Protein 7KC8 (pdb70)

Structure (mmCIF, N/CA/C/O backbone):
data_7KC8
#
_entry.id   7KC8
#
_cell.length_a   72.940
_cell.length_b   73.050
_cell.length_c   106.960
_cell.angle_alpha   90.000
_cell.angle_beta   90.000
_cell.angle_gamma   90.000
#
_symmetry.space_group_name_H-M   'P 21 21 21'
#
loop_
_entity.id
_entity.type
_entity.pdbx_description
1 polymer '16.4 kDa salivary peptide'
2 non-polymer 'ACETIC ACID'
3 water water
#
loop_
_atom_site.group_PDB
_atom_site.id
_atom_site.type_symbol
_atom_site.label_atom_id
_atom_site.label_alt_id
_atom_site.label_comp_id
_atom_site.label_asym_id
_atom_site.label_entity_id
_atom_site.label_seq_id
_atom_site.pdbx_PDB_ins_code
_atom_site.Cartn_x
_atom_site.Cartn_y
_atom_site.Cartn_z
_atom_site.occupancy
_atom_site.B_iso_or_equiv
_atom_site.auth_seq_id
_atom_site.auth_comp_id
_atom_site.auth_asym_id
_atom_site.auth_atom_id
_atom_site.pdbx_PDB_model_num
ATOM 1 N N . ASP A 1 2 ? -15.882 9.081 29.326 1.00 45.85 1 ASP A N 1
ATOM 2 C CA . ASP A 1 2 ? -15.791 7.631 29.170 1.00 46.05 1 ASP A CA 1
ATOM 3 C C . ASP A 1 2 ? -14.398 7.127 29.586 1.00 49.42 1 ASP A C 1
ATOM 4 O O . ASP A 1 2 ? -14.004 7.264 30.747 1.00 48.67 1 ASP A O 1
ATOM 7 N N . VAL A 1 3 ? -13.657 6.539 28.654 1.00 44.28 2 VAL A N 1
ATOM 8 C CA . VAL A 1 3 ? -12.293 6.117 28.988 1.00 41.28 2 VAL A CA 1
ATOM 9 C C . VAL A 1 3 ? -11.433 7.353 29.209 1.00 36.25 2 VAL A C 1
ATOM 10 O O . VAL A 1 3 ? -11.519 8.309 28.424 1.00 31.92 2 VAL A O 1
ATOM 12 N N . PRO A 1 4 ? -10.614 7.397 30.253 1.00 42.21 3 PRO A N 1
ATOM 13 C CA . PRO A 1 4 ? -9.710 8.540 30.420 1.00 44.51 3 PRO A CA 1
ATOM 14 C C . PRO A 1 4 ? -8.583 8.488 29.404 1.00 34.95 3 PRO A C 1
ATOM 15 O O . PRO A 1 4 ? -8.029 7.426 29.123 1.00 40.61 3 PRO A O 1
ATOM 19 N N . THR A 1 5 ? -8.258 9.636 28.833 1.00 31.02 4 THR A N 1
ATOM 20 C CA . THR A 1 5 ? -7.079 9.741 27.988 1.00 28.55 4 THR A CA 1
ATOM 21 C C . THR A 1 5 ? -5.979 10.446 28.761 1.00 33.42 4 THR A C 1
ATOM 22 O O . THR A 1 5 ? -6.226 11.081 29.786 1.00 35.95 4 THR A O 1
ATOM 26 N N . GLY A 1 6 ? -4.755 10.314 28.268 1.00 30.27 5 GLY A N 1
ATOM 27 C CA . GLY A 1 6 ? -3.632 10.856 29.005 1.00 33.16 5 GLY A CA 1
ATOM 28 C C . GLY A 1 6 ? -2.967 9.831 29.899 1.00 34.41 5 GLY A C 1
ATOM 29 O O . GLY A 1 6 ? -3.011 8.628 29.614 1.00 34.47 5 GLY A O 1
ATOM 30 N N . CYS A 1 7 ? -2.363 10.294 30.992 1.00 33.37 6 CYS A N 1
ATOM 31 C CA . CYS A 1 7 ? -1.567 9.428 31.852 1.00 36.71 6 CYS A CA 1
ATOM 32 C C . CYS A 1 7 ? -2.451 8.623 32.785 1.00 36.71 6 CYS A C 1
ATOM 33 O O . CYS A 1 7 ? -3.278 9.183 33.515 1.00 33.81 6 CYS A O 1
ATOM 36 N N . VAL A 1 8 ? -2.245 7.307 32.783 1.00 29.48 7 VAL A N 1
ATOM 37 C CA . VAL A 1 8 ? -3.023 6.388 33.596 1.00 33.20 7 VAL A CA 1
ATOM 38 C C . VAL A 1 8 ? -2.090 5.337 34.179 1.00 30.63 7 VAL A C 1
ATOM 39 O O . VAL A 1 8 ? -0.935 5.198 33.773 1.00 28.71 7 VAL A O 1
ATOM 43 N N . THR A 1 9 ? -2.641 4.582 35.111 1.00 28.40 8 THR A N 1
ATOM 44 C CA . THR A 1 9 ? -2.034 3.320 35.572 1.00 34.06 8 THR A CA 1
ATOM 45 C C . THR A 1 9 ? -2.952 2.214 35.043 1.00 31.83 8 THR A C 1
ATOM 46 O O . THR A 1 9 ? -4.129 2.429 34.941 1.00 31.28 8 THR A O 1
ATOM 50 N N . LEU A 1 10 ? -2.389 1.079 34.687 1.00 33.76 9 LEU A N 1
ATOM 51 C CA . LEU A 1 10 ? -3.150 -0.064 34.138 1.00 32.27 9 LEU A CA 1
ATOM 52 C C . LEU A 1 10 ? -3.061 -1.220 35.135 1.00 33.24 9 LEU A C 1
ATOM 53 O O . LEU A 1 10 ? -2.045 -1.893 35.155 1.00 26.39 9 LEU A O 1
ATOM 58 N N . LYS A 1 11 ? -4.135 -1.469 35.868 1.00 32.05 10 LYS A N 1
ATOM 59 C CA . LYS A 1 11 ? -4.150 -2.523 36.902 1.00 25.95 10 LYS A CA 1
ATOM 60 C C . LYS A 1 11 ? -5.232 -3.565 36.609 1.00 25.08 10 LYS A C 1
ATOM 61 O O . LYS A 1 11 ? -6.374 -3.217 36.491 1.00 24.69 10 LYS A O 1
ATOM 67 N N . PHE A 1 12 ? -4.816 -4.806 36.442 1.00 25.58 11 PHE A N 1
ATOM 68 C CA . PHE A 1 12 ? -5.752 -5.930 36.245 1.00 27.27 11 PHE A CA 1
ATOM 69 C C . PHE A 1 12 ? -6.380 -6.234 37.607 1.00 34.98 11 PHE A C 1
ATOM 70 O O . PHE A 1 12 ? -5.677 -6.547 38.555 1.00 36.09 11 PHE A O 1
ATOM 78 N N . VAL A 1 13 ? -7.693 -6.108 37.672 1.00 35.11 12 VAL A N 1
ATOM 79 C CA . VAL A 1 13 ? -8.493 -6.269 38.914 1.00 32.76 12 VAL A CA 1
ATOM 80 C C . VAL A 1 13 ? -8.296 -7.639 39.554 1.00 32.29 12 VAL A C 1
ATOM 81 O O . VAL A 1 13 ? -8.000 -7.686 40.731 1.00 35.58 12 VAL A O 1
ATOM 85 N N . ASN A 1 14 ? -8.435 -8.703 38.794 1.00 27.11 13 ASN A N 1
ATOM 86 C CA . ASN A 1 14 ? -8.451 -10.028 39.407 1.00 35.11 13 ASN A CA 1
ATOM 87 C C . ASN A 1 14 ? -7.113 -10.401 40.028 1.00 37.66 13 ASN A C 1
ATOM 88 O O . ASN A 1 14 ? -7.094 -11.223 40.949 1.00 42.73 13 ASN A O 1
ATOM 93 N N . ASN A 1 15 ? -6.010 -9.800 39.555 1.00 37.67 14 ASN A N 1
ATOM 94 C CA . ASN A 1 15 ? -4.641 -10.108 39.963 1.00 42.22 14 ASN A CA 1
ATOM 95 C C . ASN A 1 15 ? -3.981 -9.036 40.811 1.00 36.67 14 ASN A C 1
ATOM 96 O O . ASN A 1 15 ? -2.941 -9.314 41.408 1.00 32.20 14 ASN A O 1
ATOM 101 N N . ALA A 1 16 ? -4.500 -7.809 40.792 1.00 32.10 15 ALA A N 1
ATOM 102 C CA . ALA A 1 16 ? -3.840 -6.650 41.380 1.00 33.33 15 ALA A CA 1
ATOM 103 C C . ALA A 1 16 ? -2.481 -6.375 40.737 1.00 38.28 15 ALA A C 1
ATOM 104 O O . ALA A 1 16 ? -1.570 -5.845 41.384 1.00 43.98 15 ALA A O 1
ATOM 106 N N . LYS A 1 17 ? -2.331 -6.711 39.458 1.00 34.96 16 LYS A N 1
ATOM 107 C CA . LYS A 1 17 ? -1.070 -6.550 38.743 1.00 35.09 16 LYS A CA 1
ATOM 108 C C . LYS A 1 17 ? -1.157 -5.391 37.759 1.00 33.03 16 LYS A C 1
ATOM 109 O O . LYS A 1 17 ? -2.108 -5.310 36.971 1.00 37.80 16 LYS A O 1
ATOM 115 N N . HIS A 1 18 ? -0.136 -4.557 37.780 1.00 30.94 17 HIS A N 1
ATOM 116 C CA . HIS A 1 18 ? -0.014 -3.481 36.781 1.00 25.75 17 HIS A CA 1
ATOM 117 C C . HIS A 1 18 ? 0.825 -4.013 35.626 1.00 26.91 17 HIS A C 1
ATOM 118 O O . HIS A 1 18 ? 1.531 -4.957 35.800 1.00 29.38 17 HIS A O 1
ATOM 125 N N . ILE A 1 19 ? 0.659 -3.447 34.451 1.00 31.39 18 ILE A N 1
ATOM 126 C CA . ILE A 1 19 ? 1.517 -3.765 33.316 1.00 26.77 18 ILE A CA 1
ATOM 127 C C . ILE A 1 19 ? 2.870 -3.098 33.536 1.00 31.27 18 ILE A C 1
ATOM 128 O O . ILE A 1 19 ? 2.973 -1.869 33.489 1.00 33.21 18 ILE A O 1
ATOM 133 N N . ASN A 1 20 ? 3.908 -3.898 33.752 1.00 29.63 19 ASN A N 1
ATOM 134 C CA . ASN A 1 20 ? 5.272 -3.391 33.830 1.00 30.94 19 ASN A CA 1
ATOM 135 C C . ASN A 1 20 ? 6.033 -3.776 32.564 1.00 31.44 19 ASN A C 1
ATOM 136 O O . ASN A 1 20 ? 5.619 -4.651 31.799 1.00 27.70 19 ASN A O 1
ATOM 141 N N . MET A 1 21 ? 7.140 -3.090 32.333 1.00 28.58 20 MET A N 1
ATOM 142 C CA . MET A 1 21 ? 7.947 -3.328 31.123 1.00 28.52 20 MET A CA 1
ATOM 143 C C . MET A 1 21 ? 9.420 -3.527 31.498 1.00 34.95 20 MET A C 1
ATOM 144 O O . MET A 1 21 ? 9.823 -3.133 32.593 1.00 35.13 20 MET A O 1
ATOM 149 N N . TRP A 1 22 ? 10.174 -4.134 30.595 1.00 34.86 21 TRP A N 1
ATOM 150 C CA . TRP A 1 22 ? 11.604 -4.327 30.782 1.00 35.04 21 TRP A CA 1
ATOM 151 C C . TRP A 1 22 ? 12.342 -2.994 30.733 1.00 37.13 21 TRP A C 1
ATOM 152 O O . TRP A 1 22 ? 11.908 -2.036 30.083 1.00 35.20 21 TRP A O 1
ATOM 163 N N . ASP A 1 23 ? 13.492 -2.919 31.383 1.00 36.75 22 ASP A N 1
ATOM 164 C CA . ASP A 1 23 ? 14.291 -1.672 31.363 1.00 35.31 22 ASP A CA 1
ATOM 165 C C . ASP A 1 23 ? 15.029 -1.546 30.033 1.00 32.73 22 ASP A C 1
ATOM 166 O O . ASP A 1 23 ? 15.287 -0.423 29.627 1.00 36.29 22 ASP A O 1
ATOM 171 N N . LYS A 1 24 ? 15.269 -2.660 29.355 1.00 33.25 23 LYS A N 1
ATOM 172 C CA . LYS A 1 24 ? 16.092 -2.581 28.132 1.00 35.07 23 LYS A CA 1
ATOM 173 C C . LYS A 1 24 ? 15.428 -3.278 26.950 1.00 38.61 23 LYS A C 1
ATOM 174 O O . LYS A 1 24 ? 15.118 -4.451 27.055 1.00 52.02 23 LYS A O 1
ATOM 176 N N . THR A 1 25 ? 15.255 -2.551 25.854 1.00 44.97 24 THR A N 1
ATOM 177 C CA . THR A 1 25 ? 14.614 -3.117 24.644 1.00 49.22 24 THR A CA 1
ATOM 178 C C . THR A 1 25 ? 15.452 -4.279 24.139 1.00 60.41 24 THR A C 1
ATOM 179 O O . THR A 1 25 ? 16.696 -4.165 24.142 1.00 50.20 24 THR A O 1
ATOM 181 N N . VAL A 1 26 ? 14.776 -5.339 23.702 1.00 59.68 25 VAL A N 1
ATOM 182 C CA . VAL A 1 26 ? 15.491 -6.543 23.207 1.00 61.62 25 VAL A CA 1
ATOM 183 C C . VAL A 1 26 ? 15.847 -6.271 21.749 1.00 66.49 25 VAL A C 1
ATOM 184 O O . VAL A 1 26 ? 16.784 -5.490 21.498 1.00 70.39 25 VAL A O 1
ATOM 187 N N . LEU A 1 27 ? 15.118 -6.874 20.825 1.00 53.65 26 LEU A N 1
ATOM 188 C CA . LEU A 1 27 ? 15.343 -6.568 19.400 1.00 43.27 26 LEU A CA 1
ATOM 189 C C . LEU A 1 27 ? 14.521 -5.337 19.037 1.00 47.82 26 LEU A C 1
ATOM 190 O O . LEU A 1 27 ? 14.869 -4.237 19.466 1.00 49.45 26 LEU A O 1
ATOM 195 N N . HIS A 1 28 ? 13.421 -5.543 18.329 1.00 40.97 27 HIS A N 1
ATOM 196 C CA . HIS A 1 28 ? 12.568 -4.427 17.879 1.00 30.87 27 HIS A CA 1
ATOM 197 C C . HIS A 1 28 ? 11.419 -4.201 18.867 1.00 41.59 27 HIS A C 1
ATOM 198 O O . HIS A 1 28 ? 10.572 -3.367 18.567 1.00 38.01 27 HIS A O 1
ATOM 205 N N . TYR A 1 29 ? 11.413 -4.887 20.005 1.00 37.96 28 TYR A N 1
ATOM 206 C CA . TYR A 1 29 ? 10.256 -4.826 20.928 1.00 32.39 28 TYR A CA 1
ATOM 207 C C . TYR A 1 29 ? 10.687 -4.719 22.391 1.00 31.85 28 TYR A C 1
ATOM 208 O O . TYR A 1 29 ? 11.828 -5.018 22.697 1.00 39.05 28 TYR A O 1
ATOM 217 N N . ARG A 1 30 ? 9.779 -4.280 23.258 1.00 35.91 29 ARG A N 1
ATOM 218 C CA . ARG A 1 30 ? 10.038 -4.221 24.721 1.00 32.04 29 ARG A CA 1
ATOM 219 C C . ARG A 1 30 ? 9.112 -5.203 25.438 1.00 30.67 29 ARG A C 1
ATOM 220 O O . ARG A 1 30 ? 7.910 -5.069 25.284 1.00 30.52 29 ARG A O 1
ATOM 228 N N . LYS A 1 31 ? 9.672 -6.071 26.273 1.00 35.51 30 LYS A N 1
ATOM 229 C CA . LYS A 1 31 ? 8.909 -7.120 26.938 1.00 36.45 30 LYS A CA 1
ATOM 230 C C . LYS A 1 31 ? 8.166 -6.579 28.153 1.00 30.13 30 LYS A C 1
ATOM 231 O O . LYS A 1 31 ? 8.651 -5.693 28.867 1.00 31.36 30 LYS A O 1
ATOM 233 N N . LEU A 1 32 ? 6.978 -7.121 28.384 1.00 31.03 31 LEU A N 1
ATOM 234 C CA . LEU A 1 32 ? 6.127 -6.699 29.483 1.00 30.81 31 LEU A CA 1
ATOM 235 C C . LEU A 1 32 ? 5.896 -7.870 30.425 1.00 31.07 31 LEU A C 1
ATOM 236 O O . LEU A 1 32 ? 6.093 -9.036 30.063 1.00 31.73 31 LEU A O 1
ATOM 241 N N . TYR A 1 33 ? 5.464 -7.543 31.638 1.00 31.49 32 TYR A N 1
ATOM 242 C CA . TYR A 1 33 ? 5.070 -8.570 32.589 1.00 34.74 32 TYR A CA 1
ATOM 243 C C . TYR A 1 33 ? 4.162 -7.935 33.626 1.00 26.14 32 TYR A C 1
ATOM 244 O O . TYR A 1 33 ? 4.196 -6.723 33.850 1.00 29.45 32 TYR A O 1
ATOM 253 N N . GLY A 1 34 ? 3.356 -8.781 34.261 1.00 30.92 33 GLY A N 1
ATOM 254 C CA . GLY A 1 34 ? 2.597 -8.364 35.423 1.00 30.50 33 GLY A CA 1
ATOM 255 C C . GLY A 1 34 ? 3.521 -8.129 36.602 1.00 33.26 33 GLY A C 1
ATOM 256 O O . GLY A 1 34 ? 4.194 -9.064 37.070 1.00 34.69 33 GLY A O 1
ATOM 257 N N . GLY A 1 35 ? 3.575 -6.890 37.084 1.00 34.52 34 GLY A N 1
ATOM 258 C CA . GLY A 1 35 ? 4.358 -6.552 38.252 1.00 32.57 34 GLY A CA 1
ATOM 259 C C . GLY A 1 35 ? 3.541 -5.719 39.220 1.00 33.35 34 GLY A C 1
ATOM 260 O O . GLY A 1 35 ? 2.375 -5.404 38.969 1.00 35.96 34 GLY A O 1
ATOM 261 N N . ASP A 1 36 ? 4.190 -5.345 40.320 1.00 40.56 35 ASP A N 1
ATOM 262 C CA . ASP A 1 36 ? 3.516 -4.631 41.392 1.00 37.15 35 ASP A CA 1
ATOM 263 C C . ASP A 1 36 ? 3.825 -3.138 41.415 1.00 35.74 35 ASP A C 1
ATOM 264 O O . ASP A 1 36 ? 3.252 -2.421 42.241 1.00 37.54 35 ASP A O 1
ATOM 269 N N . GLU A 1 37 ? 4.680 -2.645 40.516 1.00 37.25 36 GLU A N 1
ATOM 270 C CA . GLU A 1 37 ? 4.980 -1.215 40.464 1.00 42.03 36 GLU A CA 1
ATOM 271 C C . GLU A 1 37 ? 3.950 -0.471 39.621 1.00 35.04 36 GLU A C 1
ATOM 272 O O . GLU A 1 37 ? 3.457 -0.984 38.615 1.00 32.76 36 GLU A O 1
ATOM 274 N N . LYS A 1 38 ? 3.634 0.755 40.038 1.00 42.53 37 LYS A N 1
ATOM 275 C CA . LYS A 1 38 ? 2.594 1.569 39.402 1.00 37.65 37 LYS A CA 1
ATOM 276 C C . LYS A 1 38 ? 3.110 2.229 38.121 1.00 36.34 37 LYS A C 1
ATOM 277 O O . LYS A 1 38 ? 3.185 3.451 37.993 1.00 44.09 37 LYS A O 1
ATOM 283 N N . GLU A 1 39 ? 3.423 1.419 37.126 1.00 36.41 38 GLU A N 1
ATOM 284 C CA . GLU A 1 39 ? 3.927 1.930 35.830 1.00 39.81 38 GLU A CA 1
ATOM 285 C C . GLU A 1 39 ? 2.944 2.943 35.217 1.00 43.38 38 GLU A C 1
ATOM 286 O O . GLU A 1 39 ? 1.746 2.738 35.273 1.00 36.86 38 GLU A O 1
ATOM 292 N N . GLU A 1 40 ? 3.465 4.018 34.643 1.00 42.20 39 GLU A N 1
ATOM 293 C CA . GLU A 1 40 ? 2.587 5.045 34.037 1.00 34.76 39 GLU A CA 1
ATOM 294 C C . GLU A 1 40 ? 2.482 4.818 32.525 1.00 33.22 39 GLU A C 1
ATOM 295 O O . GLU A 1 40 ? 3.498 4.604 31.896 1.00 31.15 39 GLU A O 1
ATOM 301 N N . TRP A 1 41 ? 1.258 4.814 32.004 1.00 33.23 40 TRP A N 1
ATOM 302 C CA . TRP A 1 41 ? 0.988 4.597 30.590 1.00 29.99 40 TRP A CA 1
ATOM 303 C C . TRP A 1 41 ? 0.148 5.742 30.054 1.00 25.84 40 TRP A C 1
ATOM 304 O O . TRP A 1 41 ? -0.481 6.480 30.810 1.00 32.38 40 TRP A O 1
ATOM 315 N N . VAL A 1 42 ? 0.106 5.872 28.734 1.00 27.59 41 VAL A N 1
ATOM 316 C CA . VAL A 1 42 ? -0.691 6.914 28.102 1.00 27.12 41 VAL A CA 1
ATOM 317 C C . VAL A 1 42 ? -1.719 6.284 27.174 1.00 27.72 41 VAL A C 1
ATOM 318 O O . VAL A 1 42 ? -1.378 5.466 26.315 1.00 27.98 41 VAL A O 1
ATOM 322 N N . ILE A 1 43 ? -2.971 6.672 27.349 1.00 27.26 42 ILE A N 1
ATOM 323 C CA . ILE A 1 43 ? -4.054 6.288 26.456 1.00 31.72 42 ILE A CA 1
ATOM 324 C C . ILE A 1 43 ? -4.298 7.445 25.494 1.00 28.25 42 ILE A C 1
ATOM 325 O O . ILE A 1 43 ? -4.594 8.566 25.924 1.00 30.37 42 ILE A O 1
ATOM 330 N N . GLU A 1 44 ? -4.177 7.183 24.196 1.00 31.37 43 GLU A N 1
ATOM 331 C CA . GLU A 1 44 ? -4.430 8.171 23.153 1.00 30.44 43 GLU A CA 1
ATOM 332 C C . GLU A 1 44 ? -5.617 7.720 22.314 1.00 35.31 43 GLU A C 1
ATOM 333 O O . GLU A 1 44 ? -5.727 6.539 21.981 1.00 35.21 43 GLU A O 1
ATOM 339 N N . LYS A 1 45 ? -6.516 8.652 21.994 1.00 35.47 44 LYS A N 1
ATOM 340 C CA . LYS A 1 45 ? -7.616 8.327 21.098 1.00 36.76 44 LYS A CA 1
ATOM 341 C C . LYS A 1 45 ? -7.061 8.035 19.717 1.00 32.34 44 LYS A C 1
ATOM 342 O O . LYS A 1 45 ? -6.091 8.655 19.281 1.00 34.03 44 LYS A O 1
ATOM 348 N N . SER A 1 46 ? -7.606 6.996 19.078 1.00 37.32 45 SER A N 1
ATOM 349 C CA . SER A 1 46 ? -7.244 6.619 17.686 1.00 35.73 45 SER A CA 1
ATOM 350 C C . SER A 1 46 ? -8.537 6.232 16.965 1.00 33.50 45 SER A C 1
ATOM 351 O O . SER A 1 46 ? -8.916 5.072 17.018 1.00 25.89 45 SER A O 1
ATOM 354 N N . GLY A 1 47 ? -9.188 7.200 16.332 1.00 35.00 46 GLY A N 1
ATOM 355 C CA . GLY A 1 47 ? -10.489 6.956 15.684 1.00 28.52 46 GLY A CA 1
ATOM 356 C C . GLY A 1 47 ? -11.585 6.678 16.685 1.00 31.92 46 GLY A C 1
ATOM 357 O O . GLY A 1 47 ? -11.754 7.477 17.594 1.00 35.08 46 GLY A O 1
ATOM 358 N N . ASN A 1 48 ? -12.296 5.568 16.526 1.00 25.50 47 ASN A N 1
ATOM 359 C CA . ASN A 1 48 ? -13.356 5.157 17.480 1.00 31.48 47 ASN A CA 1
ATOM 360 C C . ASN A 1 48 ? -12.691 4.365 18.602 1.00 33.12 47 ASN A C 1
ATOM 361 O O . ASN A 1 48 ? -13.371 4.010 19.569 1.00 33.03 47 ASN A O 1
ATOM 366 N N . ASP A 1 49 ? -11.412 4.011 18.419 1.00 29.23 48 ASP A N 1
ATOM 367 C CA . ASP A 1 49 ? -10.714 3.142 19.409 1.00 30.14 48 ASP A CA 1
ATOM 368 C C . ASP A 1 49 ? -9.534 3.886 20.036 1.00 29.86 48 ASP A C 1
ATOM 369 O O . ASP A 1 49 ? -9.612 5.128 20.116 1.00 26.57 48 ASP A O 1
ATOM 374 N N . TYR A 1 50 ? -8.488 3.164 20.463 1.00 33.22 49 TYR A N 1
ATOM 375 C CA . TYR A 1 50 ? -7.387 3.833 21.209 1.00 30.94 49 TYR A CA 1
ATOM 376 C C . TYR A 1 50 ? -6.021 3.169 21.028 1.00 30.77 49 TYR A C 1
ATOM 377 O O . TYR A 1 50 ? -5.982 1.988 20.707 1.00 29.51 49 TYR A O 1
ATOM 386 N N . LYS A 1 51 ? -4.932 3.919 21.202 1.00 28.81 50 LYS A N 1
ATOM 387 C CA . LYS A 1 51 ? -3.572 3.416 21.211 1.00 28.98 50 LYS A CA 1
ATOM 388 C C . LYS A 1 51 ? -3.001 3.666 22.594 1.00 26.96 50 LYS A C 1
ATOM 389 O O . LYS A 1 51 ? -3.500 4.503 23.349 1.00 22.85 50 LYS A O 1
ATOM 395 N N . ILE A 1 52 ? -1.993 2.881 22.954 1.00 26.43 51 ILE A N 1
ATOM 396 C CA . ILE A 1 52 ? -1.482 2.868 24.317 1.00 22.80 51 ILE A CA 1
ATOM 397 C C . ILE A 1 52 ? 0.035 2.852 24.244 1.00 23.19 51 ILE A C 1
ATOM 398 O O . ILE A 1 52 ? 0.614 2.121 23.435 1.00 23.86 51 ILE A O 1
ATOM 403 N N . ARG A 1 53 ? 0.675 3.685 25.056 1.00 24.10 52 ARG A N 1
ATOM 404 C CA . ARG A 1 53 ? 2.124 3.801 25.106 1.00 28.00 52 ARG A CA 1
ATOM 405 C C . ARG A 1 53 ? 2.542 4.093 26.535 1.00 26.16 52 ARG A C 1
ATOM 406 O O . ARG A 1 53 ? 1.775 4.690 27.301 1.00 26.90 52 ARG A O 1
ATOM 414 N N . PRO A 1 54 ? 3.736 3.674 26.931 1.00 26.45 53 PRO A N 1
ATOM 415 C CA . PRO A 1 54 ? 4.224 4.056 28.252 1.00 26.57 53 PRO A CA 1
ATOM 416 C C . PRO A 1 54 ? 4.569 5.535 28.258 1.00 29.70 53 PRO A C 1
ATOM 417 O O . PRO A 1 54 ? 4.902 6.118 27.224 1.00 27.65 53 PRO A O 1
ATOM 421 N N . ARG A 1 55 ? 4.482 6.135 29.448 1.00 27.56 54 ARG A N 1
ATOM 422 C CA . ARG A 1 55 ? 4.691 7.573 29.576 1.00 27.55 54 ARG A CA 1
ATOM 423 C C . ARG A 1 55 ? 6.064 7.994 29.062 1.00 32.21 54 ARG A C 1
ATOM 424 O O . ARG A 1 55 ? 6.203 9.079 28.484 1.00 34.16 54 ARG A O 1
ATOM 432 N N . ILE A 1 56 ? 7.086 7.152 29.239 1.00 26.45 55 ILE A N 1
ATOM 433 C CA . ILE A 1 56 ? 8.465 7.581 29.017 1.00 26.68 55 ILE A CA 1
ATOM 434 C C . ILE A 1 56 ? 9.075 7.050 27.729 1.00 25.47 55 ILE A C 1
ATOM 435 O O . ILE A 1 56 ? 10.193 7.465 27.385 1.00 33.96 55 ILE A O 1
ATOM 440 N N . TYR A 1 57 ? 8.395 6.175 26.995 1.00 28.57 56 TYR A N 1
ATOM 441 C CA . TYR A 1 57 ? 8.889 5.737 25.694 1.00 30.56 56 TYR A CA 1
ATOM 442 C C . TYR A 1 57 ? 7.803 5.902 24.650 1.00 32.16 56 TYR A C 1
ATOM 443 O O . TYR A 1 57 ? 6.634 5.606 24.907 1.00 30.86 56 TYR A O 1
ATOM 452 N N . THR A 1 58 ? 8.188 6.346 23.460 1.00 34.80 57 THR A N 1
ATOM 453 C CA . THR A 1 58 ? 7.227 6.411 22.366 1.00 30.97 57 THR A CA 1
ATOM 454 C C . THR A 1 58 ? 7.202 5.059 21.647 1.00 34.38 57 THR A C 1
ATOM 455 O O . THR A 1 58 ? 7.696 4.892 20.532 1.00 30.67 57 THR A O 1
ATOM 459 N N . GLU A 1 59 ? 6.619 4.070 22.336 1.00 32.03 58 GLU A N 1
ATOM 460 C CA . GLU A 1 59 ? 6.498 2.700 21.835 1.00 28.96 58 GLU A CA 1
ATOM 461 C C . GLU A 1 59 ? 5.080 2.208 22.077 1.00 30.35 58 GLU A C 1
ATOM 462 O O . GLU A 1 59 ? 4.598 2.223 23.215 1.00 24.67 58 GLU A O 1
ATOM 468 N N . TYR A 1 60 ? 4.420 1.737 21.035 1.00 27.37 59 TYR A N 1
ATOM 469 C CA . TYR A 1 60 ? 2.997 1.471 21.135 1.00 30.95 59 TYR A CA 1
ATOM 470 C C . TYR A 1 60 ? 2.725 0.020 21.488 1.00 28.98 59 TYR A C 1
ATOM 471 O O . TYR A 1 60 ? 3.248 -0.894 20.838 1.00 31.71 59 TYR A O 1
ATOM 480 N N . LEU A 1 61 ? 1.909 -0.173 22.523 1.00 25.09 60 LEU A N 1
ATOM 481 C CA . LEU A 1 61 ? 1.390 -1.489 22.891 1.00 21.25 60 LEU A CA 1
ATOM 482 C C . LEU A 1 61 ? 0.798 -2.192 21.682 1.00 20.70 60 LEU A C 1
ATOM 483 O O . LEU A 1 61 ? -0.008 -1.617 20.948 1.00 24.02 60 LEU A O 1
ATOM 488 N N . TYR A 1 62 ? 1.185 -3.446 21.482 1.00 26.68 61 TYR A N 1
ATOM 489 C CA . TYR A 1 62 ? 0.636 -4.222 20.376 1.00 22.75 61 TYR A CA 1
ATOM 490 C C . TYR A 1 62 ? 0.653 -5.691 20.740 1.00 24.90 61 TYR A C 1
ATOM 491 O O . TYR A 1 62 ? 1.244 -6.099 21.743 1.00 20.06 61 TYR A O 1
ATOM 500 N N . ALA A 1 63 ? -0.007 -6.483 19.896 1.00 22.85 62 ALA A N 1
ATOM 501 C CA . ALA A 1 63 ? -0.146 -7.916 20.095 1.00 27.90 62 ALA A CA 1
ATOM 502 C C . ALA A 1 63 ? 0.587 -8.658 18.989 1.00 23.98 62 ALA A C 1
ATOM 503 O O . ALA A 1 63 ? 0.505 -8.284 17.821 1.00 25.98 62 ALA A O 1
ATOM 505 N N . GLU A 1 64 ? 1.296 -9.709 19.364 1.00 29.01 63 GLU A N 1
ATOM 506 C CA . GLU A 1 64 ? 2.034 -10.501 18.394 1.00 32.29 63 GLU A CA 1
ATOM 507 C C . GLU A 1 64 ? 1.085 -11.237 17.450 1.00 29.41 63 GLU A C 1
ATOM 508 O O . GLU A 1 64 ? -0.116 -11.362 17.701 1.00 31.08 63 GLU A O 1
ATOM 514 N N . SER A 1 65 ? 1.657 -11.733 16.347 1.00 35.53 64 SER A N 1
ATOM 515 C CA . SER A 1 65 ? 0.902 -12.267 15.215 1.00 37.81 64 SER A CA 1
ATOM 516 C C . SER A 1 65 ? 0.489 -13.719 15.396 1.00 31.81 64 SER A C 1
ATOM 517 O O . SER A 1 65 ? -0.353 -14.205 14.632 1.00 33.96 64 SER A O 1
ATOM 519 N N . LYS A 1 66 ? 1.055 -14.426 16.368 1.00 35.67 65 LYS A N 1
ATOM 520 C CA . LYS A 1 66 ? 0.657 -15.799 16.636 1.00 46.02 65 LYS A CA 1
ATOM 521 C C . LYS A 1 66 ? 0.418 -15.969 18.131 1.00 35.96 65 LYS A C 1
ATOM 522 O O . LYS A 1 66 ? 0.907 -15.186 18.950 1.00 35.78 65 LYS A O 1
ATOM 525 N N . THR A 1 67 ? -0.354 -16.999 18.482 1.00 39.63 66 THR A N 1
ATOM 526 C CA . THR A 1 67 ? -0.631 -17.303 19.879 1.00 37.81 66 THR A CA 1
ATOM 527 C C . THR A 1 67 ? 0.376 -18.312 20.411 1.00 36.41 66 THR A C 1
ATOM 528 O O . THR A 1 67 ? 0.586 -19.367 19.805 1.00 38.71 66 THR A O 1
ATOM 532 N N . ASP A 1 68 ? 0.994 -17.974 21.540 1.00 38.09 67 ASP A N 1
ATOM 533 C CA . ASP A 1 68 ? 1.923 -18.831 22.257 1.00 39.98 67 ASP A CA 1
ATOM 534 C C . ASP A 1 68 ? 1.178 -19.649 23.305 1.00 40.81 67 ASP A C 1
ATOM 535 O O . ASP A 1 68 ? -0.013 -19.449 23.559 1.00 43.40 67 ASP A O 1
ATOM 540 N N . ASP A 1 69 ? 1.906 -20.584 23.919 1.00 41.83 68 ASP A N 1
ATOM 541 C CA . ASP A 1 69 ? 1.416 -21.402 25.023 1.00 41.70 68 ASP A CA 1
ATOM 542 C C . ASP A 1 69 ? 0.646 -20.566 26.042 1.00 34.11 68 ASP A C 1
ATOM 543 O O . ASP A 1 69 ? -0.536 -20.831 26.291 1.00 40.94 68 ASP A O 1
ATOM 544 N N . PRO A 1 70 ? 1.264 -19.550 26.648 1.00 33.91 69 PRO A N 1
ATOM 545 C CA . PRO A 1 70 ? 0.549 -18.735 27.638 1.00 35.64 69 PRO A CA 1
ATOM 546 C C . PRO A 1 70 ? -0.441 -17.733 27.050 1.00 36.12 69 PRO A C 1
ATOM 547 O O . PRO A 1 70 ? -1.122 -17.043 27.819 1.00 37.96 69 PRO A O 1
ATOM 551 N N . GLY A 1 71 ? -0.555 -17.620 25.731 1.00 33.14 70 GLY A N 1
ATOM 552 C CA . GLY A 1 71 ? -1.443 -16.661 25.107 1.00 31.13 70 GLY A CA 1
ATOM 553 C C . GLY A 1 71 ? -0.708 -15.792 24.109 1.00 33.69 70 GLY A C 1
ATOM 554 O O . GLY A 1 71 ? 0.508 -15.864 23.952 1.00 36.83 70 GLY A O 1
ATOM 555 N N . ARG A 1 72 ? -1.479 -14.951 23.422 1.00 32.22 71 ARG A N 1
ATOM 556 C CA . ARG A 1 72 ? -0.916 -14.052 22.418 1.00 29.86 71 ARG A CA 1
ATOM 557 C C . ARG A 1 72 ? -0.148 -12.936 23.117 1.00 27.34 71 ARG A C 1
ATOM 558 O O . ARG A 1 72 ? -0.748 -12.086 23.785 1.00 24.49 71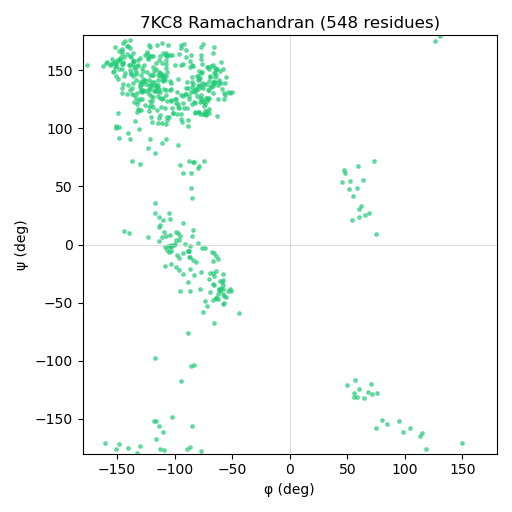 ARG A O 1
ATOM 566 N N . ALA A 1 73 ? 1.173 -12.927 22.948 1.00 26.55 72 ALA A N 1
ATOM 567 C CA . ALA A 1 73 ? 2.017 -12.008 23.701 1.00 28.34 72 ALA A CA 1
ATOM 568 C C . ALA A 1 73 ? 1.748 -10.568 23.292 1.00 23.52 72 ALA A C 1
ATOM 569 O O . ALA A 1 73 ? 1.544 -10.267 22.116 1.00 26.35 72 ALA A O 1
ATOM 571 N N . VAL A 1 74 ? 1.729 -9.689 24.287 1.00 26.13 73 VAL A N 1
ATOM 572 C CA . VAL A 1 74 ? 1.539 -8.251 24.132 1.00 24.08 73 VAL A CA 1
ATOM 573 C C . VAL A 1 74 ? 2.835 -7.569 24.572 1.00 25.74 73 VAL A C 1
ATOM 574 O O . VAL A 1 74 ? 3.386 -7.900 25.631 1.00 26.10 73 VAL A O 1
ATOM 578 N N . LYS A 1 75 ? 3.329 -6.636 23.758 1.00 28.69 74 LYS A N 1
ATOM 579 C CA . LYS A 1 75 ? 4.516 -5.864 24.105 1.00 26.95 74 LYS A CA 1
ATOM 580 C C . LYS A 1 75 ? 4.416 -4.494 23.435 1.00 27.31 74 LYS A C 1
ATOM 581 O O . LYS A 1 75 ? 3.393 -4.163 22.827 1.00 28.10 74 LYS A O 1
ATOM 584 N N . THR A 1 76 ? 5.469 -3.671 23.575 1.00 24.78 75 THR A N 1
ATOM 585 C CA . THR A 1 76 ? 5.522 -2.370 22.915 1.00 26.77 75 THR A CA 1
ATOM 586 C C . THR A 1 76 ? 6.552 -2.376 21.795 1.00 31.39 75 THR A C 1
ATOM 587 O O . THR A 1 76 ? 7.618 -2.990 21.911 1.00 29.99 75 THR A O 1
ATOM 591 N N . LEU A 1 77 ? 6.240 -1.644 20.728 1.00 34.92 76 LEU A N 1
ATOM 592 C CA . LEU A 1 77 ? 6.995 -1.699 19.481 1.00 35.67 76 LEU A CA 1
ATOM 593 C C . LEU A 1 77 ? 8.048 -0.597 19.472 1.00 35.63 76 LEU A C 1
ATOM 594 O O . LEU A 1 77 ? 7.723 0.585 19.333 1.00 33.46 76 LEU A O 1
ATOM 599 N N . LYS A 1 78 ? 9.312 -0.986 19.622 1.00 33.43 77 LYS A N 1
ATOM 600 C CA . LYS A 1 78 ? 10.400 -0.023 19.532 1.00 29.98 77 LYS A CA 1
ATOM 601 C C . LYS A 1 78 ? 10.642 0.361 18.076 1.00 36.21 77 LYS A C 1
ATOM 602 O O . LYS A 1 78 ? 10.515 1.533 17.700 1.00 40.17 77 LYS A O 1
ATOM 605 N N . GLU A 1 79 ? 10.934 -0.622 17.227 1.00 33.80 78 GLU A N 1
ATOM 606 C CA . GLU A 1 79 ? 11.272 -0.368 15.832 1.00 36.77 78 GLU A CA 1
ATOM 607 C C . GLU A 1 79 ? 10.330 -1.110 14.898 1.00 30.45 78 GLU A C 1
ATOM 608 O O . GLU A 1 79 ? 10.021 -2.282 15.108 1.00 32.21 78 GLU A O 1
ATOM 611 N N . GLY A 1 80 ? 9.902 -0.439 13.861 1.00 30.15 79 GLY A N 1
ATOM 612 C CA . GLY A 1 80 ? 9.112 -1.073 12.834 1.00 34.88 79 GLY A CA 1
ATOM 613 C C . GLY A 1 80 ? 7.700 -0.531 12.807 1.00 36.49 79 GLY A C 1
ATOM 614 O O . GLY A 1 80 ? 7.384 0.513 13.378 1.00 35.77 79 GLY A O 1
ATOM 615 N N . THR A 1 81 ? 6.849 -1.267 12.116 1.00 35.35 80 THR A N 1
ATOM 616 C CA . THR A 1 81 ? 5.443 -0.938 11.993 1.00 38.28 80 THR A CA 1
ATOM 617 C C . THR A 1 81 ? 4.627 -2.124 12.485 1.00 35.95 80 THR A C 1
ATOM 618 O O . THR A 1 81 ? 5.113 -3.253 12.554 1.00 32.21 80 THR A O 1
ATOM 622 N N . THR A 1 82 ? 3.373 -1.860 12.829 1.00 41.07 81 THR A N 1
ATOM 623 C CA . THR A 1 82 ? 2.479 -2.939 13.192 1.00 35.59 81 THR A CA 1
ATOM 624 C C . THR A 1 82 ? 1.051 -2.529 12.898 1.00 28.55 81 THR A C 1
ATOM 625 O O . THR A 1 82 ? 0.713 -1.343 12.849 1.00 33.09 81 THR A O 1
ATOM 629 N N . ASP A 1 83 ? 0.225 -3.549 12.722 1.00 31.44 82 ASP A N 1
ATOM 630 C CA . ASP A 1 83 ? -1.201 -3.438 12.483 1.00 36.12 82 ASP A CA 1
ATOM 631 C C . ASP A 1 83 ? -2.027 -3.752 13.728 1.00 31.89 82 ASP A C 1
ATOM 632 O O . ASP A 1 83 ? -3.256 -3.615 13.695 1.00 31.23 82 ASP A O 1
ATOM 637 N N . ALA A 1 84 ? -1.386 -4.191 14.813 1.00 27.58 83 ALA A N 1
ATOM 638 C CA . ALA A 1 84 ? -2.077 -4.767 15.965 1.00 31.55 83 ALA A CA 1
ATOM 639 C C . ALA A 1 84 ? -1.864 -3.920 17.212 1.00 22.31 83 ALA A C 1
ATOM 640 O O . ALA A 1 84 ? -1.737 -4.446 18.321 1.00 25.66 83 ALA A O 1
ATOM 642 N N . ASN A 1 85 ? -1.809 -2.602 17.030 1.00 24.04 84 ASN A N 1
ATOM 643 C CA . ASN A 1 85 ? -1.501 -1.660 18.093 1.00 24.37 84 ASN A CA 1
ATOM 644 C C . ASN A 1 85 ? -2.687 -0.768 18.436 1.00 27.13 84 ASN A C 1
ATOM 645 O O . ASN A 1 85 ? -2.508 0.266 19.093 1.00 23.71 84 ASN A O 1
ATOM 650 N N . VAL A 1 86 ? -3.884 -1.134 17.985 1.00 24.24 85 VAL A N 1
ATOM 651 C CA . VAL A 1 86 ? -5.107 -0.374 18.228 1.00 25.09 85 VAL A CA 1
ATOM 652 C C . VAL A 1 86 ? -5.955 -1.173 19.202 1.00 29.47 85 VAL A C 1
ATOM 653 O O . VAL A 1 86 ? -6.117 -2.384 19.029 1.00 25.93 85 VAL A O 1
ATOM 657 N N . TRP A 1 87 ? -6.491 -0.501 20.222 1.00 27.20 86 TRP A N 1
ATOM 658 C CA . TRP A 1 87 ? -7.137 -1.170 21.345 1.00 24.66 86 TRP A CA 1
ATOM 659 C C . TRP A 1 87 ? -8.517 -0.588 21.594 1.00 29.41 86 TRP A C 1
ATOM 660 O O . TRP A 1 87 ? -8.682 0.637 21.654 1.00 24.58 86 TRP A O 1
ATOM 671 N N . LYS A 1 88 ? -9.500 -1.474 21.730 1.00 24.83 87 LYS A N 1
ATOM 672 C CA . LYS A 1 88 ? -10.821 -1.081 22.191 1.00 27.11 87 LYS A CA 1
ATOM 673 C C . LYS A 1 88 ? -10.792 -1.014 23.709 1.00 23.60 87 LYS A C 1
ATOM 674 O O . LYS A 1 88 ? -10.271 -1.920 24.365 1.00 27.13 87 LYS A O 1
ATOM 678 N N . VAL A 1 89 ? -11.289 0.084 24.265 1.00 23.95 88 VAL A N 1
ATOM 679 C CA . VAL A 1 89 ? -11.280 0.310 25.707 1.00 26.16 88 VAL A CA 1
ATOM 680 C C . VAL A 1 89 ? -12.685 0.740 26.086 1.00 28.82 88 VAL A C 1
ATOM 681 O O . VAL A 1 89 ? -13.164 1.785 25.624 1.00 30.00 88 VAL A O 1
ATOM 685 N N . GLU A 1 90 ? -13.359 -0.069 26.892 1.00 29.10 89 GLU A N 1
ATOM 686 C CA . GLU A 1 90 ? -14.785 0.127 27.118 1.00 30.77 89 GLU A CA 1
ATOM 687 C C . GLU A 1 90 ? -15.110 0.123 28.604 1.00 31.01 89 GLU A C 1
ATOM 688 O O . GLU A 1 90 ? -14.620 -0.714 29.362 1.00 31.21 89 GLU A O 1
ATOM 694 N N . GLN A 1 91 ? -15.966 1.048 29.006 1.00 34.52 90 GLN A N 1
ATOM 695 C CA . GLN A 1 91 ? -16.264 1.258 30.412 1.00 29.84 90 GLN A CA 1
ATOM 696 C C . GLN A 1 91 ? -17.343 0.305 30.888 1.00 35.84 90 GLN A C 1
ATOM 697 O O . GLN A 1 91 ? -18.352 0.096 30.209 1.00 28.64 90 GLN A O 1
ATOM 703 N N . LYS A 1 92 ? -17.118 -0.273 32.066 1.00 30.75 91 LYS A N 1
ATOM 704 C CA . LYS A 1 92 ? -18.113 -1.071 32.770 1.00 28.37 91 LYS A CA 1
ATOM 705 C C . LYS A 1 92 ? -18.118 -0.520 34.188 1.00 30.59 91 LYS A C 1
ATOM 706 O O . LYS A 1 92 ? -17.238 -0.858 34.986 1.00 31.49 91 LYS A O 1
ATOM 712 N N . MET A 1 93 ? -19.099 0.340 34.482 1.00 36.10 92 MET A N 1
ATOM 713 C CA . MET A 1 93 ? -19.102 1.180 35.679 1.00 36.54 92 MET A CA 1
ATOM 714 C C . MET A 1 93 ? -17.765 1.895 35.801 1.00 35.20 92 MET A C 1
ATOM 715 O O . MET A 1 93 ? -17.378 2.641 34.897 1.00 36.25 92 MET A O 1
ATOM 718 N N . ALA A 1 94 ? -17.053 1.681 36.899 1.00 33.04 93 ALA A N 1
ATOM 719 C CA . ALA A 1 94 ? -15.784 2.361 37.109 1.00 36.12 93 ALA A CA 1
ATOM 720 C C . ALA A 1 94 ? -14.608 1.620 36.516 1.00 36.61 93 ALA A C 1
ATOM 721 O O . ALA A 1 94 ? -13.509 2.176 36.481 1.00 39.89 93 ALA A O 1
ATOM 723 N N . LEU A 1 95 ? -14.834 0.378 36.101 1.00 34.04 94 LEU A N 1
ATOM 724 C CA . LEU A 1 95 ? -13.777 -0.495 35.551 1.00 27.67 94 LEU A CA 1
ATOM 725 C C . LEU A 1 95 ? -13.862 -0.565 34.031 1.00 33.09 94 LEU A C 1
ATOM 726 O O . LEU A 1 95 ? -14.801 -0.066 33.459 1.00 33.89 94 LEU A O 1
ATOM 731 N N . TYR A 1 96 ? -12.787 -1.021 33.405 1.00 28.16 95 TYR A N 1
ATOM 732 C CA . TYR A 1 96 ? -12.725 -1.104 31.961 1.00 24.67 95 TYR A CA 1
ATOM 733 C C . TYR A 1 96 ? -12.304 -2.498 31.539 1.00 25.58 95 TYR A C 1
ATOM 734 O O . TYR A 1 96 ? -11.615 -3.209 32.274 1.00 22.26 95 TYR A O 1
ATOM 743 N N . TRP A 1 97 ? -12.738 -2.892 30.351 1.00 26.58 96 TRP A N 1
ATOM 744 C CA . TRP A 1 97 ? -12.101 -3.997 29.665 1.00 20.68 96 TRP A CA 1
ATOM 745 C C . TRP A 1 97 ? -11.472 -3.472 28.384 1.00 27.32 96 TRP A C 1
ATOM 746 O O . TRP A 1 97 ? -11.912 -2.470 27.818 1.00 23.30 96 TRP A O 1
ATOM 757 N N . ILE A 1 98 ? -10.402 -4.137 27.969 1.00 23.21 97 ILE A N 1
ATOM 758 C CA . ILE A 1 98 ? -9.583 -3.725 26.844 1.00 22.98 97 ILE A CA 1
ATOM 759 C C . ILE A 1 98 ? -9.510 -4.888 25.875 1.00 26.12 97 ILE A C 1
ATOM 760 O O . ILE A 1 98 ? -9.329 -6.037 26.291 1.00 24.69 97 ILE A O 1
ATOM 765 N N . SER A 1 99 ? -9.614 -4.591 24.586 1.00 20.88 98 SER A N 1
ATOM 766 C CA . SER A 1 99 ? -9.580 -5.637 23.587 1.00 20.64 98 SER A CA 1
ATOM 767 C C . SER A 1 99 ? -8.778 -5.183 22.382 1.00 24.91 98 SER A C 1
ATOM 768 O O . SER A 1 99 ? -8.937 -4.055 21.909 1.00 21.60 98 SER A O 1
ATOM 771 N N . ASN A 1 100 ? -7.936 -6.077 21.867 1.00 23.09 99 ASN A N 1
ATOM 772 C CA . ASN A 1 100 ? -7.208 -5.777 20.644 1.00 27.03 99 ASN A CA 1
ATOM 773 C C . ASN A 1 100 ? -8.152 -5.823 19.449 1.00 24.49 99 ASN A C 1
ATOM 774 O O . ASN A 1 100 ? -8.833 -6.822 19.223 1.00 25.72 99 ASN A O 1
ATOM 779 N N . VAL A 1 101 ? -8.186 -4.748 18.671 1.00 20.37 100 VAL A N 1
ATOM 780 C CA . VAL A 1 101 ? -9.138 -4.663 17.561 1.00 23.09 100 VAL A CA 1
ATOM 781 C C . VAL A 1 101 ? -8.814 -5.695 16.474 1.00 22.44 100 VAL A C 1
ATOM 782 O O . VAL A 1 101 ? -9.699 -6.417 16.012 1.00 29.22 100 VAL A O 1
ATOM 786 N N . LYS A 1 102 ? -7.545 -5.797 16.064 1.00 26.62 101 LYS A N 1
ATOM 787 C CA . LYS A 1 102 ? -7.193 -6.662 14.933 1.00 26.51 101 LYS A CA 1
ATOM 788 C C . LYS A 1 102 ? -7.612 -8.112 15.160 1.00 28.56 101 LYS A C 1
ATOM 789 O O . LYS A 1 102 ? -8.117 -8.769 14.241 1.00 26.35 101 LYS A O 1
ATOM 795 N N . TYR A 1 103 ? -7.388 -8.632 16.364 1.00 23.28 102 TYR A N 1
ATOM 796 C CA . TYR A 1 103 ? -7.646 -10.027 16.671 1.00 27.14 102 TYR A CA 1
ATOM 797 C C . TYR A 1 103 ? -8.873 -10.261 17.545 1.00 27.01 102 TYR A C 1
ATOM 798 O O . TYR A 1 103 ? -9.210 -11.420 17.799 1.00 25.44 102 TYR A O 1
ATOM 807 N N . GLN A 1 104 ? -9.531 -9.207 18.031 1.00 27.71 103 GLN A N 1
ATOM 808 C CA . GLN A 1 104 ? -10.725 -9.343 18.864 1.00 22.11 103 GLN A CA 1
ATOM 809 C C . GLN A 1 104 ? -10.479 -10.288 20.042 1.00 24.37 103 GLN A C 1
ATOM 810 O O . GLN A 1 104 ? -11.205 -11.260 20.259 1.00 26.50 103 GLN A O 1
ATOM 813 N N . GLU A 1 105 ? -9.448 -9.985 20.807 1.00 29.62 104 GLU A N 1
ATOM 814 C CA . GLU A 1 105 ? -9.057 -10.781 21.993 1.00 26.25 104 GLU A CA 1
ATOM 815 C C . GLU A 1 105 ? -8.896 -9.817 23.156 1.00 21.74 104 GLU A C 1
ATOM 816 O O . GLU A 1 105 ? -8.429 -8.742 22.941 1.00 21.43 104 GLU A O 1
ATOM 822 N N . CYS A 1 106 ? -9.236 -10.265 24.348 1.00 26.47 105 CYS A N 1
ATOM 823 C CA . CYS A 1 106 ? -9.195 -9.401 25.545 1.00 24.58 105 CYS A CA 1
ATOM 824 C C . CYS A 1 106 ? -7.780 -9.248 26.082 1.00 26.69 105 CYS A C 1
ATOM 825 O O . CYS A 1 106 ? -7.058 -10.214 26.119 1.00 23.53 105 CYS A O 1
ATOM 828 N N . LEU A 1 107 ? -7.426 -8.035 26.459 1.00 21.02 106 LEU A N 1
ATOM 829 C CA . LEU A 1 107 ? -6.146 -7.874 27.148 1.00 22.53 106 LEU A CA 1
ATOM 830 C C . LEU A 1 107 ? -6.347 -8.361 28.584 1.00 26.12 106 LEU A C 1
ATOM 831 O O . LEU A 1 107 ? -7.359 -8.054 29.204 1.00 28.29 106 LEU A O 1
ATOM 836 N N . VAL A 1 108 ? -5.353 -9.062 29.081 1.00 23.10 107 VAL A N 1
ATOM 837 C CA . VAL A 1 108 ? -5.441 -9.719 30.395 1.00 26.96 107 VAL A CA 1
ATOM 838 C C . VAL A 1 108 ? -4.029 -9.922 30.946 1.00 30.10 107 VAL A C 1
ATOM 839 O O . VAL A 1 108 ? -3.092 -9.910 30.185 1.00 25.40 107 VAL A O 1
ATOM 843 N N . ILE A 1 109 ? -3.913 -9.999 32.263 1.00 30.51 108 ILE A N 1
ATOM 844 C CA . ILE A 1 109 ? -2.646 -10.432 32.905 1.00 25.98 108 ILE A CA 1
ATOM 845 C C . ILE A 1 109 ? -2.927 -11.841 33.424 1.00 27.64 108 ILE A C 1
ATOM 846 O O . ILE A 1 109 ? -3.850 -12.006 34.166 1.00 29.49 108 ILE A O 1
ATOM 851 N N . SER A 1 110 ? -2.134 -12.815 33.017 1.00 26.88 109 SER A N 1
ATOM 852 C CA . SER A 1 110 ? -2.385 -14.211 33.347 1.00 26.32 109 SER A CA 1
ATOM 853 C C . SER A 1 110 ? -1.985 -14.527 34.785 1.00 29.46 109 SER A C 1
ATOM 854 O O . SER A 1 110 ? -1.351 -13.727 35.482 1.00 35.73 109 SER A O 1
ATOM 857 N N . GLY A 1 111 ? -2.369 -15.728 35.223 1.00 28.65 110 GLY A N 1
ATOM 858 C CA . GLY A 1 111 ? -2.001 -16.190 36.552 1.00 33.74 110 GLY A CA 1
ATOM 859 C C . GLY A 1 111 ? -0.502 -16.249 36.773 1.00 37.65 110 GLY A C 1
ATOM 860 O O . GLY A 1 111 ? -0.029 -16.018 37.889 1.00 37.20 110 GLY A O 1
ATOM 861 N N . SER A 1 112 ? 0.265 -16.531 35.718 1.00 34.69 111 SER A N 1
ATOM 862 C CA . SER A 1 112 ? 1.722 -16.535 35.775 1.00 35.93 111 SER A CA 1
ATOM 863 C C . SER A 1 112 ? 2.351 -15.182 35.388 1.00 40.38 111 SER A C 1
ATOM 864 O O . SER A 1 112 ? 3.541 -15.143 35.041 1.00 35.59 111 SER A O 1
ATOM 867 N N . ASP A 1 113 ? 1.577 -14.091 35.414 1.00 31.63 112 ASP A N 1
ATOM 868 C CA . ASP A 1 113 ? 2.019 -12.715 35.179 1.00 33.95 112 ASP A CA 1
ATOM 869 C C . ASP A 1 113 ? 2.298 -12.381 33.711 1.00 31.84 112 ASP A C 1
ATOM 870 O O . ASP A 1 113 ? 2.843 -11.312 33.431 1.00 26.55 112 ASP A O 1
ATOM 875 N N . HIS A 1 114 ? 1.960 -13.261 32.771 1.00 30.03 113 HIS A N 1
ATOM 876 C CA . HIS A 1 114 ? 2.075 -12.935 31.356 1.00 27.37 113 HIS A CA 1
ATOM 877 C C . HIS A 1 114 ? 1.042 -11.886 30.955 1.00 30.91 113 HIS A C 1
ATOM 878 O O . HIS A 1 114 ? -0.094 -11.894 31.444 1.00 33.58 113 HIS A O 1
ATOM 885 N N . VAL A 1 115 ? 1.435 -10.990 30.049 1.00 28.04 114 VAL A N 1
ATOM 886 C CA . VAL A 1 115 ? 0.544 -9.973 29.494 1.00 24.16 114 VAL A CA 1
ATOM 887 C C . VAL A 1 115 ? 0.202 -10.419 28.083 1.00 26.83 114 VAL A C 1
ATOM 888 O O . VAL A 1 115 ? 1.054 -10.411 27.194 1.00 25.65 114 VAL A O 1
ATOM 892 N N . VAL A 1 116 ? -1.047 -10.824 27.882 1.00 24.51 115 VAL A N 1
ATOM 893 C CA . VAL A 1 116 ? -1.473 -11.525 26.686 1.00 23.88 115 VAL A CA 1
ATOM 894 C C . VAL A 1 116 ? -2.895 -11.099 26.355 1.00 24.29 115 VAL A C 1
ATOM 895 O O . VAL A 1 116 ? -3.623 -10.562 27.192 1.00 20.39 115 VAL A O 1
ATOM 899 N N . THR A 1 117 ? -3.294 -11.440 25.148 1.00 23.39 116 THR A N 1
ATOM 900 C CA . THR A 1 117 ? -4.697 -11.318 24.742 1.00 19.24 116 THR A CA 1
ATOM 901 C C . THR A 1 117 ? -5.246 -12.745 24.668 1.00 28.53 116 THR A C 1
ATOM 902 O O . THR A 1 117 ? -4.483 -13.667 24.436 1.00 25.30 116 THR A O 1
ATOM 906 N N . LYS A 1 118 ? -6.536 -12.902 24.879 1.00 26.45 117 LYS A N 1
ATOM 907 C CA . LYS A 1 118 ? -7.171 -14.232 24.843 1.00 26.47 117 LYS A CA 1
ATOM 908 C C . LYS A 1 118 ? -8.580 -14.089 24.287 1.00 29.69 117 LYS A C 1
ATOM 909 O O . LYS A 1 118 ? -9.292 -13.206 24.731 1.00 25.90 117 LYS A O 1
ATOM 912 N N . LYS A 1 119 ? -8.952 -14.968 23.368 1.00 31.34 118 LYS A N 1
ATOM 913 C CA . LYS A 1 119 ? -10.335 -14.939 22.836 1.00 35.78 118 LYS A CA 1
ATOM 914 C C . LYS A 1 119 ? -11.283 -15.446 23.919 1.00 30.85 118 LYS A C 1
ATOM 915 O O . LYS A 1 119 ? -11.014 -16.494 24.468 1.00 24.97 118 LYS A O 1
ATOM 918 N N . MET A 1 120 ? -12.296 -14.644 24.232 1.00 25.46 119 MET A N 1
ATOM 919 C CA . MET A 1 120 ? -13.316 -14.961 25.212 1.00 24.61 119 MET A CA 1
ATOM 920 C C . MET A 1 120 ? -14.673 -14.605 24.618 1.00 26.97 119 MET A C 1
ATOM 921 O O . MET A 1 120 ? -14.784 -13.714 23.773 1.00 25.15 119 MET A O 1
ATOM 926 N N . ASP A 1 121 ? -15.710 -15.318 25.050 1.00 21.99 120 ASP A N 1
ATOM 927 C CA . ASP A 1 121 ? -17.055 -14.901 24.682 1.00 29.47 120 ASP A CA 1
ATOM 928 C C . ASP A 1 121 ? -17.271 -13.436 25.029 1.00 30.97 120 ASP A C 1
ATOM 929 O O . ASP A 1 121 ? -17.891 -12.687 24.267 1.00 32.77 120 ASP A O 1
ATOM 934 N N . SER A 1 122 ? -16.724 -13.006 26.167 1.00 35.07 121 SER A N 1
ATOM 935 C CA . SER A 1 122 ? -16.876 -11.660 26.698 1.00 31.18 121 SER A CA 1
ATOM 936 C C . SER A 1 122 ? -15.611 -11.312 27.473 1.00 32.09 121 SER A C 1
ATOM 937 O O . SER A 1 122 ? -15.031 -12.180 28.130 1.00 28.20 121 SER A O 1
ATOM 940 N N . CYS A 1 123 ? -15.172 -10.057 27.372 1.00 25.75 122 CYS A N 1
ATOM 941 C CA . CYS A 1 123 ? -14.107 -9.547 28.226 1.00 26.45 122 CYS A CA 1
ATOM 942 C C . CYS A 1 123 ? -14.630 -9.006 29.549 1.00 29.20 122 CYS A C 1
ATOM 943 O O . CYS A 1 123 ? -13.830 -8.570 30.382 1.00 28.58 122 CYS A O 1
ATOM 946 N N . GLY A 1 124 ? -15.945 -9.026 29.761 1.00 29.91 123 GLY A N 1
ATOM 947 C CA . GLY A 1 124 ? -16.582 -8.345 30.879 1.00 22.99 123 GLY A CA 1
ATOM 948 C C . GLY A 1 124 ? -16.266 -8.901 32.249 1.00 26.26 123 GLY A C 1
ATOM 949 O O . GLY A 1 124 ? -16.681 -8.297 33.242 1.00 26.18 123 GLY A O 1
ATOM 950 N N . ASP A 1 125 ? -15.558 -10.021 32.341 1.00 28.30 124 ASP A N 1
ATOM 951 C CA . ASP A 1 125 ? -15.131 -10.549 33.635 1.00 31.87 124 ASP A CA 1
ATOM 952 C C . ASP A 1 125 ? -13.633 -10.402 33.834 1.00 30.52 124 ASP A C 1
ATOM 953 O O . ASP A 1 125 ? -13.077 -10.971 34.778 1.00 25.92 124 ASP A O 1
ATOM 958 N N . ASP A 1 126 ? -12.966 -9.653 32.958 1.00 25.64 125 ASP A N 1
ATOM 959 C CA . ASP A 1 126 ? -11.520 -9.479 33.003 1.00 24.91 125 ASP A CA 1
ATOM 960 C C . ASP A 1 126 ? -11.216 -7.984 32.931 1.00 24.93 125 ASP A C 1
ATOM 961 O O . ASP A 1 126 ? -10.675 -7.480 31.944 1.00 18.70 125 ASP A O 1
ATO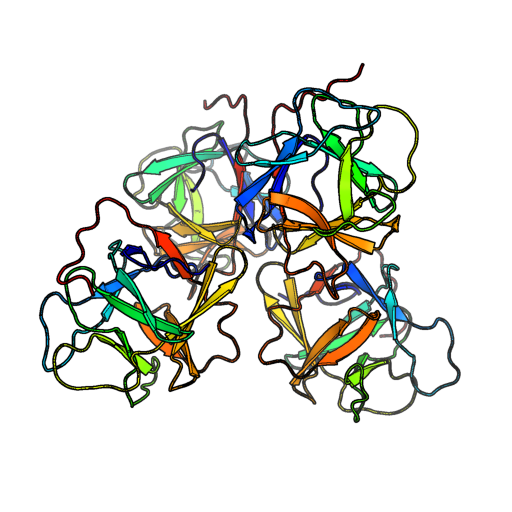M 966 N N . LEU A 1 127 ? -11.567 -7.289 34.002 1.00 24.54 126 LEU A N 1
ATOM 967 C CA . LEU A 1 127 ? -11.621 -5.843 34.019 1.00 25.41 126 LEU A CA 1
ATOM 968 C C . LEU A 1 127 ? -10.325 -5.239 34.533 1.00 25.45 126 LEU A C 1
ATOM 969 O O . LEU A 1 127 ? -9.579 -5.844 35.307 1.00 24.64 126 LEU A O 1
ATOM 974 N N . TRP A 1 128 ? -10.083 -4.017 34.100 1.00 25.39 127 TRP A N 1
ATOM 975 C CA . TRP A 1 128 ? -8.904 -3.248 34.441 1.00 29.98 127 TRP A CA 1
ATOM 976 C C . TRP A 1 128 ? -9.302 -2.051 35.286 1.00 28.12 127 TRP A C 1
ATOM 977 O O . TRP A 1 128 ? -10.383 -1.486 35.110 1.00 31.03 127 TRP A O 1
ATOM 988 N N . GLU A 1 129 ? -8.414 -1.642 36.179 1.00 25.58 128 GLU A N 1
ATOM 989 C CA . GLU A 1 129 ? -8.554 -0.359 36.859 1.00 32.40 128 GLU A CA 1
ATOM 990 C C . GLU A 1 129 ? -7.688 0.653 36.120 1.00 30.76 128 GLU A C 1
ATOM 991 O O . GLU A 1 129 ? -6.467 0.474 36.020 1.00 31.57 128 GLU A O 1
ATOM 993 N N . ILE A 1 130 ? -8.320 1.684 35.571 1.00 28.01 129 ILE A N 1
ATOM 994 C CA . ILE A 1 130 ? -7.594 2.746 34.823 1.00 30.86 129 ILE A CA 1
ATOM 995 C C . ILE A 1 130 ? -7.660 4.035 35.644 1.00 37.54 129 ILE A C 1
ATOM 996 O O . ILE A 1 130 ? -8.569 4.809 35.477 1.00 35.08 129 ILE A O 1
ATOM 1001 N N . GLN A 1 131 ? -6.698 4.192 36.537 1.00 39.75 130 GLN A N 1
ATOM 1002 C CA . GLN A 1 131 ? -6.624 5.330 37.475 1.00 36.36 130 GLN A CA 1
ATOM 1003 C C . GLN A 1 131 ? -5.778 6.426 36.837 1.00 35.66 130 GLN A C 1
ATOM 1004 O O . GLN A 1 131 ? -4.635 6.188 36.547 1.00 39.18 130 GLN A O 1
ATOM 1010 N N . PRO A 1 132 ? -6.324 7.619 36.566 1.00 35.93 131 PRO A N 1
ATOM 1011 C CA . PRO A 1 132 ? -5.547 8.685 35.983 1.00 33.30 131 PRO A CA 1
ATOM 1012 C C . PRO A 1 132 ? -4.432 9.174 36.909 1.00 37.89 131 PRO A C 1
ATOM 1013 O O . PRO A 1 132 ? -4.531 9.096 38.094 1.00 33.54 131 PRO A O 1
ATOM 1017 N N . VAL A 1 133 ? -3.377 9.676 36.295 1.00 39.96 132 VAL A N 1
ATOM 1018 C CA . VAL A 1 133 ? -2.203 10.155 37.083 1.00 45.68 132 VAL A CA 1
ATOM 1019 C C . VAL A 1 133 ? -2.010 11.638 36.757 1.00 48.48 132 VAL A C 1
ATOM 1020 O O . VAL A 1 133 ? -1.995 11.976 35.556 1.00 43.44 132 VAL A O 1
ATOM 1024 N N . SER A 1 134 ? -2.315 12.475 37.750 1.00 56.34 133 SER A N 1
ATOM 1025 C CA . SER A 1 134 ? -2.186 13.940 37.566 1.00 49.12 133 SER A CA 1
ATOM 1026 C C . SER A 1 134 ? -0.697 14.225 37.542 1.00 50.68 133 SER A C 1
ATOM 1027 O O . SER A 1 134 ? 0.039 13.441 38.175 1.00 61.96 133 SER A O 1
ATOM 1030 N N . ASN A 1 135 ? -0.283 15.290 36.866 1.00 47.36 134 ASN A N 1
ATOM 1031 C CA . ASN A 1 135 ? 1.166 15.560 36.675 1.00 50.52 134 ASN A CA 1
ATOM 1032 C C . ASN A 1 135 ? 1.599 14.521 35.652 1.00 51.30 134 ASN A C 1
ATOM 1033 O O . ASN A 1 135 ? 2.267 13.547 36.033 1.00 51.85 134 ASN A O 1
ATOM 1036 N N . CYS A 1 136 ? 1.159 14.724 34.416 1.00 42.33 135 CYS A N 1
ATOM 1037 C CA . CYS A 1 136 ? 1.401 13.769 33.318 1.00 41.79 135 CYS A CA 1
ATOM 1038 C C . CYS A 1 136 ? 2.434 14.361 32.368 1.00 41.43 135 CYS A C 1
ATOM 1039 O O . CYS A 1 136 ? 2.075 15.252 31.594 1.00 42.20 135 CYS A O 1
ATOM 1042 N N . LEU A 1 137 ? 3.664 13.878 32.440 1.00 40.65 136 LEU A N 1
ATOM 1043 C CA . LEU A 1 137 ? 4.743 14.377 31.551 1.00 43.19 136 LEU A CA 1
ATOM 1044 C C . LEU A 1 137 ? 5.084 13.328 30.488 1.00 40.26 136 LEU A C 1
ATOM 1045 O O . LEU A 1 137 ? 5.975 12.526 30.735 1.00 43.93 136 LEU A O 1
ATOM 1047 N N . ILE A 1 138 ? 4.430 13.385 29.334 1.00 35.67 137 ILE A N 1
ATOM 1048 C CA . ILE A 1 138 ? 4.674 12.414 28.239 1.00 32.98 137 ILE A CA 1
ATOM 1049 C C . ILE A 1 138 ? 5.966 12.792 27.520 1.00 44.19 137 ILE A C 1
ATOM 1050 O O . ILE A 1 138 ? 6.071 13.922 27.036 1.00 42.30 137 ILE A O 1
ATOM 1054 N N . VAL A 1 139 ? 6.906 11.859 27.468 1.00 39.07 138 VAL A N 1
ATOM 1055 C CA . VAL A 1 139 ? 8.216 12.113 26.824 1.00 36.10 138 VAL A CA 1
ATOM 1056 C C . VAL A 1 139 ? 8.036 11.987 25.318 1.00 46.19 138 VAL A C 1
ATOM 1057 O O . VAL A 1 139 ? 7.236 11.155 24.899 1.00 44.11 138 VAL A O 1
ATOM 1061 N N . GLY A 1 140 ? 8.700 12.850 24.550 1.00 50.29 139 GLY A N 1
ATOM 1062 C CA . GLY A 1 140 ? 8.686 12.738 23.082 1.00 51.64 139 GLY A CA 1
ATOM 1063 C C . GLY A 1 140 ? 9.893 11.950 22.615 1.00 63.01 139 GLY A C 1
ATOM 1064 O O . GLY A 1 140 ? 10.005 10.778 22.994 1.00 72.27 139 GLY A O 1
ATOM 1065 N N . LYS A 1 141 ? 10.779 12.561 21.829 1.00 67.46 140 LYS A N 1
ATOM 1066 C CA . LYS A 1 141 ? 12.018 11.879 21.424 1.00 56.58 140 LYS A CA 1
ATOM 1067 C C . LYS A 1 141 ? 12.854 12.740 20.502 1.00 59.68 140 LYS A C 1
ATOM 1068 O O . LYS A 1 141 ? 13.668 12.154 19.764 1.00 69.00 140 LYS A O 1
ATOM 1069 N N . ASP B 1 2 ? -36.381 6.652 38.042 1.00 52.99 1 ASP B N 1
ATOM 1070 C CA . ASP B 1 2 ? -34.965 6.642 37.680 1.00 56.46 1 ASP B CA 1
ATOM 1071 C C . ASP B 1 2 ? -34.676 6.305 36.205 1.00 48.02 1 ASP B C 1
ATOM 1072 O O . ASP B 1 2 ? -33.971 7.056 35.532 1.00 45.47 1 ASP B O 1
ATOM 1077 N N . VAL B 1 3 ? -35.209 5.194 35.700 1.00 47.41 2 VAL B N 1
ATOM 1078 C CA . VAL B 1 3 ? -34.831 4.782 34.339 1.00 46.01 2 VAL B CA 1
ATOM 1079 C C . VAL B 1 3 ? -35.266 5.850 33.336 1.00 36.33 2 VAL B C 1
ATOM 1080 O O . VAL B 1 3 ? -36.441 6.262 33.329 1.00 33.32 2 VAL B O 1
ATOM 1084 N N . PRO B 1 4 ? -34.358 6.364 32.504 1.00 37.28 3 PRO B N 1
ATOM 1085 C CA . PRO B 1 4 ? -34.742 7.406 31.542 1.00 27.81 3 PRO B CA 1
ATOM 1086 C C . PRO B 1 4 ? -35.810 6.905 30.585 1.00 32.16 3 PRO B C 1
ATOM 1087 O O . PRO B 1 4 ? -35.889 5.714 30.274 1.00 29.12 3 PRO B O 1
ATOM 1091 N N . THR B 1 5 ? -36.647 7.830 30.133 1.00 29.71 4 THR B N 1
ATOM 1092 C CA . THR B 1 5 ? -37.682 7.540 29.153 1.00 34.76 4 THR B CA 1
ATOM 1093 C C . THR B 1 5 ? -37.480 8.426 27.935 1.00 30.30 4 THR B C 1
ATOM 1094 O O . THR B 1 5 ? -36.669 9.354 27.933 1.00 32.86 4 THR B O 1
ATOM 1098 N N . GLY B 1 6 ? -38.227 8.127 26.889 1.00 28.15 5 GLY B N 1
ATOM 1099 C CA . GLY B 1 6 ? -37.996 8.810 25.637 1.00 26.87 5 GLY B CA 1
ATOM 1100 C C . GLY B 1 6 ? -36.820 8.218 24.871 1.00 33.33 5 GLY B C 1
ATOM 1101 O O . GLY B 1 6 ? -36.497 7.031 24.973 1.00 33.03 5 GLY B O 1
ATOM 1102 N N . CYS B 1 7 ? -36.174 9.079 24.097 1.00 26.19 6 CYS B N 1
ATOM 1103 C CA . CYS B 1 7 ? -35.157 8.671 23.141 1.00 30.05 6 CYS B CA 1
ATOM 1104 C C . CYS B 1 7 ? -33.844 8.345 23.858 1.00 29.58 6 CYS B C 1
ATOM 1105 O O . CYS B 1 7 ? -33.296 9.191 24.562 1.00 33.84 6 CYS B O 1
ATOM 1108 N N . VAL B 1 8 ? -33.326 7.129 23.678 1.00 25.83 7 VAL B N 1
ATOM 1109 C CA . VAL B 1 8 ? -32.109 6.690 24.353 1.00 27.02 7 VAL B CA 1
ATOM 1110 C C . VAL B 1 8 ? -31.270 5.852 23.400 1.00 25.61 7 VAL B C 1
ATOM 1111 O O . VAL B 1 8 ? -31.697 5.502 22.303 1.00 26.82 7 VAL B O 1
ATOM 1115 N N . THR B 1 9 ? -30.051 5.549 23.840 1.00 22.43 8 THR B N 1
ATOM 1116 C CA . THR B 1 9 ? -29.240 4.476 23.296 1.00 24.93 8 THR B CA 1
ATOM 1117 C C . THR B 1 9 ? -29.136 3.405 24.372 1.00 24.89 8 THR B C 1
ATOM 1118 O O . THR B 1 9 ? -29.164 3.719 25.562 1.00 22.20 8 THR B O 1
ATOM 1122 N N . LEU B 1 10 ? -29.078 2.133 23.946 1.00 25.10 9 LEU B N 1
ATOM 1123 C CA . LEU B 1 10 ? -28.932 0.987 24.850 1.00 22.73 9 LEU B CA 1
ATOM 1124 C C . LEU B 1 10 ? -27.639 0.274 24.482 1.00 24.96 9 LEU B C 1
ATOM 1125 O O . LEU B 1 10 ? -27.586 -0.437 23.474 1.00 22.96 9 LEU B O 1
ATOM 1130 N N . LYS B 1 11 ? -26.605 0.437 25.296 1.00 23.93 10 LYS B N 1
ATOM 1131 C CA . LYS B 1 11 ? -25.343 -0.246 25.073 1.00 22.39 10 LYS B CA 1
ATOM 1132 C C . LYS B 1 11 ? -25.170 -1.331 26.125 1.00 26.91 10 LYS B C 1
ATOM 1133 O O . LYS B 1 11 ? -25.108 -1.033 27.322 1.00 22.76 10 LYS B O 1
ATOM 1139 N N . PHE B 1 12 ? -25.102 -2.583 25.668 1.00 20.69 11 PHE B N 1
ATOM 1140 C CA . PHE B 1 12 ? -24.820 -3.730 26.522 1.00 22.58 11 PHE B CA 1
ATOM 1141 C C . PHE B 1 12 ? -23.351 -3.690 26.917 1.00 28.58 11 PHE B C 1
ATOM 1142 O O . PHE B 1 12 ? -22.457 -3.904 26.090 1.00 21.10 11 PHE B O 1
ATOM 1150 N N . VAL B 1 13 ? -23.102 -3.432 28.197 1.00 23.49 12 VAL B N 1
ATOM 1151 C CA . VAL B 1 13 ? -21.780 -2.981 28.611 1.00 26.01 12 VAL B CA 1
ATOM 1152 C C . VAL B 1 13 ? -20.732 -4.102 28.507 1.00 23.63 12 VAL B C 1
ATOM 1153 O O . VAL B 1 13 ? -19.553 -3.834 28.243 1.00 23.19 12 VAL B O 1
ATOM 1157 N N . ASN B 1 14 ? -21.133 -5.366 28.668 1.00 22.87 13 ASN B N 1
ATOM 1158 C CA . ASN B 1 14 ? -20.170 -6.463 28.588 1.00 21.64 13 ASN B CA 1
ATOM 1159 C C . ASN B 1 14 ? -19.418 -6.519 27.257 1.00 30.38 13 ASN B C 1
ATOM 1160 O O . ASN B 1 14 ? -18.312 -7.075 27.207 1.00 29.78 13 ASN B O 1
ATOM 1165 N N . ASN B 1 15 ? -19.986 -5.986 26.172 1.00 24.30 14 ASN B N 1
ATOM 1166 C CA . ASN B 1 15 ? -19.277 -6.040 24.899 1.00 24.79 14 ASN B CA 1
ATOM 1167 C C . ASN B 1 15 ? -19.491 -4.798 24.047 1.00 25.16 14 ASN B C 1
ATOM 1168 O O . ASN B 1 15 ? -19.140 -4.832 22.862 1.00 21.71 14 ASN B O 1
ATOM 1173 N N . ALA B 1 16 ? -20.059 -3.719 24.588 1.00 20.49 15 ALA B N 1
ATOM 1174 C CA . ALA B 1 16 ? -20.207 -2.457 23.864 1.00 24.48 15 ALA B CA 1
ATOM 1175 C C . ALA B 1 16 ? -21.043 -2.602 22.588 1.00 20.06 15 ALA B C 1
ATOM 1176 O O . ALA B 1 16 ? -20.889 -1.824 21.654 1.00 23.22 15 ALA B O 1
ATOM 1178 N N . LYS B 1 17 ? -21.911 -3.599 22.494 1.00 22.20 16 LYS B N 1
ATOM 1179 C CA . LYS B 1 17 ? -22.797 -3.663 21.345 1.00 23.66 16 LYS B CA 1
ATOM 1180 C C . LYS B 1 17 ? -24.045 -2.831 21.607 1.00 22.98 16 LYS B C 1
ATOM 1181 O O . LYS B 1 17 ? -24.455 -2.627 22.752 1.00 25.86 16 LYS B O 1
ATOM 1187 N N . HIS B 1 18 ? -24.637 -2.339 20.531 1.00 22.32 17 HIS B N 1
ATOM 1188 C CA . HIS B 1 18 ? -25.963 -1.752 20.558 1.00 23.43 17 HIS B CA 1
ATOM 1189 C C . HIS B 1 18 ? -26.936 -2.710 19.889 1.00 21.57 17 HIS B C 1
ATOM 1190 O O . HIS B 1 18 ? -26.536 -3.631 19.184 1.00 22.24 17 HIS B O 1
ATOM 1197 N N . ILE B 1 19 ? -28.216 -2.471 20.114 1.00 19.24 18 ILE B N 1
ATOM 1198 C CA . ILE B 1 19 ? -29.245 -3.266 19.406 1.00 20.34 18 ILE B CA 1
ATOM 1199 C C . ILE B 1 19 ? -29.402 -2.625 18.034 1.00 22.63 18 ILE B C 1
ATOM 1200 O O . ILE B 1 19 ? -29.838 -1.506 17.972 1.00 25.50 18 ILE B O 1
ATOM 1205 N N . ASN B 1 20 ? -29.026 -3.342 16.988 1.00 24.85 19 ASN B N 1
ATOM 1206 C CA . ASN B 1 20 ? -29.116 -2.833 15.599 1.00 22.68 19 ASN B CA 1
ATOM 1207 C C . ASN B 1 20 ? -30.206 -3.611 14.863 1.00 20.49 19 ASN B C 1
ATOM 1208 O O . ASN B 1 20 ? -30.536 -4.701 15.264 1.00 21.17 19 ASN B O 1
ATOM 1213 N N . MET B 1 21 ? -30.756 -3.020 13.822 1.00 23.23 20 MET B N 1
ATOM 1214 C CA . MET B 1 21 ? -31.842 -3.701 13.097 1.00 25.25 20 MET B CA 1
ATOM 1215 C C . MET B 1 21 ? -31.597 -3.691 11.588 1.00 29.25 20 MET B C 1
ATOM 1216 O O . MET B 1 21 ? -30.838 -2.888 11.118 1.00 22.52 20 MET B O 1
ATOM 1221 N N . TRP B 1 22 ? -32.172 -4.669 10.908 1.00 29.75 21 TRP B N 1
ATOM 1222 C CA . TRP B 1 22 ? -32.246 -4.698 9.450 1.00 33.15 21 TRP B CA 1
ATOM 1223 C C . TRP B 1 22 ? -32.927 -3.444 8.933 1.00 27.36 21 TRP B C 1
ATOM 1224 O O . TRP B 1 22 ? -34.012 -3.074 9.402 1.00 28.35 21 TRP B O 1
ATOM 1235 N N . ASP B 1 23 ? -32.274 -2.784 7.974 1.00 26.55 22 ASP B N 1
ATOM 1236 C CA . ASP B 1 23 ? -32.857 -1.594 7.366 1.00 30.17 22 ASP B CA 1
ATOM 1237 C C . ASP B 1 23 ? -34.173 -1.921 6.671 1.00 28.77 22 ASP B C 1
ATOM 1238 O O . ASP B 1 23 ? -35.127 -1.139 6.741 1.00 30.99 22 ASP B O 1
ATOM 1240 N N . LYS B 1 24 ? -34.261 -3.086 6.024 1.00 32.43 23 LYS B N 1
ATOM 1241 C CA . LYS B 1 24 ? -35.472 -3.468 5.306 1.00 26.75 23 LYS B CA 1
ATOM 1242 C C . LYS B 1 24 ? -35.865 -4.903 5.627 1.00 33.12 23 LYS B C 1
ATOM 1243 O O . LYS B 1 24 ? -35.019 -5.761 5.886 1.00 39.41 23 LYS B O 1
ATOM 1245 N N . THR B 1 25 ? -37.169 -5.150 5.613 1.00 29.63 24 THR B N 1
ATOM 1246 C CA . THR B 1 25 ? -37.698 -6.488 5.779 1.00 31.92 24 THR B CA 1
ATOM 1247 C C . THR B 1 25 ? -39.052 -6.548 5.097 1.00 30.31 24 THR B C 1
ATOM 1248 O O . THR B 1 25 ? -39.776 -5.551 5.035 1.00 35.66 24 THR B O 1
ATOM 1252 N N . VAL B 1 26 ? -39.380 -7.730 4.571 1.00 30.23 25 VAL B N 1
ATOM 1253 C CA . VAL B 1 26 ? -40.713 -8.012 4.056 1.00 34.44 25 VAL B CA 1
ATOM 1254 C C . VAL B 1 26 ? -41.553 -8.814 5.043 1.00 30.33 25 VAL B C 1
ATOM 1255 O O . VAL B 1 26 ? -42.726 -9.088 4.768 1.00 37.69 25 VAL B O 1
ATOM 1257 N N . LEU B 1 27 ? -41.004 -9.151 6.208 1.00 30.24 26 LEU B N 1
ATOM 1258 C CA . LEU B 1 27 ? -41.653 -10.024 7.174 1.00 22.38 26 LEU B CA 1
ATOM 1259 C C . LEU B 1 27 ? -42.508 -9.224 8.162 1.00 27.29 26 LEU B C 1
ATOM 1260 O O . LEU B 1 27 ? -42.441 -7.995 8.244 1.00 24.38 26 LEU B O 1
ATOM 1265 N N . HIS B 1 28 ? -43.341 -9.945 8.915 1.00 27.27 27 HIS B N 1
ATOM 1266 C CA . HIS B 1 28 ? -44.132 -9.310 9.967 1.00 30.29 27 HIS B CA 1
ATOM 1267 C C . HIS B 1 28 ? -43.299 -8.932 11.183 1.00 28.39 27 HIS B C 1
ATOM 1268 O O . HIS B 1 28 ? -43.848 -8.344 12.118 1.00 29.03 27 HIS B O 1
ATOM 1275 N N . TYR B 1 29 ? -42.010 -9.257 11.208 1.00 23.90 28 TYR B N 1
ATOM 1276 C CA . TYR B 1 29 ? -41.131 -8.830 12.285 1.00 28.35 28 TYR B CA 1
ATOM 1277 C C . TYR B 1 29 ? -39.823 -8.342 11.694 1.00 30.27 28 TYR B C 1
ATOM 1278 O O . TYR B 1 29 ? -39.434 -8.731 10.593 1.00 28.74 28 TYR B O 1
ATOM 1287 N N . ARG B 1 30 ? -39.121 -7.520 12.461 1.00 23.89 29 ARG B N 1
ATOM 1288 C CA . ARG B 1 30 ? -37.853 -6.958 12.037 1.00 21.92 29 ARG B CA 1
ATOM 1289 C C . ARG B 1 30 ? -36.747 -7.595 12.866 1.00 24.12 29 ARG B C 1
ATOM 1290 O O . ARG B 1 30 ? -36.803 -7.585 14.101 1.00 24.89 29 ARG B O 1
ATOM 1298 N N . LYS B 1 31 ? -35.753 -8.164 12.193 1.00 24.54 30 LYS B N 1
ATOM 1299 C CA . LYS B 1 31 ? -34.701 -8.854 12.915 1.00 27.98 30 LYS B CA 1
ATOM 1300 C C . LYS B 1 31 ? -33.707 -7.858 13.484 1.00 23.93 30 LYS B C 1
ATOM 1301 O O . LYS B 1 31 ? -33.487 -6.772 12.936 1.00 21.49 30 LYS B O 1
ATOM 1307 N N . LEU B 1 32 ? -33.127 -8.234 14.615 1.00 22.82 31 LEU B N 1
ATOM 1308 C CA . LEU B 1 32 ? -32.165 -7.403 15.310 1.00 24.61 31 LEU B CA 1
ATOM 1309 C C . LEU B 1 32 ? -30.861 -8.164 15.486 1.00 21.31 31 LEU B C 1
ATOM 1310 O O . LEU B 1 32 ? -30.824 -9.391 15.416 1.00 21.99 31 LEU B O 1
ATOM 1315 N N . TYR B 1 33 ? -29.792 -7.417 15.734 1.00 21.32 32 TYR B N 1
ATOM 1316 C CA . TYR B 1 33 ? -28.473 -7.993 15.945 1.00 23.58 32 TYR B CA 1
ATOM 1317 C C . TYR B 1 33 ? -27.634 -6.973 16.690 1.00 24.55 32 TYR B C 1
ATOM 1318 O O . TYR B 1 33 ? -27.889 -5.769 16.622 1.00 21.14 32 TYR B O 1
ATOM 1327 N N . GLY B 1 34 ? -26.616 -7.467 17.387 1.00 22.84 33 GLY B N 1
ATOM 1328 C CA . GLY B 1 34 ? -25.717 -6.583 18.103 1.00 23.13 33 GLY B CA 1
ATOM 1329 C C . GLY B 1 34 ? -24.736 -5.943 17.137 1.00 21.90 33 GLY B C 1
ATOM 1330 O O . GLY B 1 34 ? -24.032 -6.636 16.397 1.00 27.93 33 GLY B O 1
ATOM 1331 N N . GLY B 1 35 ? -24.672 -4.619 17.155 1.00 26.39 34 GLY B N 1
ATOM 1332 C CA . GLY B 1 35 ? -23.771 -3.906 16.266 1.00 23.12 34 GLY B CA 1
ATOM 1333 C C . GLY B 1 35 ? -23.110 -2.713 16.925 1.00 26.09 34 GLY B C 1
ATOM 1334 O O . GLY B 1 35 ? -23.271 -2.478 18.127 1.00 22.12 34 GLY B O 1
ATOM 1335 N N . ASP B 1 36 ? -22.353 -1.951 16.145 1.00 23.54 35 ASP B N 1
ATOM 1336 C CA . ASP B 1 36 ? -21.612 -0.816 16.667 1.00 27.18 35 ASP B CA 1
ATOM 1337 C C . ASP B 1 36 ? -22.262 0.506 16.316 1.00 24.53 35 ASP B C 1
ATOM 1338 O O . ASP B 1 36 ? -21.771 1.551 16.737 1.00 23.92 35 ASP B O 1
ATOM 1343 N N . GLU B 1 37 ? -23.367 0.460 15.592 1.00 21.13 36 GLU B N 1
ATOM 1344 C CA . GLU B 1 37 ? -24.109 1.700 15.283 1.00 25.68 36 GLU B CA 1
ATOM 1345 C C . GLU B 1 37 ? -24.909 2.126 16.514 1.00 23.35 36 GLU B C 1
ATOM 1346 O O . GLU B 1 37 ? -25.491 1.274 17.158 1.00 25.01 36 GLU B O 1
ATOM 1352 N N . LYS B 1 38 ? -24.876 3.409 16.836 1.00 28.78 37 LYS B N 1
ATOM 1353 C CA . LYS B 1 38 ? -25.557 3.892 18.044 1.00 32.11 37 LYS B CA 1
ATOM 1354 C C . LYS B 1 38 ? -27.034 4.133 17.716 1.00 27.52 37 LYS B C 1
ATOM 1355 O O . LYS B 1 38 ? -27.518 5.257 17.593 1.00 24.17 37 LYS B O 1
A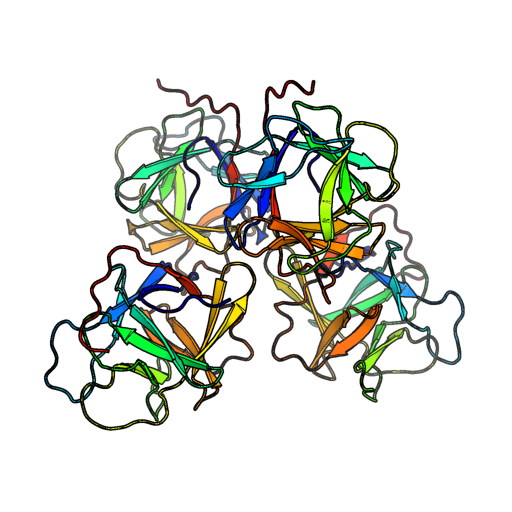TOM 1359 N N . GLU B 1 39 ? -27.732 3.017 17.531 1.00 23.44 38 GLU B N 1
ATOM 1360 C CA . GLU B 1 39 ? -29.142 3.033 17.175 1.00 30.35 38 GLU B CA 1
ATOM 1361 C C . GLU B 1 39 ? -29.970 3.746 18.243 1.00 26.48 38 GLU B C 1
ATOM 1362 O O . GLU B 1 39 ? -29.748 3.581 19.443 1.00 26.34 38 GLU B O 1
ATOM 1368 N N . GLU B 1 40 ? -30.925 4.549 17.805 1.00 28.26 39 GLU B N 1
ATOM 1369 C CA . GLU B 1 40 ? -31.728 5.363 18.709 1.00 29.55 39 GLU B CA 1
ATOM 1370 C C . GLU B 1 40 ? -33.044 4.666 19.019 1.00 22.62 39 GLU B C 1
ATOM 1371 O O . GLU B 1 40 ? -33.841 4.414 18.118 1.00 29.28 39 GLU B O 1
ATOM 1377 N N . TRP B 1 41 ? -33.291 4.395 20.285 1.00 21.65 40 TRP B N 1
ATOM 1378 C CA . TRP B 1 41 ? -34.511 3.720 20.695 1.00 24.75 40 TRP B CA 1
ATOM 1379 C C . TRP B 1 41 ? -35.360 4.650 21.549 1.00 28.05 40 TRP B C 1
ATOM 1380 O O . TRP B 1 41 ? -34.948 5.748 21.915 1.00 24.08 40 TRP B O 1
ATOM 1391 N N . VAL B 1 42 ? -36.579 4.218 21.842 1.00 21.19 41 VAL B N 1
ATOM 1392 C CA . VAL B 1 42 ? -37.503 5.016 22.627 1.00 17.83 41 VAL B CA 1
ATOM 1393 C C . VAL B 1 42 ? -38.023 4.153 23.762 1.00 23.93 41 VAL B C 1
ATOM 1394 O O . VAL B 1 42 ? -38.523 3.046 23.526 1.00 30.36 41 VAL B O 1
ATOM 1398 N N . ILE B 1 43 ? -37.874 4.633 24.992 1.00 24.12 42 ILE B N 1
ATOM 1399 C CA . ILE B 1 43 ? -38.402 3.935 26.159 1.00 28.99 42 ILE B CA 1
ATOM 1400 C C . ILE B 1 43 ? -39.722 4.579 26.572 1.00 28.94 42 ILE B C 1
ATOM 1401 O O . ILE B 1 43 ? -39.791 5.794 26.791 1.00 34.37 42 ILE B O 1
ATOM 1406 N N . GLU B 1 44 ? -40.771 3.760 26.671 1.00 30.07 43 GLU B N 1
ATOM 1407 C CA . GLU B 1 44 ? -42.116 4.203 27.010 1.00 25.26 43 GLU B CA 1
ATOM 1408 C C . GLU B 1 44 ? -42.573 3.488 28.269 1.00 28.30 43 GLU B C 1
ATOM 1409 O O . GLU B 1 44 ? -42.425 2.261 28.383 1.00 29.17 43 GLU B O 1
ATOM 1415 N N . LYS B 1 45 ? -43.144 4.251 29.201 1.00 32.16 44 LYS B N 1
ATOM 1416 C CA . LYS B 1 45 ? -43.703 3.660 30.410 1.00 30.82 44 LYS B CA 1
ATOM 1417 C C . LYS B 1 45 ? -44.896 2.789 30.050 1.00 29.18 44 LYS B C 1
ATOM 1418 O O . LYS B 1 45 ? -45.705 3.146 29.198 1.00 30.90 44 LYS B O 1
ATOM 1424 N N . SER B 1 46 ? -45.002 1.639 30.709 1.00 27.62 45 SER B N 1
ATOM 1425 C CA . SER B 1 46 ? -46.102 0.721 30.441 1.00 31.24 45 SER B CA 1
ATOM 1426 C C . SER B 1 46 ? -46.397 0.014 31.757 1.00 39.73 45 SER B C 1
ATOM 1427 O O . SER B 1 46 ? -45.667 -0.909 32.138 1.00 45.71 45 SER B O 1
ATOM 1430 N N . GLY B 1 47 ? -47.453 0.452 32.443 1.00 35.52 46 GLY B N 1
ATOM 1431 C CA . GLY B 1 47 ? -47.632 -0.014 33.812 1.00 38.24 46 GLY B CA 1
ATOM 1432 C C . GLY B 1 47 ? -46.492 0.492 34.678 1.00 32.30 46 GLY B C 1
ATOM 1433 O O . GLY B 1 47 ? -46.099 1.657 34.600 1.00 36.46 46 GLY B O 1
ATOM 1434 N N . ASN B 1 48 ? -45.922 -0.424 35.450 1.00 32.53 47 ASN B N 1
ATOM 1435 C CA . ASN B 1 48 ? -44.715 -0.129 36.255 1.00 38.70 47 ASN B CA 1
ATOM 1436 C C . ASN B 1 48 ? -43.500 -0.666 35.491 1.00 41.42 47 ASN B C 1
ATOM 1437 O O . ASN B 1 48 ? -42.399 -0.581 35.999 1.00 36.71 47 ASN B O 1
ATOM 1442 N N . ASP B 1 49 ? -43.741 -1.256 34.325 1.00 38.52 48 ASP B N 1
ATOM 1443 C CA . ASP B 1 49 ? -42.662 -1.767 33.452 1.00 29.33 48 ASP B CA 1
ATOM 1444 C C . ASP B 1 49 ? -42.599 -0.864 32.223 1.00 32.70 48 ASP B C 1
ATOM 1445 O O . ASP B 1 49 ? -42.996 0.280 32.330 1.00 29.61 48 ASP B O 1
ATOM 1450 N N . TYR B 1 50 ? -41.990 -1.314 31.129 1.00 27.09 49 TYR B N 1
ATOM 1451 C CA . TYR B 1 50 ? -41.799 -0.415 29.965 1.00 26.82 49 TYR B CA 1
ATOM 1452 C C . TYR B 1 50 ? -41.941 -1.140 28.633 1.00 28.40 49 TYR B C 1
ATOM 1453 O O . TYR B 1 50 ? -41.888 -2.345 28.599 1.00 26.06 49 TYR B O 1
ATOM 1462 N N . LYS B 1 51 ? -42.162 -0.351 27.584 1.00 27.17 50 LYS B N 1
ATOM 1463 C CA . LYS B 1 51 ? -42.080 -0.809 26.207 1.00 24.78 50 LYS B CA 1
ATOM 1464 C C . LYS B 1 51 ? -40.992 -0.016 25.495 1.00 23.49 50 LYS B C 1
ATOM 1465 O O . LYS B 1 51 ? -40.678 1.120 25.873 1.00 26.20 50 LYS B O 1
ATOM 1471 N N . ILE B 1 52 ? -40.398 -0.633 24.479 1.00 24.33 51 ILE B N 1
ATOM 1472 C CA . ILE B 1 52 ? -39.181 -0.131 23.845 1.00 22.53 51 ILE B CA 1
ATOM 1473 C C . ILE B 1 52 ? -39.340 -0.265 22.340 1.00 23.20 51 ILE B C 1
ATOM 1474 O O . ILE B 1 52 ? -39.671 -1.348 21.855 1.00 21.48 51 ILE B O 1
ATOM 1479 N N . ARG B 1 53 ? -39.082 0.815 21.602 1.00 25.49 52 ARG B N 1
ATOM 1480 C CA . ARG B 1 53 ? -39.263 0.856 20.158 1.00 23.58 52 ARG B CA 1
ATOM 1481 C C . ARG B 1 53 ? -38.193 1.726 19.507 1.00 22.82 52 ARG B C 1
ATOM 1482 O O . ARG B 1 53 ? -37.613 2.600 20.155 1.00 28.47 52 ARG B O 1
ATOM 1490 N N . PRO B 1 54 ? -37.895 1.495 18.233 1.00 20.76 53 PRO B N 1
ATOM 1491 C CA . PRO B 1 54 ? -36.933 2.356 17.542 1.00 26.43 53 PRO B CA 1
ATOM 1492 C C . PRO B 1 54 ? -37.517 3.732 17.305 1.00 28.04 53 PRO B C 1
ATOM 1493 O O . PRO B 1 54 ? -38.729 3.902 17.156 1.00 26.65 53 PRO B O 1
ATOM 1497 N N . ARG B 1 55 ? -36.630 4.724 17.264 1.00 25.76 54 ARG B N 1
ATOM 1498 C CA . ARG B 1 55 ? -37.070 6.090 17.023 1.00 24.00 54 ARG B CA 1
ATOM 1499 C C . ARG B 1 55 ? -37.904 6.192 15.748 1.00 29.71 54 ARG B C 1
ATOM 1500 O O . ARG B 1 55 ? -38.925 6.885 15.715 1.00 33.68 54 ARG B O 1
ATOM 1508 N N . ILE B 1 56 ? -37.503 5.472 14.698 1.00 24.48 55 ILE B N 1
ATOM 1509 C CA . ILE B 1 56 ? -38.066 5.652 13.366 1.00 27.01 55 ILE B CA 1
ATOM 1510 C C . ILE B 1 56 ? -39.154 4.630 13.017 1.00 29.31 55 ILE B C 1
ATOM 1511 O O . ILE B 1 56 ? -39.833 4.794 11.992 1.00 31.03 55 ILE B O 1
ATOM 1515 N N . TYR B 1 57 ? -39.356 3.594 13.829 1.00 23.95 56 TYR B N 1
ATOM 1516 C CA . TYR B 1 57 ? -40.351 2.571 13.525 1.00 26.79 56 TYR B CA 1
ATOM 1517 C C . TYR B 1 57 ? -41.275 2.388 14.706 1.00 24.57 56 TYR B C 1
ATOM 1518 O O . TYR B 1 57 ? -40.806 2.246 15.837 1.00 25.24 56 TYR B O 1
ATOM 1527 N N . THR B 1 58 ? -42.579 2.362 14.450 1.00 25.09 57 THR B N 1
ATOM 1528 C CA . THR B 1 58 ? -43.539 2.127 15.530 1.00 25.49 57 THR B CA 1
ATOM 1529 C C . THR B 1 58 ? -43.734 0.626 15.756 1.00 25.99 57 THR B C 1
ATOM 1530 O O . THR B 1 58 ? -44.824 0.082 15.636 1.00 28.46 57 THR B O 1
ATOM 1534 N N . GLU B 1 59 ? -42.636 -0.033 16.118 1.00 23.68 58 GLU B N 1
ATOM 1535 C CA . GLU B 1 59 ? -42.574 -1.484 16.250 1.00 25.39 58 GLU B CA 1
ATOM 1536 C C . GLU B 1 59 ? -41.900 -1.811 17.571 1.00 25.18 58 GLU B C 1
ATOM 1537 O O . GLU B 1 59 ? -40.749 -1.426 17.780 1.00 22.18 58 GLU B O 1
ATOM 1543 N N . TYR B 1 60 ? -42.596 -2.542 18.446 1.00 21.75 59 TYR B N 1
ATOM 1544 C CA . TYR B 1 60 ? -42.139 -2.726 19.820 1.00 26.35 59 TYR B CA 1
ATOM 1545 C C . TYR B 1 60 ? -41.235 -3.936 19.971 1.00 24.94 59 TYR B C 1
ATOM 1546 O O . TYR B 1 60 ? -41.466 -4.991 19.376 1.00 28.60 59 TYR B O 1
ATOM 1555 N N . LEU B 1 61 ? -40.200 -3.765 20.770 1.00 21.15 60 LEU B N 1
ATOM 1556 C CA . LEU B 1 61 ? -39.346 -4.875 21.154 1.00 26.33 60 LEU B CA 1
ATOM 1557 C C . LEU B 1 61 ? -40.169 -5.968 21.822 1.00 25.51 60 LEU B C 1
ATOM 1558 O O . LEU B 1 61 ? -40.919 -5.691 22.760 1.00 24.77 60 LEU B O 1
ATOM 1563 N N . TYR B 1 62 ? -40.001 -7.212 21.367 1.00 21.81 61 TYR B N 1
ATOM 1564 C CA . TYR B 1 62 ? -40.710 -8.335 21.958 1.00 21.66 61 TYR B CA 1
ATOM 1565 C C . TYR B 1 62 ? -39.838 -9.570 21.888 1.00 23.34 61 TYR B C 1
ATOM 1566 O O . TYR B 1 62 ? -38.917 -9.655 21.076 1.00 25.14 61 TYR B O 1
ATOM 1575 N N . ALA B 1 63 ? -40.151 -10.538 22.745 1.00 24.07 62 ALA B N 1
ATOM 1576 C CA . ALA B 1 63 ? -39.414 -11.786 22.812 1.00 23.31 62 ALA B CA 1
ATOM 1577 C C . ALA B 1 63 ? -40.208 -12.888 22.132 1.00 26.46 62 ALA B C 1
ATOM 1578 O O . ALA B 1 63 ? -41.431 -12.952 22.260 1.00 24.25 62 ALA B O 1
ATOM 1580 N N . GLU B 1 64 ? -39.509 -13.719 21.379 1.00 25.12 63 GLU B N 1
ATOM 1581 C CA . GLU B 1 64 ? -40.137 -14.847 20.654 1.00 30.68 63 GLU B CA 1
ATOM 1582 C C . GLU B 1 64 ? -40.684 -15.901 21.625 1.00 36.18 63 GLU B C 1
ATOM 1583 O O . GLU B 1 64 ? -40.174 -16.045 22.718 1.00 30.33 63 GLU B O 1
ATOM 1589 N N . SER B 1 65 ? -41.680 -16.647 21.175 1.00 35.97 64 SER B N 1
ATOM 1590 C CA . SER B 1 65 ? -42.352 -17.653 21.994 1.00 38.74 64 SER B CA 1
ATOM 1591 C C . SER B 1 65 ? -41.604 -18.982 22.080 1.00 36.57 64 SER B C 1
ATOM 1592 O O . SER B 1 65 ? -41.931 -19.794 22.949 1.00 40.97 64 SER B O 1
ATOM 1595 N N . LYS B 1 66 ? -40.620 -19.228 21.216 1.00 35.10 65 LYS B N 1
ATOM 1596 C CA . LYS B 1 66 ? -39.765 -20.405 21.299 1.00 39.31 65 LYS B CA 1
ATOM 1597 C C . LYS B 1 66 ? -38.311 -19.974 21.439 1.00 43.17 65 LYS B C 1
ATOM 1598 O O . LYS B 1 66 ? -37.950 -18.833 21.131 1.00 42.85 65 LYS B O 1
ATOM 1600 N N . THR B 1 67 ? -37.468 -20.906 21.889 1.00 41.72 66 THR B N 1
ATOM 1601 C CA . THR B 1 67 ? -36.055 -20.628 22.145 1.00 38.56 66 THR B CA 1
ATOM 1602 C C . THR B 1 67 ? -35.194 -21.563 21.305 1.00 43.24 66 THR B C 1
ATOM 1603 O O . THR B 1 67 ? -35.203 -22.780 21.518 1.00 54.04 66 THR B O 1
ATOM 1607 N N . ASP B 1 68 ? -34.447 -20.993 20.358 1.00 51.84 67 ASP B N 1
ATOM 1608 C CA . ASP B 1 68 ? -33.479 -21.733 19.560 1.00 49.81 67 ASP B CA 1
ATOM 1609 C C . ASP B 1 68 ? -32.143 -21.783 20.305 1.00 48.62 67 ASP B C 1
ATOM 1610 O O . ASP B 1 68 ? -32.032 -21.349 21.455 1.00 46.20 67 ASP B O 1
ATOM 1612 N N . ASP B 1 69 ? -31.109 -22.319 19.656 1.00 57.07 68 ASP B N 1
ATOM 1613 C CA . ASP B 1 69 ? -29.850 -22.552 20.363 1.00 55.54 68 ASP B CA 1
ATOM 1614 C C . ASP B 1 69 ? -29.270 -21.284 20.978 1.00 52.79 68 ASP B C 1
ATOM 1615 O O . ASP B 1 69 ? -28.964 -21.297 22.183 1.00 53.04 68 ASP B O 1
ATOM 1620 N N . PRO B 1 70 ? -29.121 -20.167 20.257 1.00 46.31 69 PRO B N 1
ATOM 1621 C CA . PRO B 1 70 ? -28.481 -18.990 20.869 1.00 36.46 69 PRO B CA 1
ATOM 1622 C C . PRO B 1 70 ? -29.286 -18.359 21.987 1.00 35.54 69 PRO B C 1
ATOM 1623 O O . PRO B 1 70 ? -28.738 -17.535 22.725 1.00 43.90 69 PRO B O 1
ATOM 1627 N N . GLY B 1 71 ? -30.548 -18.711 22.117 1.00 40.07 70 GLY B N 1
ATOM 1628 C CA . GLY B 1 71 ? -31.383 -18.096 23.160 1.00 39.86 70 GLY B CA 1
ATOM 1629 C C . GLY B 1 71 ? -32.694 -17.600 22.594 1.00 34.34 70 GLY B C 1
ATOM 1630 O O . GLY B 1 71 ? -32.883 -17.712 21.418 1.00 41.42 70 GLY B O 1
ATOM 1631 N N . ARG B 1 72 ? -33.552 -17.031 23.415 1.00 27.96 71 ARG B N 1
ATOM 1632 C CA . ARG B 1 72 ? -34.866 -16.586 22.903 1.00 30.68 71 ARG B CA 1
ATOM 1633 C C . ARG B 1 72 ? -34.699 -15.344 22.023 1.00 30.00 71 ARG B C 1
ATOM 1634 O O . ARG B 1 72 ? -34.352 -14.320 22.536 1.00 27.77 71 ARG B O 1
ATOM 1642 N N . ALA B 1 73 ? -35.007 -15.464 20.742 1.00 26.74 72 ALA B N 1
ATOM 1643 C CA . ALA B 1 73 ? -34.843 -14.354 19.774 1.00 30.01 72 ALA B CA 1
ATOM 1644 C C . ALA B 1 73 ? -35.704 -13.140 20.125 1.00 27.11 72 ALA B C 1
ATOM 1645 O O . ALA B 1 73 ? -36.826 -13.311 20.511 1.00 26.25 72 ALA B O 1
ATOM 1647 N N . VAL B 1 74 ? -35.146 -11.959 19.910 1.00 24.60 73 VAL B N 1
ATOM 1648 C CA . VAL B 1 74 ? -35.783 -10.686 20.213 1.00 18.79 73 VAL B CA 1
ATOM 1649 C C . VAL B 1 74 ? -35.856 -9.879 18.922 1.00 25.42 73 VAL B C 1
ATOM 1650 O O . VAL B 1 74 ? -34.873 -9.790 18.176 1.00 21.17 73 VAL B O 1
ATOM 1654 N N . LYS B 1 75 ? -37.017 -9.294 18.659 1.00 18.85 74 LYS B N 1
ATOM 1655 C CA . LYS B 1 75 ? -37.290 -8.628 17.401 1.00 20.22 74 LYS B CA 1
ATOM 1656 C C . LYS B 1 75 ? -38.136 -7.406 17.714 1.00 19.68 74 LYS B C 1
ATOM 1657 O O . LYS B 1 75 ? -38.530 -7.193 18.858 1.00 22.98 74 LYS B O 1
ATOM 1663 N N . THR B 1 76 ? -38.423 -6.591 16.708 1.00 20.95 75 THR B N 1
ATOM 1664 C CA . THR B 1 76 ? -39.485 -5.603 16.825 1.00 17.71 75 THR B CA 1
ATOM 1665 C C . THR B 1 76 ? -40.635 -6.067 15.952 1.00 21.18 75 THR B C 1
ATOM 1666 O O . THR B 1 76 ? -40.415 -6.627 14.878 1.00 23.13 75 THR B O 1
ATOM 1670 N N . LEU B 1 77 ? -41.860 -5.877 16.432 1.00 26.68 76 LEU B N 1
ATOM 1671 C CA . LEU B 1 77 ? -43.035 -6.465 15.794 1.00 27.17 76 LEU B CA 1
ATOM 1672 C C . LEU B 1 77 ? -43.643 -5.458 14.825 1.00 25.68 76 LEU B C 1
ATOM 1673 O O . LEU B 1 77 ? -44.155 -4.412 15.233 1.00 27.03 76 LEU B O 1
ATOM 1678 N N . LYS B 1 78 ? -43.577 -5.721 13.531 1.00 26.62 77 LYS B N 1
ATOM 1679 C CA . LYS B 1 78 ? -44.034 -4.746 12.503 1.00 29.34 77 LYS B CA 1
ATOM 1680 C C . LYS B 1 78 ? -45.527 -4.925 12.200 1.00 25.55 77 LYS B C 1
ATOM 1681 O O . LYS B 1 78 ? -46.197 -3.933 11.923 1.00 29.11 77 LYS B O 1
ATOM 1687 N N . GLU B 1 79 ? -46.027 -6.142 12.294 1.00 23.39 78 GLU B N 1
ATOM 1688 C CA . GLU B 1 79 ? -47.431 -6.437 11.950 1.00 23.83 78 GLU B CA 1
ATOM 1689 C C . GLU B 1 79 ? -47.909 -7.526 12.889 1.00 29.28 78 GLU B C 1
ATOM 1690 O O . GLU B 1 79 ? -47.222 -8.528 13.038 1.00 29.23 78 GLU B O 1
ATOM 1696 N N . GLY B 1 80 ? -49.059 -7.313 13.500 1.00 35.62 79 GLY B N 1
ATOM 1697 C CA . GLY B 1 80 ? -49.611 -8.359 14.367 1.00 31.42 79 GLY B CA 1
ATOM 1698 C C . GLY B 1 80 ? -49.677 -7.955 15.817 1.00 27.44 79 GLY B C 1
ATOM 1699 O O . GLY B 1 80 ? -49.591 -6.763 16.091 1.00 33.54 79 GLY B O 1
ATOM 1700 N N . THR B 1 81 ? -49.808 -8.938 16.701 1.00 34.44 80 THR B N 1
ATOM 1701 C CA . THR B 1 81 ? -49.962 -8.653 18.140 1.00 31.36 80 THR B CA 1
ATOM 1702 C C . THR B 1 81 ? -49.073 -9.578 18.954 1.00 36.41 80 THR B C 1
ATOM 1703 O O . THR B 1 81 ? -48.727 -10.663 18.469 1.00 34.82 80 THR B O 1
ATOM 1707 N N . THR B 1 82 ? -48.684 -9.110 20.121 1.00 27.04 81 THR B N 1
ATOM 1708 C CA . THR B 1 82 ? -47.894 -9.902 21.045 1.00 31.15 81 THR B CA 1
ATOM 1709 C C . THR B 1 82 ? -48.138 -9.446 22.473 1.00 32.48 81 THR B C 1
ATOM 1710 O O . THR B 1 82 ? -48.401 -8.266 22.729 1.00 32.07 81 THR B O 1
ATOM 1714 N N . ASP B 1 83 ? -48.025 -10.394 23.403 1.00 34.53 82 ASP B N 1
ATOM 1715 C CA . ASP B 1 83 ? -48.016 -10.072 24.823 1.00 35.09 82 ASP B CA 1
ATOM 1716 C C . ASP B 1 83 ? -46.625 -10.189 25.440 1.00 33.72 82 ASP B C 1
ATOM 1717 O O . ASP B 1 83 ? -46.471 -9.927 26.642 1.00 35.25 82 ASP B O 1
ATOM 1722 N N . ALA B 1 84 ? -45.610 -10.578 24.652 1.00 30.40 83 ALA B N 1
ATOM 1723 C CA . ALA B 1 84 ? -44.201 -10.591 25.062 1.00 22.04 83 ALA B CA 1
ATOM 1724 C C . ALA B 1 84 ? -43.534 -9.227 24.880 1.00 24.79 83 ALA B C 1
ATOM 1725 O O . ALA B 1 84 ? -42.364 -9.108 24.507 1.00 22.55 83 ALA B O 1
ATOM 1727 N N . ASN B 1 85 ? -44.281 -8.192 25.215 1.00 27.37 84 ASN B N 1
ATOM 1728 C CA . ASN B 1 85 ? -44.095 -6.831 24.765 1.00 29.03 84 ASN B CA 1
ATOM 1729 C C . ASN B 1 85 ? -43.451 -5.926 25.799 1.00 27.58 84 ASN B C 1
ATOM 1730 O O . ASN B 1 85 ? -43.021 -4.823 25.454 1.00 24.49 84 ASN B O 1
ATOM 1735 N N . VAL B 1 86 ? -43.450 -6.343 27.059 1.00 28.50 85 VAL B N 1
ATOM 1736 C CA . VAL B 1 86 ? -43.288 -5.462 28.205 1.00 30.38 85 VAL B CA 1
ATOM 1737 C C . VAL B 1 86 ? -42.001 -5.852 28.908 1.00 26.18 85 VAL B C 1
ATOM 1738 O O . VAL B 1 86 ? -41.742 -7.040 29.136 1.00 22.44 85 VAL B O 1
ATOM 1742 N N . TRP B 1 87 ? -41.185 -4.862 29.220 1.00 24.54 86 TRP B N 1
ATOM 1743 C CA . TRP B 1 87 ? -39.852 -5.108 29.745 1.00 30.58 86 TRP B CA 1
ATOM 1744 C C . TRP B 1 87 ? -39.704 -4.467 31.116 1.00 24.25 86 TRP B C 1
ATOM 1745 O O . TRP B 1 87 ? -40.176 -3.351 31.347 1.00 22.63 86 TRP B O 1
ATOM 1756 N N . LYS B 1 88 ? -39.083 -5.200 32.027 1.00 23.41 87 LYS B N 1
ATOM 1757 C CA . LYS B 1 88 ? -38.659 -4.654 33.301 1.00 28.61 87 LYS B CA 1
ATOM 1758 C C . LYS B 1 88 ? -37.268 -4.055 33.120 1.00 29.80 87 LYS B C 1
ATOM 1759 O O . LYS B 1 88 ? -36.361 -4.727 32.621 1.00 31.21 87 LYS B O 1
ATOM 1765 N N . VAL B 1 89 ? -37.119 -2.782 33.478 1.00 23.51 88 VAL B N 1
ATOM 1766 C CA . VAL B 1 89 ? -35.833 -2.098 33.480 1.00 32.21 88 VAL B CA 1
ATOM 1767 C C . VAL B 1 89 ? -35.562 -1.656 34.916 1.00 38.77 88 VAL B C 1
ATOM 1768 O O . VAL B 1 89 ? -36.409 -0.996 35.523 1.00 35.07 88 VAL B O 1
ATOM 1772 N N . GLU B 1 90 ? -34.392 -2.020 35.455 1.00 34.86 89 GLU B N 1
ATOM 1773 C CA . GLU B 1 90 ? -34.102 -1.886 36.885 1.00 45.78 89 GLU B CA 1
ATOM 1774 C C . GLU B 1 90 ? -32.711 -1.305 37.107 1.00 49.01 89 GLU B C 1
ATOM 1775 O O . GLU B 1 90 ? -31.713 -1.905 36.690 1.00 42.82 89 GLU B O 1
ATOM 1781 N N . GLN B 1 91 ? -32.645 -0.184 37.827 1.00 48.09 90 GLN B N 1
ATOM 1782 C CA . GLN B 1 91 ? -31.367 0.451 38.135 1.00 41.78 90 GLN B CA 1
ATOM 1783 C C . GLN B 1 91 ? -30.403 -0.507 38.820 1.00 35.71 90 GLN B C 1
ATOM 1784 O O . GLN B 1 91 ? -30.799 -1.338 39.638 1.00 37.66 90 GLN B O 1
ATOM 1787 N N . LYS B 1 92 ? -29.113 -0.392 38.527 1.00 30.59 91 LYS B N 1
ATOM 1788 C CA . LYS B 1 92 ? -28.044 -1.117 39.268 1.00 36.29 91 LYS B CA 1
ATOM 1789 C C . LYS B 1 92 ? -26.839 -0.178 39.213 1.00 42.27 91 LYS B C 1
ATOM 1790 O O . LYS B 1 92 ? -26.088 -0.266 38.230 1.00 34.78 91 LYS B O 1
ATOM 1793 N N . MET B 1 93 ? -26.702 0.689 40.216 1.00 39.84 92 MET B N 1
ATOM 1794 C CA . MET B 1 93 ? -25.650 1.731 40.238 1.00 30.12 92 MET B CA 1
ATOM 1795 C C . MET B 1 93 ? -25.877 2.622 39.021 1.00 38.63 92 MET B C 1
ATOM 1796 O O . MET B 1 93 ? -26.995 3.139 38.897 1.00 46.10 92 MET B O 1
ATOM 1801 N N . ALA B 1 94 ? -24.895 2.804 38.150 1.00 25.22 93 ALA B N 1
ATOM 1802 C CA . ALA B 1 94 ? -25.117 3.744 37.035 1.00 28.06 93 ALA B CA 1
ATOM 1803 C C . ALA B 1 94 ? -25.761 3.025 35.855 1.00 27.61 93 ALA B C 1
ATOM 1804 O O . ALA B 1 94 ? -26.150 3.699 34.913 1.00 28.56 93 ALA B O 1
ATOM 1805 N N . LEU B 1 95 ? -25.917 1.714 35.954 1.00 26.53 94 LEU B N 1
ATOM 1806 C CA . LEU B 1 95 ? -26.400 0.922 34.808 1.00 30.10 94 LEU B CA 1
ATOM 1807 C C . LEU B 1 95 ? -27.787 0.335 35.086 1.00 35.25 94 LEU B C 1
ATOM 1808 O O . LEU B 1 95 ? -28.358 0.667 36.119 1.00 37.83 94 LEU B O 1
ATOM 1813 N N . TYR B 1 96 ? -28.316 -0.471 34.170 1.00 31.76 95 TYR B N 1
ATOM 1814 C CA . TYR B 1 96 ? -29.634 -1.074 34.303 1.00 28.25 95 TYR B CA 1
ATOM 1815 C C . TYR B 1 96 ? -29.601 -2.477 33.730 1.00 30.72 95 TYR B C 1
ATOM 1816 O O . TYR B 1 96 ? -28.857 -2.753 32.783 1.00 26.24 95 TYR B O 1
ATOM 1825 N N . TRP B 1 97 ? -30.403 -3.366 34.309 1.00 26.58 96 TRP B N 1
ATOM 1826 C CA . TRP B 1 97 ? -30.683 -4.628 33.652 1.00 30.04 96 TRP B CA 1
ATOM 1827 C C . TRP B 1 97 ? -32.120 -4.629 33.146 1.00 30.62 96 TRP B C 1
ATOM 1828 O O . TRP B 1 97 ? -32.946 -3.786 33.511 1.00 22.88 96 TRP B O 1
ATOM 1839 N N . ILE B 1 98 ? -32.377 -5.561 32.237 1.00 23.82 97 ILE B N 1
ATOM 1840 C CA . ILE B 1 98 ? -33.597 -5.593 31.447 1.00 23.89 97 ILE B CA 1
ATOM 1841 C C . ILE B 1 98 ? -33.988 -7.051 31.324 1.00 29.09 97 ILE B C 1
ATOM 1842 O O . ILE B 1 98 ? -33.154 -7.887 30.961 1.00 26.49 97 ILE B O 1
ATOM 1847 N N . SER B 1 99 ? -35.239 -7.369 31.633 1.00 27.01 98 SER B N 1
ATOM 1848 C CA . SER B 1 99 ? -35.719 -8.716 31.376 1.00 26.53 98 SER B CA 1
ATOM 1849 C C . SER B 1 99 ? -37.130 -8.658 30.821 1.00 28.70 98 SER B C 1
ATOM 1850 O O . SER B 1 99 ? -37.892 -7.722 31.088 1.00 24.32 98 SER B O 1
ATOM 1853 N N . ASN B 1 100 ? -37.447 -9.659 30.007 1.00 27.96 99 ASN B N 1
ATOM 1854 C CA . ASN B 1 100 ? -38.782 -9.791 29.452 1.00 27.77 99 ASN B CA 1
ATOM 1855 C C . ASN B 1 100 ? -39.740 -10.222 30.561 1.00 21.01 99 ASN B C 1
ATOM 1856 O O . ASN B 1 100 ? -39.522 -11.246 31.214 1.00 24.90 99 ASN B O 1
ATOM 1861 N N . VAL B 1 101 ? -40.801 -9.440 30.774 1.00 30.37 100 VAL B N 1
ATOM 1862 C CA . VAL B 1 101 ? -41.771 -9.754 31.826 1.00 27.23 100 VAL B CA 1
ATOM 1863 C C . VAL B 1 101 ? -42.475 -11.072 31.526 1.00 29.58 100 VAL B C 1
ATOM 1864 O O . VAL B 1 101 ? -42.627 -11.927 32.405 1.00 32.37 100 VAL B O 1
ATOM 1868 N N . LYS B 1 102 ? -42.920 -11.260 30.280 1.00 31.54 101 LYS B N 1
ATOM 1869 C CA . LYS B 1 102 ? -43.652 -12.484 29.965 1.00 30.23 101 LYS B CA 1
ATOM 1870 C C . LYS B 1 102 ? -42.837 -13.723 30.296 1.00 28.40 101 LYS B C 1
ATOM 1871 O O . LYS B 1 102 ? -43.357 -14.675 30.887 1.00 35.09 101 LYS B O 1
ATOM 1877 N N . TYR B 1 103 ? -41.555 -13.732 29.946 1.00 32.24 102 TYR B N 1
ATOM 1878 C CA . TYR B 1 103 ? -40.759 -14.938 30.108 1.00 29.05 102 TYR B CA 1
ATOM 1879 C C . TYR B 1 103 ? -39.744 -14.863 31.235 1.00 27.73 102 TYR B C 1
ATOM 1880 O O . TYR B 1 103 ? -39.076 -15.865 31.490 1.00 33.79 102 TYR B O 1
ATOM 1889 N N . GLN B 1 104 ? -39.645 -13.731 31.922 1.00 27.17 103 GLN B N 1
ATOM 1890 C CA . GLN B 1 104 ? -38.681 -13.516 33.042 1.00 32.35 103 GLN B CA 1
ATOM 1891 C C . GLN B 1 104 ? -37.288 -14.034 32.678 1.00 27.46 103 GLN B C 1
ATOM 1892 O O . GLN B 1 104 ? -36.788 -14.866 33.374 1.00 26.65 103 GLN B O 1
ATOM 1898 N N . GLU B 1 105 ? -36.765 -13.579 31.552 1.00 32.08 104 GLU B N 1
ATOM 1899 C CA . GLU B 1 105 ? -35.417 -13.894 31.029 1.00 22.56 104 GLU B CA 1
ATOM 1900 C C . GLU B 1 105 ? -34.735 -12.560 30.743 1.00 28.62 104 GLU B C 1
ATOM 1901 O O . GLU B 1 105 ? -35.421 -11.614 30.404 1.00 25.01 104 GLU B O 1
ATOM 1907 N N . CYS B 1 106 ? -33.420 -12.525 30.883 1.00 24.06 105 CYS B N 1
ATOM 1908 C CA . CYS B 1 106 ? -32.642 -11.273 30.783 1.00 28.71 105 CYS B CA 1
ATOM 1909 C C . CYS B 1 106 ? -32.357 -10.869 29.346 1.00 25.43 105 CYS B C 1
ATOM 1910 O O . CYS B 1 106 ? -31.947 -11.711 28.597 1.00 25.51 105 CYS B O 1
ATOM 1913 N N . LEU B 1 107 ? -32.592 -9.600 29.028 1.00 22.57 106 LEU B N 1
ATOM 1914 C CA . LEU B 1 107 ? -32.221 -9.070 27.702 1.00 22.55 106 LEU B CA 1
ATOM 1915 C C . LEU B 1 107 ? -30.705 -9.013 27.680 1.00 23.56 106 LEU B C 1
ATOM 1916 O O . LEU B 1 107 ? -30.148 -8.497 28.596 1.00 26.33 106 LEU B O 1
ATOM 1921 N N . VAL B 1 108 ? -30.118 -9.499 26.604 1.00 23.46 107 VAL B N 1
ATOM 1922 C CA . VAL B 1 108 ? -28.678 -9.698 26.498 1.00 22.54 107 VAL B CA 1
ATOM 1923 C C . VAL B 1 108 ? -28.273 -9.578 25.031 1.00 28.21 107 VAL B C 1
ATOM 1924 O O . VAL B 1 108 ? -29.096 -9.729 24.126 1.00 25.95 107 VAL B O 1
ATOM 1928 N N . ILE B 1 109 ? -27.001 -9.268 24.789 1.00 23.85 108 ILE B N 1
ATOM 1929 C CA . ILE B 1 109 ? -26.411 -9.419 23.462 1.00 22.60 108 ILE B CA 1
ATOM 1930 C C . ILE B 1 109 ? -25.277 -10.426 23.572 1.00 30.62 108 ILE B C 1
ATOM 1931 O O . ILE B 1 109 ? -24.282 -10.168 24.263 1.00 24.59 108 ILE B O 1
ATOM 1936 N N . SER B 1 110 ? -25.398 -11.549 22.857 1.00 24.85 109 SER B N 1
ATOM 1937 C CA . SER B 1 110 ? -24.485 -12.667 23.087 1.00 23.86 109 SER B CA 1
ATOM 1938 C C . SER B 1 110 ? -23.108 -12.391 22.481 1.00 26.58 109 SER B C 1
ATOM 1939 O O . SER B 1 110 ? -22.884 -11.394 21.782 1.00 28.59 109 SER B O 1
ATOM 1942 N N . GLY B 1 111 ? -22.164 -13.288 22.786 1.00 25.80 110 GLY B N 1
ATOM 1943 C CA . GLY B 1 111 ? -20.851 -13.194 22.182 1.00 25.93 110 GLY B CA 1
ATOM 1944 C C . GLY B 1 111 ? -20.897 -13.313 20.673 1.00 32.94 110 GLY B C 1
ATOM 1945 O O . GLY B 1 111 ? -20.086 -12.707 19.971 1.00 32.97 110 GLY B O 1
ATOM 1946 N N . SER B 1 112 ? -21.850 -14.078 20.152 1.00 32.37 111 SER B N 1
ATOM 1947 C CA . SER B 1 112 ? -22.062 -14.180 18.716 1.00 28.06 111 SER B CA 1
ATOM 1948 C C . SER B 1 112 ? -22.934 -13.053 18.172 1.00 37.48 111 SER B C 1
ATOM 1949 O O . SER B 1 112 ? -23.403 -13.156 17.033 1.00 34.70 111 SER B O 1
ATOM 1951 N N . ASP B 1 113 ? -23.171 -11.998 18.967 1.00 29.91 112 ASP B N 1
ATOM 1952 C CA . ASP B 1 113 ? -23.915 -10.812 18.538 1.00 30.53 112 ASP B CA 1
ATOM 1953 C C . ASP B 1 113 ? -25.395 -11.089 18.310 1.00 27.48 112 ASP B C 1
ATOM 1954 O O . ASP B 1 113 ? -26.036 -10.416 17.501 1.00 28.96 112 ASP B O 1
ATOM 1959 N N . HIS B 1 114 ? -25.955 -12.070 18.997 1.00 22.75 113 HIS B N 1
ATOM 1960 C CA . HIS B 1 114 ? -27.390 -12.289 18.946 1.00 25.62 113 HIS B CA 1
ATOM 1961 C C . HIS B 1 114 ? -28.089 -11.462 20.015 1.00 27.02 113 HIS B C 1
ATOM 1962 O O . HIS B 1 114 ? -27.657 -11.436 21.171 1.00 21.05 113 HIS B O 1
ATOM 1969 N N . VAL B 1 115 ? -29.181 -10.807 19.625 1.00 21.64 114 VAL B N 1
ATOM 1970 C CA . VAL B 1 115 ? -30.043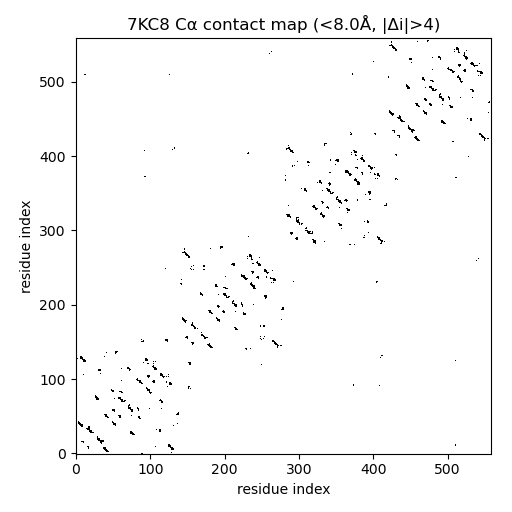 -10.097 20.562 1.00 21.39 114 VAL B CA 1
ATOM 1971 C C . VAL B 1 115 ? -31.091 -11.085 21.073 1.00 25.77 114 VAL B C 1
ATOM 1972 O O . VAL B 1 115 ? -32.083 -11.372 20.398 1.00 28.47 114 VAL B O 1
ATOM 1976 N N . VAL B 1 116 ? -30.893 -11.587 22.288 1.00 21.53 115 VAL B N 1
ATOM 1977 C CA . VAL B 1 116 ? -31.724 -12.644 22.849 1.00 26.47 115 VAL B CA 1
ATOM 1978 C C . VAL B 1 116 ? -31.974 -12.379 24.332 1.00 25.60 115 VAL B C 1
ATOM 1979 O O . VAL B 1 116 ? -31.344 -11.519 24.954 1.00 21.17 115 VAL B O 1
ATOM 1983 N N . THR B 1 117 ? -32.868 -13.173 24.888 1.00 27.56 116 THR B N 1
ATOM 1984 C CA . THR B 1 117 ? -33.130 -13.252 26.342 1.00 26.93 116 THR B CA 1
ATOM 1985 C C . THR B 1 117 ? -32.635 -14.627 26.779 1.00 32.80 116 THR B C 1
ATOM 1986 O O . THR B 1 117 ? -32.780 -15.549 26.017 1.00 29.27 116 THR B O 1
ATOM 1990 N N . LYS B 1 118 ? -32.025 -14.720 27.947 1.00 33.43 117 LYS B N 1
ATOM 1991 C CA . LYS B 1 118 ? -31.496 -16.000 28.444 1.00 32.45 117 LYS B CA 1
ATOM 1992 C C . LYS B 1 118 ? -32.046 -16.248 29.848 1.00 35.60 117 LYS B C 1
ATOM 1993 O O . LYS B 1 118 ? -32.189 -15.287 30.603 1.00 35.52 117 LYS B O 1
ATOM 1999 N N . LYS B 1 119 ? -32.361 -17.503 30.153 1.00 38.26 118 LYS B N 1
ATOM 2000 C CA . LYS B 1 119 ? -32.841 -17.866 31.505 1.00 39.63 118 LYS B CA 1
ATOM 2001 C C . LYS B 1 119 ? -31.654 -17.727 32.434 1.00 40.78 118 LYS B C 1
ATOM 2002 O O . LYS B 1 119 ? -30.678 -18.460 32.274 1.00 46.74 118 LYS B O 1
ATOM 2004 N N . MET B 1 120 ? -31.721 -16.771 33.331 1.00 35.84 119 MET B N 1
ATOM 2005 C CA . MET B 1 120 ? -30.517 -16.538 34.145 1.00 44.52 119 MET B CA 1
ATOM 2006 C C . MET B 1 120 ? -30.916 -16.406 35.611 1.00 42.41 119 MET B C 1
ATOM 2007 O O . MET B 1 120 ? -31.962 -15.818 35.880 1.00 42.39 119 MET B O 1
ATOM 2012 N N . ASP B 1 121 ? -30.103 -16.954 36.504 1.00 42.52 120 ASP B N 1
ATOM 2013 C CA . ASP B 1 121 ? -30.355 -16.767 37.953 1.00 46.15 120 ASP B CA 1
ATOM 2014 C C . ASP B 1 121 ? -30.526 -15.265 38.182 1.00 41.33 120 ASP B C 1
ATOM 2015 O O . ASP B 1 121 ? -31.437 -14.887 38.903 1.00 40.14 120 ASP B O 1
ATOM 2017 N N . SER B 1 122 ? -29.716 -14.459 37.499 1.00 37.99 121 SER B N 1
ATOM 2018 C CA . SER B 1 122 ? -29.839 -13.027 37.703 1.00 34.29 121 SER B CA 1
ATOM 2019 C C . SER B 1 122 ? -29.323 -12.305 36.465 1.00 33.90 121 SER B C 1
ATOM 2020 O O . SER B 1 122 ? -28.499 -12.833 35.715 1.00 31.90 121 SER B O 1
ATOM 2023 N N . CYS B 1 123 ? -29.806 -11.082 36.272 1.00 34.87 122 CYS B N 1
ATOM 2024 C CA . CYS B 1 123 ? -29.337 -10.244 35.183 1.00 37.67 122 CYS B CA 1
ATOM 2025 C C . CYS B 1 123 ? -28.242 -9.277 35.618 1.00 32.40 122 CYS B C 1
ATOM 2026 O O . CYS B 1 123 ? -27.802 -8.458 34.804 1.00 27.71 122 CYS B O 1
ATOM 2029 N N . GLY B 1 124 ? -27.796 -9.352 36.875 1.00 32.69 123 GLY B N 1
ATOM 2030 C CA . GLY B 1 124 ? -26.868 -8.353 37.394 1.00 31.45 123 GLY B CA 1
ATOM 2031 C C . GLY B 1 124 ? -25.509 -8.365 36.726 1.00 32.34 123 GLY B C 1
ATOM 2032 O O . GLY B 1 124 ? -24.830 -7.336 36.677 1.00 40.99 123 GLY B O 1
ATOM 2033 N N . ASP B 1 125 ? -25.092 -9.511 36.208 1.00 25.96 124 ASP B N 1
ATOM 2034 C CA . ASP B 1 125 ? -23.854 -9.621 35.452 1.00 36.23 124 ASP B CA 1
ATOM 2035 C C . ASP B 1 125 ? -24.002 -9.259 33.972 1.00 36.33 124 ASP B C 1
ATOM 2036 O O . ASP B 1 125 ? -23.047 -9.450 33.209 1.00 33.09 124 ASP B O 1
ATOM 2041 N N . ASP B 1 126 ? -25.166 -8.740 33.544 1.00 24.22 125 ASP B N 1
ATOM 2042 C CA . ASP B 1 126 ? -25.416 -8.432 32.142 1.00 27.11 125 ASP B CA 1
ATOM 2043 C C . ASP B 1 126 ? -26.119 -7.090 32.015 1.00 25.25 125 ASP B C 1
ATOM 2044 O O . ASP B 1 126 ? -27.286 -7.028 31.654 1.00 29.40 125 ASP B O 1
ATOM 2049 N N . LEU B 1 127 ? -25.398 -6.007 32.273 1.00 22.72 126 LEU B N 1
ATOM 2050 C CA . LEU B 1 127 ? -26.057 -4.721 32.409 1.00 19.75 126 LEU B CA 1
ATOM 2051 C C . LEU B 1 127 ? -26.033 -3.913 31.113 1.00 24.79 126 LEU B C 1
ATOM 2052 O O . LEU B 1 127 ? -25.261 -4.174 30.183 1.00 27.73 126 LEU B O 1
ATOM 2057 N N . TRP B 1 128 ? -26.891 -2.898 31.085 1.00 25.78 127 TRP B N 1
ATOM 2058 C CA . TRP B 1 128 ? -27.014 -1.960 29.987 1.00 21.94 127 TRP B CA 1
ATOM 2059 C C . TRP B 1 128 ? -26.724 -0.556 30.478 1.00 24.83 127 TRP B C 1
ATOM 2060 O O . TRP B 1 128 ? -27.136 -0.172 31.575 1.00 18.47 127 TRP B O 1
ATOM 2071 N N . GLU B 1 129 ? -26.014 0.202 29.661 1.00 24.09 128 GLU B N 1
ATOM 2072 C CA . GLU B 1 129 ? -25.956 1.634 29.831 1.00 23.44 128 GLU B CA 1
ATOM 2073 C C . GLU B 1 129 ? -27.042 2.240 28.964 1.00 25.93 128 GLU B C 1
ATOM 2074 O O . GLU B 1 129 ? -27.120 1.958 27.766 1.00 22.48 128 GLU B O 1
ATOM 2080 N N . ILE B 1 130 ? -27.927 2.971 29.610 1.00 25.57 129 ILE B N 1
ATOM 2081 C CA . ILE B 1 130 ? -29.029 3.663 28.914 1.00 27.84 129 ILE B CA 1
ATOM 2082 C C . ILE B 1 130 ? -28.732 5.145 29.035 1.00 30.51 129 ILE B C 1
ATOM 2083 O O . ILE B 1 130 ? -28.669 5.648 30.121 1.00 33.45 129 ILE B O 1
ATOM 2088 N N . GLN B 1 131 ? -28.552 5.792 27.911 1.00 29.17 130 GLN B N 1
ATOM 2089 C CA . GLN B 1 131 ? -28.169 7.203 27.971 1.00 29.73 130 GLN B CA 1
ATOM 2090 C C . GLN B 1 131 ? -29.136 7.996 27.127 1.00 32.64 130 GLN B C 1
ATOM 2091 O O . GLN B 1 131 ? -29.358 7.615 26.018 1.00 37.06 130 GLN B O 1
ATOM 2097 N N . PRO B 1 132 ? -29.690 9.111 27.622 1.00 33.56 131 PRO B N 1
ATOM 2098 C CA . PRO B 1 132 ? -30.551 9.956 26.834 1.00 32.59 131 PRO B CA 1
ATOM 2099 C C . PRO B 1 132 ? -29.893 10.492 25.563 1.00 34.67 131 PRO B C 1
ATOM 2100 O O . PRO B 1 132 ? -28.738 10.709 25.501 1.00 44.28 131 PRO B O 1
ATOM 2104 N N . VAL B 1 133 ? -30.718 10.730 24.569 1.00 40.89 132 VAL B N 1
ATOM 2105 C CA . VAL B 1 133 ? -30.219 11.229 23.262 1.00 37.41 132 VAL B CA 1
ATOM 2106 C C . VAL B 1 133 ? -30.878 12.573 23.004 1.00 41.41 132 VAL B C 1
ATOM 2107 O O . VAL B 1 133 ? -32.104 12.656 23.038 1.00 43.07 132 VAL B O 1
ATOM 2111 N N . SER B 1 134 ? -30.060 13.589 22.787 1.00 50.04 133 SER B N 1
ATOM 2112 C CA . SER B 1 134 ? -30.593 14.940 22.526 1.00 53.74 133 SER B CA 1
ATOM 2113 C C . SER B 1 134 ? -30.908 15.079 21.040 1.00 47.63 133 SER B C 1
ATOM 2114 O O . SER B 1 134 ? -30.307 14.340 20.257 1.00 52.85 133 SER B O 1
ATOM 2116 N N . ASN B 1 135 ? -31.835 15.964 20.693 1.00 43.84 134 ASN B N 1
ATOM 2117 C CA . ASN B 1 135 ? -32.163 16.238 19.274 1.00 42.08 134 ASN B CA 1
ATOM 2118 C C . ASN B 1 135 ? -32.637 14.960 18.605 1.00 45.70 134 ASN B C 1
ATOM 2119 O O . ASN B 1 135 ? -31.956 14.476 17.703 1.00 58.65 134 ASN B O 1
ATOM 2121 N N . CYS B 1 136 ? -33.791 14.473 19.022 1.00 43.71 135 CYS B N 1
ATOM 2122 C CA . CYS B 1 136 ? -34.296 13.207 18.458 1.00 46.02 135 CYS B CA 1
ATOM 2123 C C . CYS B 1 136 ? -35.707 13.414 17.923 1.00 39.04 135 CYS B C 1
ATOM 2124 O O . CYS B 1 136 ? -36.571 13.848 18.683 1.00 44.06 135 CYS B O 1
ATOM 2127 N N . LEU B 1 137 ? -35.893 13.175 16.634 1.00 34.87 136 LEU B N 1
ATOM 2128 C CA . LEU B 1 137 ? -37.254 13.260 16.078 1.00 32.38 136 LEU B CA 1
ATOM 2129 C C . LEU B 1 137 ? -37.873 11.872 16.110 1.00 34.28 136 LEU B C 1
ATOM 2130 O O . LEU B 1 137 ? -37.524 11.056 15.266 1.00 35.86 136 LEU B O 1
ATOM 2135 N N . ILE B 1 138 ? -38.796 11.657 17.035 1.00 30.08 137 ILE B N 1
ATOM 2136 C CA . ILE B 1 138 ? -39.511 10.386 17.072 1.00 32.67 137 ILE B CA 1
ATOM 2137 C C . ILE B 1 138 ? -40.555 10.338 15.959 1.00 34.32 137 ILE B C 1
ATOM 2138 O O . ILE B 1 138 ? -41.295 11.301 15.740 1.00 37.36 137 ILE B O 1
ATOM 2143 N N . VAL B 1 139 ? -40.614 9.219 15.243 1.00 31.66 138 VAL B N 1
ATOM 2144 C CA . VAL B 1 139 ? -41.652 8.993 14.243 1.00 30.03 138 VAL B CA 1
ATOM 2145 C C . VAL B 1 139 ? -42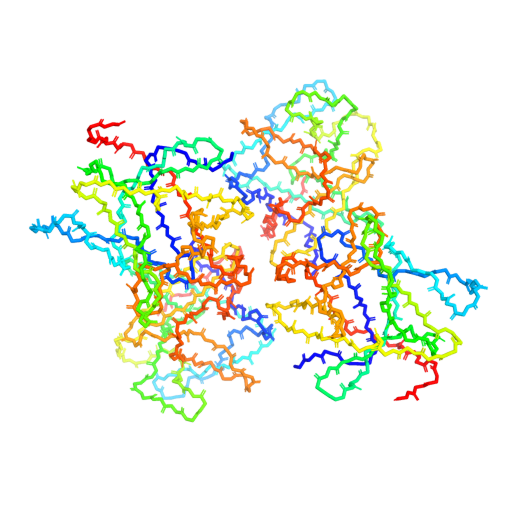.876 8.418 14.930 1.00 35.79 138 VAL B C 1
ATOM 2146 O O . VAL B 1 139 ? -42.771 7.447 15.686 1.00 37.36 138 VAL B O 1
ATOM 2150 N N . GLY B 1 140 ? -44.040 8.995 14.647 1.00 41.22 139 GLY B N 1
ATOM 2151 C CA . GLY B 1 140 ? -45.269 8.455 15.204 1.00 40.19 139 GLY B CA 1
ATOM 2152 C C . GLY B 1 140 ? -45.354 8.735 16.694 1.00 49.32 139 GLY B C 1
ATOM 2153 O O . GLY B 1 140 ? -45.177 9.874 17.136 1.00 57.68 139 GLY B O 1
ATOM 2154 N N . LYS B 1 141 ? -45.606 7.687 17.482 1.00 53.36 140 LYS B N 1
ATOM 2155 C CA . LYS B 1 141 ? -45.895 7.816 18.909 1.00 52.85 140 LYS B CA 1
ATOM 2156 C C . LYS B 1 141 ? -44.832 8.593 19.685 1.00 57.03 140 LYS B C 1
ATOM 2157 O O . LYS B 1 141 ? -45.032 8.934 20.851 1.00 51.00 140 LYS B O 1
ATOM 2158 N N . ASP C 1 2 ? -7.130 1.135 49.965 1.00 45.69 1 ASP C N 1
ATOM 2159 C CA . ASP C 1 2 ? -7.557 1.948 51.106 1.00 49.19 1 ASP C CA 1
ATOM 2160 C C . ASP C 1 2 ? -8.020 3.343 50.678 1.00 45.59 1 ASP C C 1
ATOM 2161 O O . ASP C 1 2 ? -7.499 3.919 49.718 1.00 45.41 1 ASP C O 1
ATOM 2162 N N . VAL C 1 3 ? -8.991 3.884 51.406 1.00 41.01 2 VAL C N 1
ATOM 2163 C CA . VAL C 1 3 ? -9.568 5.196 51.117 1.00 35.01 2 VAL C CA 1
ATOM 2164 C C . VAL C 1 3 ? -8.457 6.234 50.988 1.00 39.98 2 VAL C C 1
ATOM 2165 O O . VAL C 1 3 ? -7.570 6.309 51.852 1.00 45.73 2 VAL C O 1
ATOM 2169 N N . PRO C 1 4 ? -8.447 7.038 49.929 1.00 37.37 3 PRO C N 1
ATOM 2170 C CA . PRO C 1 4 ? -7.359 8.007 49.746 1.00 30.48 3 PRO C CA 1
ATOM 2171 C C . PRO C 1 4 ? -7.538 9.224 50.631 1.00 32.75 3 PRO C C 1
ATOM 2172 O O . PRO C 1 4 ? -8.654 9.704 50.846 1.00 37.99 3 PRO C O 1
ATOM 2176 N N . THR C 1 5 ? -6.422 9.742 51.127 1.00 33.44 4 THR C N 1
ATOM 2177 C CA . THR C 1 5 ? -6.422 10.947 51.944 1.00 31.42 4 THR C CA 1
ATOM 2178 C C . THR C 1 5 ? -5.772 12.094 51.177 1.00 32.54 4 THR C C 1
ATOM 2179 O O . THR C 1 5 ? -5.240 11.918 50.081 1.00 35.03 4 THR C O 1
ATOM 2183 N N . GLY C 1 6 ? -5.828 13.288 51.759 1.00 25.54 5 GLY C N 1
ATOM 2184 C CA . GLY C 1 6 ? -5.342 14.447 51.045 1.00 30.20 5 GLY C CA 1
ATOM 2185 C C . GLY C 1 6 ? -6.309 14.891 49.956 1.00 33.00 5 GLY C C 1
ATOM 2186 O O . GLY C 1 6 ? -7.524 14.713 50.056 1.00 33.90 5 GLY C O 1
ATOM 2187 N N . CYS C 1 7 ? -5.775 15.621 48.969 1.00 35.96 6 CYS C N 1
ATOM 2188 C CA . CYS C 1 7 ? -6.514 16.324 47.872 1.00 32.46 6 CYS C CA 1
ATOM 2189 C C . CYS C 1 7 ? -7.111 15.363 46.840 1.00 35.93 6 CYS C C 1
ATOM 2190 O O . CYS C 1 7 ? -6.397 14.512 46.378 1.00 33.88 6 CYS C O 1
ATOM 2193 N N . VAL C 1 8 ? -8.426 15.457 46.587 1.00 33.89 7 VAL C N 1
ATOM 2194 C CA . VAL C 1 8 ? -9.202 14.531 45.766 1.00 33.37 7 VAL C CA 1
ATOM 2195 C C . VAL C 1 8 ? -10.330 15.293 45.083 1.00 34.35 7 VAL C C 1
ATOM 2196 O O . VAL C 1 8 ? -10.676 16.410 45.473 1.00 35.08 7 VAL C O 1
ATOM 2200 N N . THR C 1 9 ? -10.949 14.658 44.092 1.00 31.93 8 THR C N 1
ATOM 2201 C CA . THR C 1 9 ? -12.250 15.082 43.606 1.00 33.29 8 THR C CA 1
ATOM 2202 C C . THR C 1 9 ? -13.282 14.075 44.088 1.00 28.82 8 THR C C 1
ATOM 2203 O O . THR C 1 9 ? -12.973 12.899 44.277 1.00 25.10 8 THR C O 1
ATOM 2207 N N . LEU C 1 10 ? -14.494 14.552 44.333 1.00 28.62 9 LEU C N 1
ATOM 2208 C CA . LEU C 1 10 ? -15.647 13.738 44.785 1.00 28.70 9 LEU C CA 1
ATOM 2209 C C . LEU C 1 10 ? -16.700 13.739 43.670 1.00 29.48 9 LEU C C 1
ATOM 2210 O O . LEU C 1 10 ? -17.385 14.736 43.483 1.00 28.08 9 LEU C O 1
ATOM 2215 N N . LYS C 1 11 ? -16.872 12.619 42.997 1.00 22.44 10 LYS C N 1
ATOM 2216 C CA . LYS C 1 11 ? -17.801 12.580 41.853 1.00 27.88 10 LYS C CA 1
ATOM 2217 C C . LYS C 1 11 ? -18.868 11.519 42.076 1.00 25.46 10 LYS C C 1
ATOM 2218 O O . LYS C 1 11 ? -18.508 10.376 42.193 1.00 31.55 10 LYS C O 1
ATOM 2224 N N . PHE C 1 12 ? -20.127 11.920 42.136 1.00 22.02 11 PHE C N 1
ATOM 2225 C CA . PHE C 1 12 ? -21.243 10.961 42.301 1.00 21.03 11 PHE C CA 1
ATOM 2226 C C . PHE C 1 12 ? -21.412 10.267 40.949 1.00 28.28 11 PHE C C 1
ATOM 2227 O O . PHE C 1 12 ? -21.715 10.916 39.990 1.00 26.18 11 PHE C O 1
ATOM 2235 N N . VAL C 1 13 ? -21.304 8.950 40.943 1.00 29.45 12 VAL C N 1
ATOM 2236 C CA . VAL C 1 13 ? -21.143 8.228 39.689 1.00 29.13 12 VAL C CA 1
ATOM 2237 C C . VAL C 1 13 ? -22.469 8.105 38.946 1.00 27.29 12 VAL C C 1
ATOM 2238 O O . VAL C 1 13 ? -22.515 8.258 37.728 1.00 27.31 12 VAL C O 1
ATOM 2242 N N . ASN C 1 14 ? -23.569 7.884 39.665 1.00 28.16 13 ASN C N 1
ATOM 2243 C CA . ASN C 1 14 ? -24.860 7.662 39.016 1.00 28.21 13 ASN C CA 1
ATOM 2244 C C . ASN C 1 14 ? -25.285 8.821 38.120 1.00 35.31 13 ASN C C 1
ATOM 2245 O O . ASN C 1 14 ? -25.958 8.599 37.105 1.00 29.99 13 ASN C O 1
ATOM 2250 N N . ASN C 1 15 ? -24.891 10.056 38.448 1.00 34.79 14 ASN C N 1
ATOM 2251 C CA . ASN C 1 15 ? -25.214 11.185 37.584 1.00 27.67 14 ASN C CA 1
ATOM 2252 C C . ASN C 1 15 ? -23.982 11.960 37.132 1.00 30.40 14 ASN C C 1
ATOM 2253 O O . ASN C 1 15 ? -24.132 13.007 36.492 1.00 33.62 14 ASN C O 1
ATOM 2258 N N . ALA C 1 16 ? -22.776 11.476 37.444 1.00 36.37 15 ALA C N 1
ATOM 2259 C CA . ALA C 1 16 ? -21.515 12.117 37.041 1.00 34.29 15 ALA C CA 1
ATOM 2260 C C . ALA C 1 16 ? -21.462 13.603 37.415 1.00 34.75 15 ALA C C 1
ATOM 2261 O O . ALA C 1 16 ? -21.099 14.464 36.606 1.00 41.74 15 ALA C O 1
ATOM 2263 N N . LYS C 1 17 ? -21.820 13.911 38.655 1.00 29.28 16 LYS C N 1
ATOM 2264 C CA . LYS C 1 17 ? -21.708 15.269 39.173 1.00 30.62 16 LYS C CA 1
ATOM 2265 C C . LYS C 1 17 ? -20.704 15.302 40.318 1.00 32.19 16 LYS C C 1
ATOM 2266 O O . LYS C 1 17 ? -20.690 14.401 41.168 1.00 31.93 16 LYS C O 1
ATOM 2272 N N . HIS C 1 18 ? -19.854 16.328 40.316 1.00 30.30 17 HIS C N 1
ATOM 2273 C CA . HIS C 1 18 ? -18.962 16.626 41.425 1.00 28.17 17 HIS C CA 1
ATOM 2274 C C . HIS C 1 18 ? -19.683 17.477 42.454 1.00 24.47 17 HIS C C 1
ATOM 2275 O O . HIS C 1 18 ? -20.681 18.133 42.151 1.00 25.86 17 HIS C O 1
ATOM 2282 N N . ILE C 1 19 ? -19.121 17.521 43.653 1.00 26.26 18 ILE C N 1
ATOM 2283 C CA . ILE C 1 19 ? -19.634 18.411 44.729 1.00 20.99 18 ILE C CA 1
ATOM 2284 C C . ILE C 1 19 ? -19.044 19.792 44.466 1.00 24.37 18 ILE C C 1
ATOM 2285 O O . ILE C 1 19 ? -17.862 19.929 44.522 1.00 23.55 18 ILE C O 1
ATOM 2290 N N . ASN C 1 20 ? -19.885 20.747 44.125 1.00 23.60 19 ASN C N 1
ATOM 2291 C CA . ASN C 1 20 ? -19.442 22.124 43.812 1.00 33.84 19 ASN C CA 1
ATOM 2292 C C . ASN C 1 20 ? -19.922 23.074 44.915 1.00 30.85 19 ASN C C 1
ATOM 2293 O O . ASN C 1 20 ? -20.985 22.881 45.418 1.00 29.44 19 ASN C O 1
ATOM 2298 N N . MET C 1 21 ? -19.144 24.086 45.253 1.00 29.02 20 MET C N 1
ATOM 2299 C CA . MET C 1 21 ? -19.614 24.969 46.340 1.00 37.95 20 MET C CA 1
ATOM 2300 C C . MET C 1 21 ? -19.920 26.381 45.840 1.00 36.36 20 MET C C 1
ATOM 2301 O O . MET C 1 21 ? -19.435 26.767 44.805 1.00 39.04 20 MET C O 1
ATOM 2306 N N . TRP C 1 22 ? -20.734 27.102 46.594 1.00 33.99 21 TRP C N 1
ATOM 2307 C CA . TRP C 1 22 ? -21.022 28.499 46.318 1.00 35.08 21 TRP C CA 1
ATOM 2308 C C . TRP C 1 22 ? -19.762 29.342 46.468 1.00 42.42 21 TRP C C 1
ATOM 2309 O O . TRP C 1 22 ? -18.880 29.042 47.281 1.00 40.92 21 TRP C O 1
ATOM 2320 N N . ASP C 1 23 ? -19.684 30.416 45.670 1.00 45.55 22 ASP C N 1
ATOM 2321 C CA . ASP C 1 23 ? -18.529 31.310 45.752 1.00 45.98 22 ASP C CA 1
ATOM 2322 C C . ASP C 1 23 ? -18.481 32.047 47.085 1.00 40.23 22 ASP C C 1
ATOM 2323 O O . ASP C 1 23 ? -17.389 32.314 47.602 1.00 43.40 22 ASP C O 1
ATOM 2328 N N . LYS C 1 24 ? -19.642 32.371 47.653 1.00 36.64 23 LYS C N 1
ATOM 2329 C CA . LYS C 1 24 ? -19.746 33.117 48.894 1.00 40.21 23 LYS C CA 1
ATOM 2330 C C . LYS C 1 24 ? -20.493 32.298 49.934 1.00 42.79 23 LYS C C 1
ATOM 2331 O O . LYS C 1 24 ? -21.192 31.336 49.610 1.00 43.95 23 LYS C O 1
ATOM 2337 N N . THR C 1 25 ? -20.339 32.696 51.194 1.00 42.47 24 THR C N 1
ATOM 2338 C CA . THR C 1 25 ? -21.060 32.062 52.286 1.00 33.33 24 THR C CA 1
ATOM 2339 C C . THR C 1 25 ? -22.387 32.763 52.530 1.00 41.40 24 THR C C 1
ATOM 2340 O O . THR C 1 25 ? -22.609 33.899 52.113 1.00 49.60 24 THR C O 1
ATOM 2344 N N . VAL C 1 26 ? -23.273 32.057 53.222 1.00 41.81 25 VAL C N 1
ATOM 2345 C CA . VAL C 1 26 ? -24.555 32.578 53.672 1.00 44.32 25 VAL C CA 1
ATOM 2346 C C . VAL C 1 26 ? -24.678 32.191 55.141 1.00 46.12 25 VAL C C 1
ATOM 2347 O O . VAL C 1 26 ? -24.748 30.997 55.467 1.00 45.19 25 VAL C O 1
ATOM 2351 N N . LEU C 1 27 ? -24.681 33.188 56.024 1.00 38.98 26 LEU C N 1
ATOM 2352 C CA . LEU C 1 27 ? -24.681 32.983 57.485 1.00 45.72 26 LEU C CA 1
ATOM 2353 C C . LEU C 1 27 ? -23.435 32.166 57.827 1.00 37.46 26 LEU C C 1
ATOM 2354 O O . LEU C 1 27 ? -22.343 32.489 57.330 1.00 38.45 26 LEU C O 1
ATOM 2359 N N . HIS C 1 28 ? -23.544 31.099 58.615 1.00 36.96 27 HIS C N 1
ATOM 2360 C CA . HIS C 1 28 ? -22.384 30.370 59.116 1.00 45.81 27 HIS C CA 1
ATOM 2361 C C . HIS C 1 28 ? -21.894 29.253 58.194 1.00 43.41 27 HIS C C 1
ATOM 2362 O O . HIS C 1 28 ? -20.842 28.661 58.471 1.00 44.56 27 HIS C O 1
ATOM 2369 N N . TYR C 1 29 ? -22.642 29.007 57.125 1.00 38.41 28 TYR C N 1
ATOM 2370 C CA . TYR C 1 29 ? -22.333 27.863 56.242 1.00 40.12 28 TYR C CA 1
ATOM 2371 C C . TYR C 1 29 ? -22.079 28.267 54.799 1.00 38.72 28 TYR C C 1
ATOM 2372 O O . TYR C 1 29 ? -22.285 29.422 54.450 1.00 41.55 28 TYR C O 1
ATOM 2381 N N . ARG C 1 30 ? -21.634 27.309 54.000 1.00 39.62 29 ARG C N 1
ATOM 2382 C CA . ARG C 1 30 ? -21.483 27.527 52.546 1.00 36.76 29 ARG C CA 1
ATOM 2383 C C . ARG C 1 30 ? -22.345 26.454 51.898 1.00 35.20 29 ARG C C 1
ATOM 2384 O O . ARG C 1 30 ? -22.227 25.293 52.273 1.00 35.00 29 ARG C O 1
ATOM 2392 N N . LYS C 1 31 ? -23.209 26.852 50.976 1.00 35.20 30 LYS C N 1
ATOM 2393 C CA . LYS C 1 31 ? -24.113 25.897 50.305 1.00 28.35 30 LYS C CA 1
ATOM 2394 C C . LYS C 1 31 ? -23.342 25.110 49.244 1.00 29.94 30 LYS C C 1
ATOM 2395 O O . LYS C 1 31 ? -22.281 25.516 48.846 1.00 30.44 30 LYS C O 1
ATOM 2401 N N . LEU C 1 32 ? -23.885 23.971 48.863 1.00 32.06 31 LEU C N 1
ATOM 2402 C CA . LEU C 1 32 ? -23.248 23.109 47.851 1.00 22.38 31 LEU C CA 1
ATOM 2403 C C . LEU C 1 32 ? -24.274 22.660 46.812 1.00 26.38 31 LEU C C 1
ATOM 2404 O O . LEU C 1 32 ? -25.458 22.601 47.139 1.00 20.51 31 LEU C O 1
ATOM 2409 N N . TYR C 1 33 ? -23.819 22.367 45.599 1.00 23.69 32 TYR C N 1
ATOM 2410 C CA . TYR C 1 33 ? -24.675 21.797 44.567 1.00 25.06 32 TYR C CA 1
ATOM 2411 C C . TYR C 1 33 ? -23.822 20.847 43.753 1.00 23.67 32 TYR C C 1
ATOM 2412 O O . TYR C 1 33 ? -22.591 20.888 43.824 1.00 27.66 32 TYR C O 1
ATOM 2421 N N . GLY C 1 34 ? -24.488 19.985 42.987 1.00 24.52 33 GLY C N 1
ATOM 2422 C CA . GLY C 1 34 ? -23.783 19.105 42.067 1.00 23.02 33 GLY C CA 1
ATOM 2423 C C . GLY C 1 34 ? -23.508 19.818 40.757 1.00 25.10 33 GLY C C 1
ATOM 2424 O O . GLY C 1 34 ? -24.350 20.538 40.228 1.00 26.61 33 GLY C O 1
ATOM 2425 N N . GLY C 1 35 ? -22.304 19.624 40.237 1.00 27.41 34 GLY C N 1
ATOM 2426 C CA . GLY C 1 35 ? -21.952 20.274 38.998 1.00 30.26 34 GLY C CA 1
ATOM 2427 C C . GLY C 1 35 ? -20.785 19.607 38.313 1.00 32.83 34 GLY C C 1
ATOM 2428 O O . GLY C 1 35 ? -20.332 18.530 38.711 1.00 33.03 34 GLY C O 1
ATOM 2429 N N . ASP C 1 36 ? -20.289 20.277 37.274 1.00 30.53 35 ASP C N 1
ATOM 2430 C CA . ASP C 1 36 ? -19.313 19.677 36.378 1.00 26.70 35 ASP C CA 1
ATOM 2431 C C . ASP C 1 36 ? -17.872 20.065 36.670 1.00 28.92 35 ASP C C 1
ATOM 2432 O O . ASP C 1 36 ? -16.968 19.367 36.208 1.00 33.19 35 ASP C O 1
ATOM 2437 N N . GLU C 1 37 ? -17.621 21.153 37.395 1.00 30.61 36 GLU C N 1
ATOM 2438 C CA . GLU C 1 37 ? -16.239 21.524 37.682 1.00 36.12 36 GLU C CA 1
ATOM 2439 C C . GLU C 1 37 ? -15.595 20.527 38.646 1.00 35.62 36 GLU C C 1
ATOM 2440 O O . GLU C 1 37 ? -16.199 20.100 39.636 1.00 35.15 36 GLU C O 1
ATOM 2443 N N . LYS C 1 38 ? -14.355 20.146 38.346 1.00 35.49 37 LYS C N 1
ATOM 2444 C CA . LYS C 1 38 ? -13.648 19.142 39.143 1.00 40.26 37 LYS C CA 1
ATOM 2445 C C . LYS C 1 38 ? -13.104 19.798 40.415 1.00 35.10 37 LYS C C 1
ATOM 2446 O O . LYS C 1 38 ? -11.899 19.949 40.620 1.00 35.21 37 LYS C O 1
ATOM 2449 N N . GLU C 1 39 ? -14.030 20.188 41.285 1.00 34.40 38 GLU C N 1
ATOM 2450 C CA . GLU C 1 39 ? -13.664 20.926 42.484 1.00 33.92 38 GLU C CA 1
ATOM 2451 C C . GLU C 1 39 ? -12.843 20.058 43.430 1.00 41.69 38 GLU C C 1
ATOM 2452 O O . GLU C 1 39 ? -13.161 18.887 43.668 1.00 40.04 38 GLU C O 1
ATOM 2458 N N . GLU C 1 40 ? -11.779 20.641 43.977 1.00 37.04 39 GLU C N 1
ATOM 2459 C CA . GLU C 1 40 ? -10.815 19.887 44.763 1.00 36.17 39 GLU C CA 1
ATOM 2460 C C . GLU C 1 40 ? -11.199 19.908 46.241 1.00 35.29 39 GLU C C 1
ATOM 2461 O O . GLU C 1 40 ? -11.493 20.969 46.806 1.00 33.23 39 GLU C O 1
ATOM 2467 N N . TRP C 1 41 ? -11.232 18.721 46.848 1.00 30.42 40 TRP C N 1
ATOM 2468 C CA . TRP C 1 41 ? -11.543 18.531 48.254 1.00 30.00 40 TRP C CA 1
ATOM 2469 C C . TRP C 1 41 ? -10.402 17.781 48.912 1.00 28.80 40 TRP C C 1
ATOM 2470 O O . TRP C 1 41 ? -9.553 17.196 48.239 1.00 30.49 40 TRP C O 1
ATOM 2481 N N . VAL C 1 42 ? -10.403 17.786 50.247 1.00 29.82 41 VAL C N 1
ATOM 2482 C CA . VAL C 1 42 ? -9.398 17.093 51.051 1.00 32.24 41 VAL C CA 1
ATOM 2483 C C . VAL C 1 42 ? -10.096 16.122 51.997 1.00 27.28 41 VAL C C 1
ATOM 2484 O O . VAL C 1 42 ? -11.068 16.482 52.673 1.00 26.20 41 VAL C O 1
ATOM 2488 N N . ILE C 1 43 ? -9.599 14.900 52.043 1.00 25.05 42 ILE C N 1
ATOM 2489 C CA . ILE C 1 43 ? -10.066 13.900 52.983 1.00 27.81 42 ILE C CA 1
ATOM 2490 C C . ILE C 1 43 ? -9.033 13.781 54.098 1.00 32.26 42 ILE C C 1
ATOM 2491 O O . ILE C 1 43 ? -7.844 13.549 53.838 1.00 28.42 42 ILE C O 1
ATOM 2496 N N . GLU C 1 44 ? -9.489 13.962 55.335 1.00 32.77 43 GLU C N 1
ATOM 2497 C CA . GLU C 1 44 ? -8.671 13.817 56.528 1.00 30.25 43 GLU C CA 1
ATOM 2498 C C . GLU C 1 44 ? -9.204 12.657 57.350 1.00 25.94 43 GLU C C 1
ATOM 2499 O O . GLU C 1 44 ? -10.422 12.505 57.499 1.00 27.61 43 GLU C O 1
ATOM 2505 N N . LYS C 1 45 ? -8.288 11.823 57.840 1.00 29.45 44 LYS C N 1
ATOM 2506 C CA . LYS C 1 45 ? -8.634 10.762 58.777 1.00 25.90 44 LYS C CA 1
ATOM 2507 C C . LYS C 1 45 ? -9.110 11.357 60.097 1.00 26.82 44 LYS C C 1
ATOM 2508 O O . LYS C 1 45 ? -8.538 12.320 60.610 1.00 29.47 44 LYS C O 1
ATOM 2512 N N . SER C 1 46 ? -10.146 10.765 60.663 1.00 28.18 45 SER C N 1
ATOM 2513 C CA . SER C 1 46 ? -10.719 11.249 61.916 1.00 29.65 45 SER C CA 1
ATOM 2514 C C . SER C 1 46 ? -11.064 9.998 62.706 1.00 27.37 45 SER C C 1
ATOM 2515 O O . SER C 1 46 ? -12.115 9.391 62.473 1.00 24.30 45 SER C O 1
ATOM 2518 N N . GLY C 1 47 ? -10.165 9.595 63.587 1.00 30.92 46 GLY C N 1
ATOM 2519 C CA . GLY C 1 47 ? -10.368 8.351 64.338 1.00 23.28 46 GLY C CA 1
ATOM 2520 C C . GLY C 1 47 ? -10.556 7.182 63.394 1.00 30.47 46 GLY C C 1
ATOM 2521 O O . GLY C 1 47 ? -9.657 6.882 62.630 1.00 35.66 46 GLY C O 1
ATOM 2522 N N . ASN C 1 48 ? -11.720 6.563 63.416 1.00 28.18 47 ASN C N 1
ATOM 2523 C CA . ASN C 1 48 ? -11.959 5.390 62.548 1.00 32.40 47 ASN C CA 1
ATOM 2524 C C . ASN C 1 48 ? -12.660 5.828 61.263 1.00 35.24 47 ASN C C 1
ATOM 2525 O O . ASN C 1 48 ? -12.734 5.045 60.332 1.00 27.31 47 ASN C O 1
ATOM 2530 N N . ASP C 1 49 ? -13.139 7.060 61.247 1.00 28.13 48 ASP C N 1
ATOM 2531 C CA . ASP C 1 49 ? -13.876 7.552 60.070 1.00 26.15 48 ASP C CA 1
ATOM 2532 C C . ASP C 1 49 ? -13.112 8.693 59.431 1.00 27.34 48 ASP C C 1
ATOM 2533 O O . ASP C 1 49 ? -11.911 8.702 59.471 1.00 27.28 48 ASP C O 1
ATOM 2538 N N . TYR C 1 50 ? -13.814 9.587 58.777 1.00 19.61 49 TYR C N 1
ATOM 2539 C CA . TYR C 1 50 ? -13.049 10.619 58.026 1.00 26.65 49 TYR C CA 1
ATOM 2540 C C . TYR C 1 50 ? -13.704 12.000 58.121 1.00 23.49 49 TYR C C 1
ATOM 2541 O O . TYR C 1 50 ? -14.879 12.078 58.513 1.00 24.91 49 TYR C O 1
ATOM 2550 N N . LYS C 1 51 ? -12.956 13.055 57.782 1.00 24.80 50 LYS C N 1
ATOM 2551 C CA . LYS C 1 51 ? -13.494 14.442 57.756 1.00 28.08 50 LYS C CA 1
ATOM 2552 C C . LYS C 1 51 ? -13.234 14.978 56.347 1.00 27.01 50 LYS C C 1
ATOM 2553 O O . LYS C 1 51 ? -12.254 14.517 55.735 1.00 27.06 50 LYS C O 1
ATOM 2559 N N . ILE C 1 52 ? -14.099 15.851 55.847 1.00 30.45 51 ILE C N 1
ATOM 2560 C CA . ILE C 1 52 ? -13.994 16.382 54.459 1.00 25.59 51 ILE C CA 1
ATOM 2561 C C . ILE C 1 52 ? -14.067 17.911 54.433 1.00 25.51 51 ILE C C 1
ATOM 2562 O O . ILE C 1 52 ? -14.934 18.508 55.028 1.00 28.30 51 ILE C O 1
ATOM 2567 N N . ARG C 1 53 ? -13.151 18.499 53.702 1.00 27.79 52 ARG C N 1
ATOM 2568 C CA . ARG C 1 53 ? -13.079 19.960 53.551 1.00 29.52 52 ARG C CA 1
ATOM 2569 C C . ARG C 1 53 ? -12.623 20.285 52.141 1.00 24.89 52 ARG C C 1
ATOM 2570 O O . ARG C 1 53 ? -12.070 19.441 51.508 1.00 33.50 52 ARG C O 1
ATOM 2578 N N . PRO C 1 54 ? -12.910 21.475 51.610 1.00 25.71 53 PRO C N 1
ATOM 2579 C CA . PRO C 1 54 ? -12.419 21.857 50.301 1.00 30.33 53 PRO C CA 1
ATOM 2580 C C . PRO C 1 54 ? -10.942 22.229 50.370 1.00 29.98 53 PRO C C 1
ATOM 2581 O O . PRO C 1 54 ? -10.513 22.591 51.382 1.00 38.33 53 PRO C O 1
ATOM 2585 N N . ARG C 1 55 ? -10.223 22.119 49.269 1.00 30.72 54 ARG C N 1
ATOM 2586 C CA . ARG C 1 55 ? -8.826 22.534 49.223 1.00 35.77 54 ARG C CA 1
ATOM 2587 C C . ARG C 1 55 ? -8.685 23.997 49.602 1.00 40.24 54 ARG C C 1
ATOM 2588 O O . ARG C 1 55 ? -7.748 24.379 50.309 1.00 50.14 54 ARG C O 1
ATOM 2596 N N . ILE C 1 56 ? -9.629 24.820 49.171 1.00 43.06 55 ILE C N 1
ATOM 2597 C CA . ILE C 1 56 ? -9.474 26.263 49.241 1.00 43.72 55 ILE C CA 1
ATOM 2598 C C . ILE C 1 56 ? -9.914 26.833 50.583 1.00 45.22 55 ILE C C 1
ATOM 2599 O O . ILE C 1 56 ? -9.380 27.857 51.021 1.00 39.53 55 ILE C O 1
ATOM 2604 N N . TYR C 1 57 ? -11.017 26.321 51.138 1.00 46.77 56 TYR C N 1
ATOM 2605 C CA . TYR C 1 57 ? -11.642 26.958 52.331 1.00 41.11 56 TYR C CA 1
ATOM 2606 C C . TYR C 1 57 ? -11.564 26.065 53.555 1.00 41.14 56 TYR C C 1
ATOM 2607 O O . TYR C 1 57 ? -11.514 24.850 53.389 1.00 41.01 56 TYR C O 1
ATOM 2616 N N . THR C 1 58 ? -11.410 26.620 54.759 1.00 45.32 57 THR C N 1
ATOM 2617 C CA . THR C 1 58 ? -11.241 25.827 56.018 1.00 37.87 57 THR C CA 1
ATOM 2618 C C . THR C 1 58 ? -12.576 25.423 56.652 1.00 39.54 57 THR C C 1
ATOM 2619 O O . THR C 1 58 ? -12.710 25.527 57.848 1.00 45.25 57 THR C O 1
ATOM 2623 N N . GLU C 1 59 ? -13.485 24.883 55.854 1.00 40.89 58 GLU C N 1
ATOM 2624 C CA . GLU C 1 59 ? -14.857 24.548 56.265 1.00 34.66 58 GLU C CA 1
ATOM 2625 C C . GLU C 1 59 ? -15.030 23.041 56.201 1.00 38.91 58 GLU C C 1
ATOM 2626 O O . GLU C 1 59 ? -14.492 22.451 55.308 1.00 37.15 58 GLU C O 1
ATOM 2632 N N . TYR C 1 60 ? -15.743 22.462 57.154 1.00 35.66 59 TYR C N 1
ATOM 2633 C CA . TYR C 1 60 ? -15.895 20.993 57.151 1.00 28.05 59 TYR C CA 1
ATOM 2634 C C . TYR C 1 60 ? -17.271 20.586 56.651 1.00 30.32 59 TYR C C 1
ATOM 2635 O O . TYR C 1 60 ? -18.273 21.150 57.065 1.00 28.79 59 TYR C O 1
ATOM 2644 N N . LEU C 1 61 ? -17.261 19.619 55.745 1.00 30.11 60 LEU C N 1
ATOM 2645 C CA . LEU C 1 61 ? -18.505 19.022 55.291 1.00 26.14 60 LEU C CA 1
ATOM 2646 C C . LEU C 1 61 ? -19.321 18.537 56.481 1.00 24.54 60 LEU C C 1
ATOM 2647 O O . LEU C 1 61 ? -18.796 17.844 57.357 1.00 29.79 60 LEU C O 1
ATOM 2652 N N . TYR C 1 62 ? -20.605 18.892 56.515 1.00 22.96 61 TYR C N 1
ATOM 2653 C CA . TYR C 1 62 ? -21.478 18.420 57.585 1.00 26.10 61 TYR C CA 1
ATOM 2654 C C . TYR C 1 62 ? -22.904 18.309 57.081 1.00 24.73 61 TYR C C 1
ATOM 2655 O O . TYR C 1 62 ? -23.283 18.942 56.096 1.00 29.92 61 TYR C O 1
ATOM 2664 N N . ALA C 1 63 ? -23.690 17.502 57.781 1.00 24.67 62 ALA C N 1
ATOM 2665 C CA . ALA C 1 63 ? -25.107 17.304 57.499 1.00 28.03 62 ALA C CA 1
ATOM 2666 C C . ALA C 1 63 ? -25.949 18.066 58.518 1.00 30.79 62 ALA C C 1
ATOM 2667 O O . ALA C 1 63 ? -25.613 18.104 59.703 1.00 32.68 62 ALA C O 1
ATOM 2669 N N . GLU C 1 64 ? -27.037 18.677 58.061 1.00 29.50 63 GLU C N 1
ATOM 2670 C CA . GLU C 1 64 ? -27.792 19.598 58.900 1.00 39.06 63 GLU C CA 1
ATOM 2671 C C . GLU C 1 64 ? -28.946 18.885 59.594 1.00 37.46 63 GLU C C 1
ATOM 2672 O O . GLU C 1 64 ? -29.255 17.732 59.305 1.00 31.35 63 GLU C O 1
ATOM 2678 N N . SER C 1 65 ? -29.598 19.607 60.514 1.00 38.32 64 SER C N 1
ATOM 2679 C CA . SER C 1 65 ? -30.614 19.017 61.386 1.00 38.03 64 SER C CA 1
ATOM 2680 C C . SER C 1 65 ? -31.918 18.737 60.647 1.00 47.15 64 SER C C 1
ATOM 2681 O O . SER C 1 65 ? -32.470 17.635 60.750 1.00 59.62 64 SER C O 1
ATOM 2684 N N . LYS C 1 66 ? -32.431 19.707 59.896 1.00 52.07 65 LYS C N 1
ATOM 2685 C CA . LYS C 1 66 ? -33.731 19.515 59.203 1.00 37.31 65 LYS C CA 1
ATOM 2686 C C . LYS C 1 66 ? -33.557 18.492 58.093 1.00 42.86 65 LYS C C 1
ATOM 2687 O O . LYS C 1 66 ? -32.487 18.476 57.471 1.00 45.58 65 LYS C O 1
ATOM 2689 N N . THR C 1 67 ? -34.581 17.687 57.856 1.00 42.99 66 THR C N 1
ATOM 2690 C CA . THR C 1 67 ? -34.543 16.720 56.735 1.00 47.09 66 THR C CA 1
ATOM 2691 C C . THR C 1 67 ? -35.726 17.041 55.830 1.00 56.45 66 THR C C 1
ATOM 2692 O O . THR C 1 67 ? -36.798 16.470 56.055 1.00 58.41 66 THR C O 1
ATOM 2694 N N . ASP C 1 68 ? -35.523 17.897 54.833 1.00 56.84 67 ASP C N 1
ATOM 2695 C CA . ASP C 1 68 ? -36.636 18.385 53.985 1.00 56.46 67 ASP C CA 1
ATOM 2696 C C . ASP C 1 68 ? -36.984 17.452 52.824 1.00 62.40 67 ASP C C 1
ATOM 2697 O O . ASP C 1 68 ? -36.706 16.248 52.920 1.00 55.57 67 ASP C O 1
ATOM 2699 N N . ASP C 1 69 ? -37.593 18.006 51.771 1.00 64.69 68 ASP C N 1
ATOM 2700 C CA . ASP C 1 69 ? -38.066 17.177 50.625 1.00 67.08 68 ASP C CA 1
ATOM 2701 C C . ASP C 1 69 ? -36.896 16.656 49.797 1.00 68.78 68 ASP C C 1
ATOM 2702 O O . ASP C 1 69 ? -36.889 15.436 49.561 1.00 68.61 68 ASP C O 1
ATOM 2707 N N . PRO C 1 70 ? -35.942 17.479 49.301 1.00 63.92 69 PRO C N 1
ATOM 2708 C CA . PRO C 1 70 ? -34.789 16.923 48.609 1.00 58.86 69 PRO C CA 1
ATOM 2709 C C . PRO C 1 70 ? -34.128 15.924 49.564 1.00 66.28 69 PRO C C 1
ATOM 2710 O O . PRO C 1 70 ? -33.829 14.824 49.138 1.00 62.71 69 PRO C O 1
ATOM 2714 N N . GLY C 1 71 ? -33.964 16.310 50.831 1.00 58.25 70 GLY C N 1
ATOM 2715 C CA . GLY C 1 71 ? -33.310 15.450 51.828 1.00 45.99 70 GLY C CA 1
ATOM 2716 C C . GLY C 1 71 ? -32.615 16.317 52.853 1.00 41.55 70 GLY C C 1
ATOM 2717 O O . GLY C 1 71 ? -32.840 17.519 52.819 1.00 44.23 70 GLY C O 1
ATOM 2718 N N . ARG C 1 72 ? -31.812 15.721 53.731 1.00 34.83 71 ARG C N 1
ATOM 2719 C CA . ARG C 1 72 ? -31.041 16.484 54.738 1.00 33.16 71 ARG C CA 1
ATOM 2720 C C . ARG C 1 72 ? -29.901 17.187 54.015 1.00 31.96 71 ARG C C 1
ATOM 2721 O O . ARG C 1 72 ? -29.032 16.496 53.503 1.00 32.94 71 ARG C O 1
ATOM 2729 N N . ALA C 1 73 ? -29.919 18.510 53.991 1.00 28.48 72 ALA C N 1
ATOM 2730 C CA . ALA C 1 73 ? -28.905 19.243 53.244 1.00 31.12 72 ALA C CA 1
ATOM 2731 C C . ALA C 1 73 ? -27.516 19.020 53.832 1.00 26.60 72 ALA C C 1
ATOM 2732 O O . ALA C 1 73 ? -27.354 18.791 55.030 1.00 32.53 72 ALA C O 1
ATOM 2734 N N . VAL C 1 74 ? -26.503 19.097 52.974 1.00 20.60 73 VAL C N 1
ATOM 2735 C CA . VAL C 1 74 ? -25.114 18.947 53.379 1.00 24.14 73 VAL C CA 1
ATOM 2736 C C . VAL C 1 74 ? -24.386 20.229 53.027 1.00 25.71 73 VAL C C 1
ATOM 2737 O O . VAL C 1 74 ? -24.575 20.759 51.930 1.00 22.42 73 VAL C O 1
ATOM 2741 N N . LYS C 1 75 ? -23.546 20.726 53.941 1.00 24.69 74 LYS C N 1
ATOM 2742 C CA . LYS C 1 75 ? -22.866 22.008 53.732 1.00 26.08 74 LYS C CA 1
ATOM 2743 C C . LYS C 1 75 ? -21.420 21.906 54.204 1.00 28.27 74 LYS C C 1
ATOM 2744 O O . LYS C 1 75 ? -20.998 20.879 54.748 1.00 28.25 74 LYS C O 1
ATOM 2750 N N . THR C 1 76 ? -20.651 22.981 54.002 1.00 25.01 75 THR C N 1
ATOM 2751 C CA . THR C 1 76 ? -19.405 23.197 54.729 1.00 25.88 75 THR C CA 1
ATOM 2752 C C . THR C 1 76 ? -19.604 24.313 55.748 1.00 31.81 75 THR C C 1
ATOM 2753 O O . THR C 1 76 ? -20.329 25.278 55.488 1.00 32.43 75 THR C O 1
ATOM 2757 N N . LEU C 1 77 ? -18.945 24.189 56.899 1.00 29.89 76 LEU C N 1
ATOM 2758 C CA . LEU C 1 77 ? -19.223 25.033 58.060 1.00 32.99 76 LEU C CA 1
ATOM 2759 C C . LEU C 1 77 ? -18.138 26.092 58.193 1.00 38.51 76 LEU C C 1
ATOM 2760 O O . LEU C 1 77 ? -16.952 25.757 58.291 1.00 32.77 76 LEU C O 1
ATOM 2765 N N . LYS C 1 78 ? -18.541 27.366 58.198 1.00 39.80 77 LYS C N 1
ATOM 2766 C CA . LYS C 1 78 ? -17.581 28.464 58.290 1.00 37.64 77 LYS C CA 1
ATOM 2767 C C . LYS C 1 78 ? -17.379 28.954 59.713 1.00 35.85 77 LYS C C 1
ATOM 2768 O O . LYS C 1 78 ? -16.245 29.250 60.103 1.00 44.39 77 LYS C O 1
ATOM 2771 N N . GLU C 1 79 ? -18.448 29.048 60.498 1.00 40.89 78 GLU C N 1
ATOM 2772 C CA . GLU C 1 79 ? -18.369 29.638 61.828 1.00 47.68 78 GLU C CA 1
ATOM 2773 C C . GLU C 1 79 ? -19.131 28.779 62.826 1.00 48.73 78 GLU C C 1
ATOM 2774 O O . GLU C 1 79 ? -20.299 28.436 62.602 1.00 44.85 78 GLU C O 1
ATOM 2778 N N . GLY C 1 80 ? -18.462 28.432 63.919 1.00 48.00 79 GLY C N 1
ATOM 2779 C CA . GLY C 1 80 ? -19.057 27.623 64.958 1.00 37.80 79 GLY C CA 1
ATOM 2780 C C . GLY C 1 80 ? -18.560 26.195 64.917 1.00 35.29 79 GLY C C 1
ATOM 2781 O O . GLY C 1 80 ? -17.490 25.887 64.384 1.00 44.91 79 GLY C O 1
ATOM 2782 N N . THR C 1 81 ? -19.366 25.306 65.498 1.00 33.76 80 THR C N 1
ATOM 2783 C CA . THR C 1 81 ? -19.042 23.891 65.563 1.00 35.60 80 THR C CA 1
ATOM 2784 C C . THR C 1 81 ? -20.292 23.070 65.304 1.00 37.82 80 THR C C 1
ATOM 2785 O O . THR C 1 81 ? -21.418 23.503 65.559 1.00 40.28 80 THR C O 1
ATOM 2789 N N . THR C 1 82 ? -20.063 21.860 64.813 1.00 35.23 81 THR C N 1
ATOM 2790 C CA . THR C 1 82 ? -21.097 20.855 64.652 1.00 36.17 81 THR C CA 1
ATOM 2791 C C . THR C 1 82 ? -20.520 19.536 65.139 1.00 34.77 81 THR C C 1
ATOM 2792 O O . THR C 1 82 ? -19.304 19.403 65.318 1.00 33.16 81 THR C O 1
ATOM 2796 N N . ASP C 1 83 ? -21.402 18.561 65.375 1.00 30.48 82 ASP C N 1
ATOM 2797 C CA . ASP C 1 83 ? -20.950 17.186 65.524 1.00 38.11 82 ASP C CA 1
ATOM 2798 C C . ASP C 1 83 ? -21.436 16.306 64.374 1.00 31.97 82 ASP C C 1
ATOM 2799 O O . ASP C 1 83 ? -21.396 15.074 64.469 1.00 32.06 82 ASP C O 1
ATOM 2804 N N . ALA C 1 84 ? -21.871 16.918 63.277 1.00 26.84 83 ALA C N 1
ATOM 2805 C CA . ALA C 1 84 ? -22.374 16.193 62.118 1.00 29.18 83 ALA C CA 1
ATOM 2806 C C . ALA C 1 84 ? -21.372 16.195 60.969 1.00 23.56 83 ALA C C 1
ATOM 2807 O O . ALA C 1 84 ? -21.754 16.079 59.804 1.00 26.88 83 ALA C O 1
ATOM 2809 N N . ASN C 1 85 ? -20.084 16.314 61.282 1.00 25.87 84 ASN C N 1
ATOM 2810 C CA . ASN C 1 85 ? -19.067 16.514 60.260 1.00 30.11 84 ASN C CA 1
ATOM 2811 C C . ASN C 1 85 ? -18.109 15.332 60.147 1.00 27.28 84 ASN C C 1
ATOM 2812 O O . ASN C 1 85 ? -16.972 15.498 59.683 1.00 27.46 84 ASN C O 1
ATOM 2817 N N . VAL C 1 86 ? -18.532 14.148 60.571 1.00 22.78 85 VAL C N 1
ATOM 2818 C CA . VAL C 1 86 ? -17.712 12.948 60.468 1.00 28.50 85 VAL C CA 1
ATOM 2819 C C . VAL C 1 86 ? -18.389 12.001 59.486 1.00 23.74 85 VAL C C 1
ATOM 2820 O O . VAL C 1 86 ? -19.601 11.775 59.571 1.00 22.30 85 VAL C O 1
ATOM 2824 N N . TRP C 1 87 ? -17.609 11.443 58.566 1.00 20.79 86 TRP C N 1
ATOM 2825 C CA . TRP C 1 87 ? -18.155 10.701 57.437 1.00 22.44 86 TRP C CA 1
ATOM 2826 C C . TRP C 1 87 ? -17.473 9.347 57.342 1.00 23.27 86 TRP C C 1
ATOM 2827 O O . TRP C 1 87 ? -16.248 9.254 57.420 1.00 25.03 86 TRP C O 1
ATOM 2838 N N . LYS C 1 88 ? -18.278 8.305 57.187 1.00 24.33 87 LYS C N 1
ATOM 2839 C CA . LYS C 1 88 ? -17.804 6.943 56.988 1.00 21.41 87 LYS C CA 1
ATOM 2840 C C . LYS C 1 88 ? -17.622 6.706 55.484 1.00 22.81 87 LYS C C 1
ATOM 2841 O O . LYS C 1 88 ? -18.585 6.812 54.719 1.00 24.09 87 LYS C O 1
ATOM 2845 N N . VAL C 1 89 ? -16.388 6.438 55.056 1.00 22.48 88 VAL C N 1
ATOM 2846 C CA . VAL C 1 89 ? -16.042 6.232 53.645 1.00 20.66 88 VAL C CA 1
ATOM 2847 C C . VAL C 1 89 ? -15.580 4.790 53.482 1.00 24.03 88 VAL C C 1
ATOM 2848 O O . VAL C 1 89 ? -14.582 4.394 54.084 1.00 22.20 88 VAL C O 1
ATOM 2852 N N . GLU C 1 90 ? -16.322 4.000 52.713 1.00 32.22 89 GLU C N 1
ATOM 2853 C CA . GLU C 1 90 ? -16.041 2.550 52.602 1.00 25.32 89 GLU C CA 1
ATOM 2854 C C . GLU C 1 90 ? -15.886 2.116 51.147 1.00 33.52 89 GLU C C 1
ATOM 2855 O O . GLU C 1 90 ? -16.699 2.535 50.325 1.00 33.44 89 GLU C O 1
ATOM 2861 N N . GLN C 1 91 ? -14.935 1.228 50.870 1.00 26.76 90 GLN C N 1
ATOM 2862 C CA . GLN C 1 91 ? -14.626 0.850 49.466 1.00 34.26 90 GLN C CA 1
ATOM 2863 C C . GLN C 1 91 ? -15.548 -0.221 48.872 1.00 29.58 90 GLN C C 1
ATOM 2864 O O . GLN C 1 91 ? -15.808 -1.201 49.552 1.00 31.01 90 GLN C O 1
ATOM 2867 N N . LYS C 1 92 ? -16.028 0.002 47.653 1.00 29.00 91 LYS C N 1
ATOM 2868 C CA . LYS C 1 92 ? -16.791 -1.023 46.898 1.00 35.68 91 LYS C CA 1
ATOM 2869 C C . LYS C 1 92 ? -16.219 -1.009 45.481 1.00 36.09 91 LYS C C 1
ATOM 2870 O O . LYS C 1 92 ? -16.479 -0.034 44.773 1.00 36.37 91 LYS C O 1
ATOM 2876 N N . MET C 1 93 ? -15.437 -2.029 45.137 1.00 35.66 92 MET C N 1
ATOM 2877 C CA . MET C 1 93 ? -14.784 -2.135 43.812 1.00 34.94 92 MET C CA 1
ATOM 2878 C C . MET C 1 93 ? -13.679 -1.083 43.729 1.00 40.93 92 MET C C 1
ATOM 2879 O O . MET C 1 93 ? -12.770 -1.133 44.570 1.00 39.76 92 MET C O 1
ATOM 2884 N N . ALA C 1 94 ? -13.755 -0.172 42.770 1.00 31.21 93 ALA C N 1
ATOM 2885 C CA . ALA C 1 94 ? -12.774 0.927 42.697 1.00 35.88 93 ALA C CA 1
ATOM 2886 C C . ALA C 1 94 ? -13.482 2.206 43.126 1.00 38.22 93 ALA C C 1
ATOM 2887 O O . ALA C 1 94 ? -12.886 3.272 42.994 1.00 31.26 93 ALA C O 1
ATOM 2889 N N . LEU C 1 95 ? -14.719 2.064 43.604 1.00 35.46 94 LEU C N 1
ATOM 2890 C CA . LEU C 1 95 ? -15.519 3.225 44.048 1.00 31.88 94 LEU C CA 1
ATOM 2891 C C . LEU C 1 95 ? -15.678 3.223 45.576 1.00 30.88 94 LEU C C 1
ATOM 2892 O O . LEU C 1 95 ? -15.082 2.356 46.215 1.00 29.37 94 LEU C O 1
ATOM 2897 N N . TYR C 1 96 ? -16.440 4.178 46.126 1.00 27.92 95 TYR C N 1
ATOM 2898 C CA . TYR C 1 96 ? -16.675 4.314 47.560 1.00 22.71 95 TYR C CA 1
ATOM 2899 C C . TYR C 1 96 ? -18.100 4.783 47.806 1.00 23.75 95 TYR C C 1
ATOM 2900 O O . TYR C 1 96 ? -18.633 5.572 47.023 1.00 27.80 95 TYR C O 1
ATOM 2909 N N . TRP C 1 97 ? -18.711 4.312 48.889 1.00 20.46 96 TRP C N 1
ATOM 2910 C CA . TRP C 1 97 ? -19.926 4.941 49.392 1.00 24.91 96 TRP C CA 1
ATOM 2911 C C . TRP C 1 97 ? -19.608 5.706 50.665 1.00 26.79 96 TRP C C 1
ATOM 2912 O O . TRP C 1 97 ? -18.620 5.441 51.360 1.00 27.28 96 TRP C O 1
ATOM 2923 N N . ILE C 1 98 ? -20.437 6.704 50.938 1.00 26.35 97 ILE C N 1
ATOM 2924 C CA . ILE C 1 98 ? -20.153 7.681 51.972 1.00 18.12 97 ILE C CA 1
ATOM 2925 C C . ILE C 1 98 ? -21.402 7.829 52.809 1.00 23.21 97 ILE C C 1
ATOM 2926 O O . ILE C 1 98 ? -22.500 7.993 52.264 1.00 27.30 97 ILE C O 1
ATOM 2931 N N . SER C 1 99 ? -21.234 7.747 54.129 1.00 17.97 98 SER C N 1
ATOM 2932 C CA . SER C 1 99 ? -22.329 7.825 55.083 1.00 21.07 98 SER C CA 1
ATOM 2933 C C . SER C 1 99 ? -21.983 8.839 56.158 1.00 18.33 98 SER C C 1
ATOM 2934 O O . SER C 1 99 ? -20.835 8.917 56.603 1.00 19.97 98 SER C O 1
ATOM 2937 N N . ASN C 1 100 ? -22.972 9.616 56.562 1.00 21.28 99 ASN C N 1
ATOM 2938 C CA . ASN C 1 100 ? -22.794 10.532 57.676 1.00 25.75 99 ASN C CA 1
ATOM 2939 C C . ASN C 1 100 ? -22.841 9.743 58.976 1.00 21.92 99 ASN C C 1
ATOM 2940 O O . ASN C 1 100 ? -23.766 8.965 59.207 1.00 24.95 99 ASN C O 1
ATOM 2945 N N . VAL C 1 101 ? -21.839 9.926 59.822 1.00 20.90 100 VAL C N 1
ATOM 2946 C CA . VAL C 1 101 ? -21.819 9.145 61.049 1.00 28.55 100 VAL C CA 1
ATOM 2947 C C . VAL C 1 101 ? -22.942 9.571 61.994 1.00 27.93 100 VAL C C 1
ATOM 2948 O O . VAL C 1 101 ? -23.597 8.725 62.616 1.00 31.34 100 VAL C O 1
ATOM 2952 N N . LYS C 1 102 ? -23.196 10.857 62.104 1.00 25.76 101 LYS C N 1
ATOM 2953 C CA . LYS C 1 102 ? -24.210 11.298 63.093 1.00 28.75 101 LYS C CA 1
ATOM 2954 C C . LYS C 1 102 ? -25.612 10.758 62.802 1.00 30.14 101 LYS C C 1
ATOM 2955 O O . LYS C 1 102 ? -26.201 10.208 63.730 1.00 38.81 101 LYS C O 1
ATOM 2961 N N . TYR C 1 103 ? -26.117 10.829 61.579 1.00 26.45 102 TYR C N 1
ATOM 2962 C CA . TYR C 1 103 ? -27.531 10.517 61.319 1.00 20.36 102 TYR C CA 1
ATOM 2963 C C . TYR C 1 103 ? -27.676 9.238 60.528 1.00 26.70 102 TYR C C 1
ATOM 2964 O O . TYR C 1 103 ? -28.787 8.803 60.156 1.00 29.55 102 TYR C O 1
ATOM 2973 N N . GLN C 1 104 ? -26.540 8.595 60.354 1.00 26.62 103 GLN C N 1
ATOM 2974 C CA . GLN C 1 104 ? -26.531 7.358 59.540 1.00 31.12 103 GLN C CA 1
ATOM 2975 C C . GLN C 1 104 ? -27.238 7.439 58.196 1.00 33.66 103 GLN C C 1
ATOM 2976 O O . GLN C 1 104 ? -27.988 6.516 57.891 1.00 34.08 103 GLN C O 1
ATOM 2982 N N . GLU C 1 105 ? -26.788 8.301 57.312 1.00 26.09 104 GLU C N 1
ATOM 2983 C CA . GLU C 1 105 ? -27.515 8.412 56.043 1.00 28.36 104 GLU C CA 1
ATOM 2984 C C . GLU C 1 105 ? -26.489 8.512 54.940 1.00 24.72 104 GLU C C 1
ATOM 2985 O O . GLU C 1 105 ? -25.474 9.117 55.137 1.00 27.39 104 GLU C O 1
ATOM 2991 N N . CYS C 1 106 ? -26.802 7.989 53.795 1.00 25.48 105 CYS C N 1
ATOM 2992 C CA . CYS C 1 106 ? -25.933 7.902 52.659 1.00 22.47 105 CYS C CA 1
ATOM 2993 C C . CYS C 1 106 ? -25.728 9.261 52.084 1.00 27.98 105 CYS C C 1
ATOM 2994 O O . CYS C 1 106 ? -26.681 9.974 51.886 1.00 28.08 105 CYS C O 1
ATOM 2997 N N . LEU C 1 107 ? -24.483 9.618 51.797 1.00 25.22 106 LEU C N 1
ATOM 2998 C CA . LEU C 1 107 ? -24.238 10.872 51.099 1.00 24.77 106 LEU C CA 1
ATOM 2999 C C . LEU C 1 107 ? -24.498 10.674 49.608 1.00 27.18 106 LEU C C 1
ATOM 3000 O O . LEU C 1 107 ? -24.024 9.704 49.001 1.00 23.53 106 LEU C O 1
ATOM 3005 N N . VAL C 1 108 ? -25.225 11.618 49.017 1.00 23.16 107 VAL C N 1
ATOM 3006 C CA . VAL C 1 108 ? -25.793 11.430 47.696 1.00 25.36 107 VAL C CA 1
ATOM 3007 C C . VAL C 1 108 ? -25.932 12.789 47.021 1.00 26.25 107 VAL C C 1
ATOM 3008 O O . VAL C 1 108 ? -26.040 13.820 47.688 1.00 26.87 107 VAL C O 1
ATOM 3012 N N . ILE C 1 109 ? -25.884 12.797 45.686 1.00 28.70 108 ILE C N 1
ATOM 3013 C CA . ILE C 1 109 ? -26.293 13.960 44.900 1.00 24.56 108 ILE C CA 1
ATOM 3014 C C . ILE C 1 109 ? -27.633 13.624 44.261 1.00 23.87 108 ILE C C 1
ATOM 3015 O O . ILE C 1 109 ? -27.712 12.806 43.339 1.00 26.28 108 ILE C O 1
ATOM 3020 N N . SER C 1 110 ? -28.693 14.244 44.768 1.00 32.98 109 SER C N 1
ATOM 3021 C CA . SER C 1 110 ? -30.057 13.817 44.508 1.00 34.14 109 SER C CA 1
ATOM 3022 C C . SER C 1 110 ? -30.854 14.907 43.805 1.00 36.53 109 SER C C 1
ATOM 3023 O O . SER C 1 110 ? -30.652 16.108 44.037 1.00 31.17 109 SER C O 1
ATOM 3024 N N . GLY C 1 111 ? -31.756 14.462 42.933 1.00 40.28 110 GLY C N 1
ATOM 3025 C CA . GLY C 1 111 ? -32.742 15.358 42.353 1.00 38.48 110 GLY C CA 1
ATOM 3026 C C . GLY C 1 111 ? -32.121 16.230 41.299 1.00 33.93 110 GLY C C 1
ATOM 3027 O O . GLY C 1 111 ? -31.483 15.736 40.368 1.00 38.08 110 GLY C O 1
ATOM 3028 N N . SER C 1 112 ? -32.321 17.539 41.435 1.00 33.93 111 SER C N 1
ATOM 3029 C CA . SER C 1 112 ? -31.700 18.521 40.550 1.00 36.66 111 SER C CA 1
ATOM 3030 C C . SER C 1 112 ? -30.415 19.049 41.188 1.00 38.02 111 SER C C 1
ATOM 3031 O O . SER C 1 112 ? -30.315 20.202 41.600 1.00 32.90 111 SER C O 1
ATOM 3032 N N . ASP C 1 113 ? -29.422 18.153 41.265 1.00 37.27 112 ASP C N 1
ATOM 3033 C CA . ASP C 1 113 ? -28.069 18.490 41.722 1.00 35.75 112 ASP C CA 1
ATOM 3034 C C . ASP C 1 113 ? -28.036 18.991 43.168 1.00 29.47 112 ASP C C 1
ATOM 3035 O O . ASP C 1 113 ? -27.206 19.830 43.524 1.00 27.43 112 ASP C O 1
ATOM 3040 N N . HIS C 1 114 ? -28.930 18.469 44.007 1.00 27.24 113 HIS C N 1
ATOM 3041 C CA . HIS C 1 114 ? -28.867 18.675 45.453 1.00 34.01 113 HIS C CA 1
ATOM 3042 C C . HIS C 1 114 ? -27.912 17.686 46.118 1.00 32.71 113 HIS C C 1
ATOM 3043 O O . HIS C 1 114 ? -28.092 16.469 46.008 1.00 33.09 113 HIS C O 1
ATOM 3050 N N . VAL C 1 115 ? -26.911 18.208 46.818 1.00 27.22 114 VAL C N 1
ATOM 3051 C CA . VAL C 1 115 ? -26.085 17.416 47.726 1.00 26.99 114 VAL C CA 1
ATOM 3052 C C . VAL C 1 115 ? -26.842 17.233 49.038 1.00 31.00 114 VAL C C 1
ATOM 3053 O O . VAL C 1 115 ? -27.068 18.207 49.764 1.00 26.01 114 VAL C O 1
ATOM 3057 N N . VAL C 1 116 ? -27.219 15.984 49.359 1.00 29.83 115 VAL C N 1
ATOM 3058 C CA . VAL C 1 116 ? -27.957 15.664 50.588 1.00 29.23 115 VAL C CA 1
ATOM 3059 C C . VAL C 1 116 ? -27.511 14.299 51.108 1.00 30.95 115 VAL C C 1
ATOM 3060 O O . VAL C 1 116 ? -26.751 13.584 50.458 1.00 27.50 115 VAL C O 1
ATOM 3064 N N . THR C 1 117 ? -28.000 13.933 52.299 1.00 32.21 116 THR C N 1
ATOM 3065 C CA . THR C 1 117 ? -27.966 12.556 52.777 1.00 31.50 116 THR C CA 1
ATOM 3066 C C . THR C 1 117 ? -29.382 12.004 52.866 1.00 31.89 116 THR C C 1
ATOM 3067 O O . THR C 1 117 ? -30.335 12.728 53.180 1.00 30.50 116 THR C O 1
ATOM 3071 N N . LYS C 1 118 ? -29.499 10.702 52.623 1.00 32.25 117 LYS C N 1
ATOM 3072 C CA . LYS C 1 118 ? -30.785 10.023 52.645 1.00 30.52 117 LYS C CA 1
ATOM 3073 C C . LYS C 1 118 ? -30.659 8.706 53.390 1.00 32.94 117 LYS C C 1
ATOM 3074 O O . LYS C 1 118 ? -29.663 7.991 53.243 1.00 36.08 117 LYS C O 1
ATOM 3080 N N . LYS C 1 119 ? -31.662 8.399 54.204 1.00 33.16 118 LYS C N 1
ATOM 3081 C CA . LYS C 1 119 ? -31.725 7.090 54.832 1.00 31.85 118 LYS C CA 1
ATOM 3082 C C . LYS C 1 119 ? -31.957 6.036 53.756 1.00 36.96 118 LYS C C 1
ATOM 3083 O O . LYS C 1 119 ? -32.828 6.193 52.894 1.00 38.86 118 LYS C O 1
ATOM 3085 N N . MET C 1 120 ? -31.150 4.981 53.782 1.00 32.45 119 MET C N 1
ATOM 3086 C CA . MET C 1 120 ? -31.246 3.897 52.819 1.00 37.80 119 MET C CA 1
ATOM 3087 C C . MET C 1 120 ? -30.892 2.595 53.511 1.00 34.61 119 MET C C 1
ATOM 3088 O O . MET C 1 120 ? -30.162 2.572 54.504 1.00 31.03 119 MET C O 1
ATOM 3093 N N . ASP C 1 121 ? -31.409 1.500 52.958 1.00 41.07 120 ASP C N 1
ATOM 3094 C CA . ASP C 1 121 ? -31.063 0.190 53.489 1.00 35.88 120 ASP C CA 1
ATOM 3095 C C . ASP C 1 121 ? -29.573 -0.065 53.361 1.00 35.93 120 ASP C C 1
ATOM 3096 O O . ASP C 1 121 ? -28.953 -0.650 54.258 1.00 39.11 120 ASP C O 1
ATOM 3101 N N . SER C 1 122 ? -28.986 0.352 52.247 1.00 26.93 121 SER C N 1
ATOM 3102 C CA . SER C 1 122 ? -27.544 0.340 52.091 1.00 34.27 121 SER C CA 1
ATOM 3103 C C . SER C 1 122 ? -27.165 1.509 51.192 1.00 34.94 121 SER C C 1
ATOM 3104 O O . SER C 1 122 ? -28.001 2.043 50.462 1.00 39.18 121 SER C O 1
ATOM 3107 N N . CYS C 1 123 ? -25.909 1.944 51.290 1.00 31.31 122 CYS C N 1
ATOM 3108 C CA . CYS C 1 123 ? -25.365 2.919 50.349 1.00 28.53 122 CYS C CA 1
ATOM 3109 C C . CYS C 1 123 ? -24.708 2.259 49.143 1.00 32.70 122 CYS C C 1
ATOM 3110 O O . CYS C 1 123 ? -24.200 2.967 48.256 1.00 30.07 122 CYS C O 1
ATOM 3113 N N . GLY C 1 124 ? -24.722 0.923 49.090 1.00 32.36 123 GLY C N 1
ATOM 3114 C CA . GLY C 1 124 ? -23.939 0.165 48.127 1.00 29.09 123 GLY C CA 1
ATOM 3115 C C . GLY C 1 124 ? -24.282 0.398 46.667 1.00 31.66 123 GLY C C 1
ATOM 3116 O O . GLY C 1 124 ? -23.518 -0.030 45.796 1.00 31.41 123 GLY C O 1
ATOM 3117 N N . ASP C 1 125 ? -25.401 1.062 46.371 1.00 26.03 124 ASP C N 1
ATOM 3118 C CA . ASP C 1 125 ? -25.745 1.417 44.999 1.00 27.28 124 ASP C CA 1
ATOM 3119 C C . ASP C 1 125 ? -25.486 2.880 44.677 1.00 29.04 124 ASP C C 1
ATOM 3120 O O . ASP C 1 125 ? -25.733 3.310 43.542 1.00 32.17 124 ASP C O 1
ATOM 3125 N N . ASP C 1 126 ? -25.010 3.660 45.638 1.00 25.27 125 ASP C N 1
ATOM 3126 C CA . ASP C 1 126 ? -24.878 5.103 45.471 1.00 19.83 125 ASP C CA 1
ATOM 3127 C C . ASP C 1 126 ? -23.432 5.462 45.716 1.00 21.97 125 ASP C C 1
ATOM 3128 O O . ASP C 1 126 ? -23.058 5.881 46.812 1.00 23.51 125 ASP C O 1
ATOM 3133 N N . LEU C 1 127 ? -22.620 5.303 44.683 1.00 23.65 126 LEU C N 1
ATOM 3134 C CA . LEU C 1 127 ? -21.182 5.251 44.846 1.00 26.20 126 LEU C CA 1
ATOM 3135 C C . LEU C 1 127 ? -20.521 6.525 44.337 1.00 20.64 126 LEU C C 1
ATOM 3136 O O . LEU C 1 127 ? -21.075 7.280 43.531 1.00 22.38 126 LEU C O 1
ATOM 3141 N N . TRP C 1 128 ? -19.324 6.735 44.848 1.00 19.95 127 TRP C N 1
ATOM 3142 C CA . TRP C 1 128 ? -18.528 7.943 44.570 1.00 19.43 127 TRP C CA 1
ATOM 3143 C C . TRP C 1 128 ? -17.183 7.572 43.968 1.00 28.21 127 TRP C C 1
ATOM 3144 O O . TRP C 1 128 ? -16.588 6.604 44.387 1.00 26.56 127 TRP C O 1
ATOM 3155 N N . GLU C 1 129 ? -16.750 8.376 43.018 1.00 20.90 128 GLU C N 1
ATOM 3156 C CA . GLU C 1 129 ? -15.404 8.239 42.455 1.00 24.79 128 GLU C CA 1
ATOM 3157 C C . GLU C 1 129 ? -14.509 9.233 43.209 1.00 26.73 128 GLU C C 1
ATOM 3158 O O . GLU C 1 129 ? -14.768 10.397 43.154 1.00 26.11 128 GLU C O 1
ATOM 3164 N N . ILE C 1 130 ? -13.506 8.749 43.922 1.00 27.45 129 ILE C N 1
ATOM 3165 C CA . ILE C 1 130 ? -12.600 9.648 44.678 1.00 27.44 129 ILE C CA 1
ATOM 3166 C C . ILE C 1 130 ? -11.233 9.612 44.004 1.00 28.97 129 ILE C C 1
ATOM 3167 O O . ILE C 1 130 ? -10.518 8.647 44.152 1.00 26.71 129 ILE C O 1
ATOM 3172 N N . GLN C 1 131 ? -10.903 10.655 43.272 1.00 29.88 130 GLN C N 1
ATOM 3173 C CA . GLN C 1 131 ? -9.607 10.582 42.579 1.00 32.54 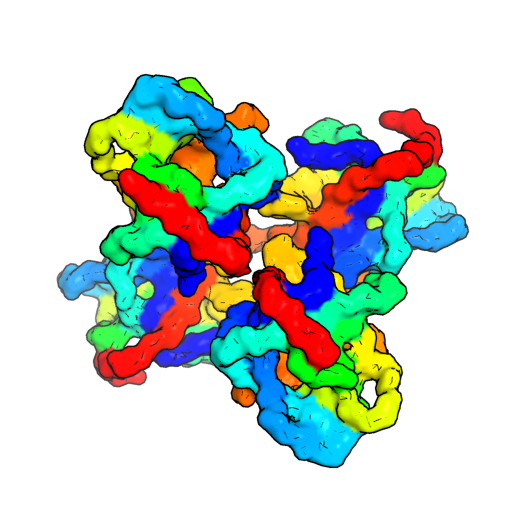130 GLN C CA 1
ATOM 3174 C C . GLN C 1 131 ? -8.635 11.600 43.148 1.00 42.03 130 GLN C C 1
ATOM 3175 O O . GLN C 1 131 ? -8.973 12.772 43.258 1.00 37.93 130 GLN C O 1
ATOM 3181 N N . PRO C 1 132 ? -7.414 11.156 43.472 1.00 36.39 131 PRO C N 1
ATOM 3182 C CA . PRO C 1 132 ? -6.407 12.036 44.000 1.00 36.60 131 PRO C CA 1
ATOM 3183 C C . PRO C 1 132 ? -5.964 13.093 42.992 1.00 43.11 131 PRO C C 1
ATOM 3184 O O . PRO C 1 132 ? -5.998 12.864 41.841 1.00 48.40 131 PRO C O 1
ATOM 3188 N N . VAL C 1 133 ? -5.608 14.258 43.490 1.00 37.47 132 VAL C N 1
ATOM 3189 C CA . VAL C 1 133 ? -5.031 15.314 42.633 1.00 43.79 132 VAL C CA 1
ATOM 3190 C C . VAL C 1 133 ? -3.518 15.293 42.906 1.00 57.86 132 VAL C C 1
ATOM 3191 O O . VAL C 1 133 ? -2.988 14.207 43.232 1.00 51.07 132 VAL C O 1
ATOM 3195 N N . SER C 1 134 ? -2.868 16.449 42.813 1.00 54.72 133 SER C N 1
ATOM 3196 C CA . SER C 1 134 ? -1.425 16.625 42.983 1.00 49.58 133 SER C CA 1
ATOM 3197 C C . SER C 1 134 ? -1.127 18.112 42.883 1.00 56.01 133 SER C C 1
ATOM 3198 O O . SER C 1 134 ? -1.884 18.868 42.263 1.00 49.17 133 SER C O 1
ATOM 3200 N N . ASN C 1 135 ? -0.031 18.544 43.512 1.00 49.13 134 ASN C N 1
ATOM 3201 C CA . ASN C 1 135 ? 0.361 19.978 43.553 1.00 43.73 134 ASN C CA 1
ATOM 3202 C C . ASN C 1 135 ? -0.823 20.754 44.119 1.00 49.82 134 ASN C C 1
ATOM 3203 O O . ASN C 1 135 ? -1.149 21.833 43.647 1.00 43.57 134 ASN C O 1
ATOM 3205 N N . CYS C 1 136 ? -1.437 20.184 45.137 1.00 59.00 135 CYS C N 1
ATOM 3206 C CA . CYS C 1 136 ? -2.598 20.851 45.741 1.00 52.28 135 CYS C CA 1
ATOM 3207 C C . CYS C 1 136 ? -2.114 21.764 46.852 1.00 49.60 135 CYS C C 1
ATOM 3208 O O . CYS C 1 136 ? -1.293 21.342 47.638 1.00 49.28 135 CYS C O 1
ATOM 3211 N N . LEU C 1 137 ? -2.569 23.003 46.797 1.00 54.64 136 LEU C N 1
ATOM 3212 C CA . LEU C 1 137 ? -2.238 24.020 47.807 1.00 52.86 136 LEU C CA 1
ATOM 3213 C C . LEU C 1 137 ? -3.392 24.044 48.796 1.00 52.01 136 LEU C C 1
ATOM 3214 O O . LEU C 1 137 ? -4.319 24.817 48.590 1.00 50.85 136 LEU C O 1
ATOM 3215 N N . ILE C 1 138 ? -3.336 23.168 49.792 1.00 57.35 137 ILE C N 1
ATOM 3216 C CA . ILE C 1 138 ? -4.371 23.148 50.851 1.00 45.76 137 ILE C CA 1
ATOM 3217 C C . ILE C 1 138 ? -4.284 24.494 51.565 1.00 49.62 137 ILE C C 1
ATOM 3218 O O . ILE C 1 138 ? -3.302 24.715 52.231 1.00 55.67 137 ILE C O 1
ATOM 3222 N N . VAL C 1 139 ? -5.274 25.371 51.415 1.00 51.04 138 VAL C N 1
ATOM 3223 C CA . VAL C 1 139 ? -5.212 26.706 52.054 1.00 47.00 138 VAL C CA 1
ATOM 3224 C C . VAL C 1 139 ? -5.892 26.692 53.425 1.00 52.69 138 VAL C C 1
ATOM 3225 O O . VAL C 1 139 ? -5.588 25.781 54.200 1.00 52.59 138 VAL C O 1
ATOM 3227 N N . ASP D 1 2 ? -6.329 -18.021 44.260 1.00 58.27 1 ASP D N 1
ATOM 3228 C CA . ASP D 1 2 ? -7.177 -18.936 45.021 1.00 56.15 1 ASP D CA 1
ATOM 3229 C C . ASP D 1 2 ? -8.121 -18.175 45.972 1.00 53.72 1 ASP D C 1
ATOM 3230 O O . ASP D 1 2 ? -8.135 -16.939 45.993 1.00 58.48 1 ASP D O 1
ATOM 3235 N N . VAL D 1 3 ? -8.938 -18.906 46.727 1.00 45.43 2 VAL D N 1
ATOM 3236 C CA . VAL D 1 3 ? -9.669 -18.316 47.848 1.00 38.52 2 VAL D CA 1
ATOM 3237 C C . VAL D 1 3 ? -8.733 -18.325 49.051 1.00 35.55 2 VAL D C 1
ATOM 3238 O O . VAL D 1 3 ? -8.106 -19.354 49.331 1.00 36.75 2 VAL D O 1
ATOM 3242 N N . PRO D 1 4 ? -8.595 -17.221 49.779 1.00 27.44 3 PRO D N 1
ATOM 3243 C CA . PRO D 1 4 ? -7.632 -17.193 50.879 1.00 23.96 3 PRO D CA 1
ATOM 3244 C C . PRO D 1 4 ? -8.089 -18.069 52.042 1.00 35.38 3 PRO D C 1
ATOM 3245 O O . PRO D 1 4 ? -9.277 -18.127 52.367 1.00 31.72 3 PRO D O 1
ATOM 3249 N N . THR D 1 5 ? -7.126 -18.774 52.655 1.00 28.06 4 THR D N 1
ATOM 3250 C CA . THR D 1 5 ? -7.386 -19.671 53.767 1.00 25.81 4 THR D CA 1
ATOM 3251 C C . THR D 1 5 ? -6.534 -19.283 54.971 1.00 29.85 4 THR D C 1
ATOM 3252 O O . THR D 1 5 ? -5.549 -18.544 54.859 1.00 28.64 4 THR D O 1
ATOM 3256 N N . GLY D 1 6 ? -6.920 -19.802 56.133 1.00 27.14 5 GLY D N 1
ATOM 3257 C CA . GLY D 1 6 ? -6.319 -19.346 57.365 1.00 23.85 5 GLY D CA 1
ATOM 3258 C C . GLY D 1 6 ? -7.005 -18.097 57.889 1.00 27.41 5 GLY D C 1
ATOM 3259 O O . GLY D 1 6 ? -8.173 -17.835 57.576 1.00 26.05 5 GLY D O 1
ATOM 3260 N N . CYS D 1 7 ? -6.270 -17.308 58.663 1.00 21.18 6 CYS D N 1
ATOM 3261 C CA . CYS D 1 7 ? -6.832 -16.169 59.386 1.00 26.93 6 CYS D CA 1
ATOM 3262 C C . CYS D 1 7 ? -7.241 -15.031 58.448 1.00 30.13 6 CYS D C 1
ATOM 3263 O O . CYS D 1 7 ? -6.428 -14.543 57.656 1.00 27.47 6 CYS D O 1
ATOM 3266 N N . VAL D 1 8 ? -8.494 -14.612 58.563 1.00 24.66 7 VAL D N 1
ATOM 3267 C CA . VAL D 1 8 ? -9.041 -13.593 57.633 1.00 29.45 7 VAL D CA 1
ATOM 3268 C C . VAL D 1 8 ? -10.069 -12.696 58.309 1.00 28.16 7 VAL D C 1
ATOM 3269 O O . VAL D 1 8 ? -10.587 -13.037 59.327 1.00 29.61 7 VAL D O 1
ATOM 3273 N N . THR D 1 9 ? -10.303 -11.550 57.701 1.00 26.74 8 THR D N 1
ATOM 3274 C CA . THR D 1 9 ? -11.453 -10.695 58.057 1.00 26.82 8 THR D CA 1
ATOM 3275 C C . THR D 1 9 ? -12.502 -10.937 56.970 1.00 23.48 8 THR D C 1
ATOM 3276 O O . THR D 1 9 ? -12.142 -11.244 55.861 1.00 19.44 8 THR D O 1
ATOM 3280 N N A LEU D 1 10 ? -13.763 -10.859 57.343 0.37 21.67 9 LEU D N 1
ATOM 3281 N N B LEU D 1 10 ? -13.663 -10.859 57.343 0.63 21.54 9 LEU D N 1
ATOM 3282 C CA A LEU D 1 10 ? -14.883 -11.084 56.413 0.37 23.28 9 LEU D CA 1
ATOM 3283 C CA B LEU D 1 10 ? -14.783 -11.084 56.413 0.63 23.02 9 LEU D CA 1
ATOM 3284 C C A LEU D 1 10 ? -15.747 -9.835 56.416 0.37 25.30 9 LEU D C 1
ATOM 3285 C C B LEU D 1 10 ? -15.647 -9.835 56.416 0.63 25.33 9 LEU D C 1
ATOM 3286 O O A LEU D 1 10 ? -16.617 -9.733 57.236 0.37 23.81 9 LEU D O 1
ATOM 3287 O O B LEU D 1 10 ? -16.517 -9.733 57.236 0.63 23.89 9 LEU D O 1
ATOM 3296 N N . LYS D 1 11 ? -15.488 -8.930 55.489 1.00 24.50 10 LYS D N 1
ATOM 3297 C CA . LYS D 1 11 ? -16.241 -7.664 55.481 1.00 29.34 10 LYS D CA 1
ATOM 3298 C C . LYS D 1 11 ? -17.319 -7.667 54.401 1.00 27.53 10 LYS D C 1
ATOM 3299 O O . LYS D 1 11 ? -17.002 -7.875 53.253 1.00 27.25 10 LYS D O 1
ATOM 3305 N N . PHE D 1 12 ? -18.555 -7.449 54.812 1.00 22.80 11 PHE D N 1
ATOM 3306 C CA . PHE D 1 12 ? -19.658 -7.322 53.871 1.00 24.77 11 PHE D CA 1
ATOM 3307 C C . PHE D 1 12 ? -19.615 -5.932 53.258 1.00 25.77 11 PHE D C 1
ATOM 3308 O O . PHE D 1 12 ? -19.854 -4.944 53.953 1.00 25.81 11 PHE D O 1
ATOM 3316 N N . VAL D 1 13 ? -19.322 -5.852 51.957 1.00 27.02 12 VAL D N 1
ATOM 3317 C CA . VAL D 1 13 ? -18.921 -4.583 51.355 1.00 28.62 12 VAL D CA 1
ATOM 3318 C C . VAL D 1 13 ? -20.064 -3.565 51.378 1.00 30.92 12 VAL D C 1
ATOM 3319 O O . VAL D 1 13 ? -19.833 -2.365 51.580 1.00 29.13 12 VAL D O 1
ATOM 3323 N N . ASN D 1 14 ? -21.311 -4.020 51.217 1.00 29.62 13 ASN D N 1
ATOM 3324 C CA . ASN D 1 14 ? -22.423 -3.084 51.049 1.00 27.23 13 ASN D CA 1
ATOM 3325 C C . ASN D 1 14 ? -22.676 -2.208 52.265 1.00 32.17 13 ASN D C 1
ATOM 3326 O O . ASN D 1 14 ? -23.299 -1.148 52.123 1.00 27.30 13 ASN D O 1
ATOM 3331 N N . ASN D 1 15 ? -22.243 -2.640 53.450 1.00 22.65 14 ASN D N 1
ATOM 3332 C CA . ASN D 1 15 ? -22.481 -1.885 54.669 1.00 23.08 14 ASN D CA 1
ATOM 3333 C C . ASN D 1 15 ? -21.273 -1.894 55.585 1.00 21.11 14 ASN D C 1
ATOM 3334 O O . ASN D 1 15 ? -21.389 -1.453 56.727 1.00 28.84 14 ASN D O 1
ATOM 3339 N N . ALA D 1 16 ? -20.126 -2.380 55.122 1.00 26.38 15 ALA D N 1
ATOM 3340 C CA . ALA D 1 16 ? -18.880 -2.448 55.888 1.00 28.52 15 ALA D CA 1
ATOM 3341 C C . ALA D 1 16 ? -19.028 -3.164 57.237 1.00 25.45 15 ALA D C 1
ATOM 3342 O O . ALA D 1 16 ? -18.199 -2.965 58.135 1.00 32.91 15 ALA D O 1
ATOM 3344 N N . LYS D 1 17 ? -20.050 -3.999 57.419 1.00 21.83 16 LYS D N 1
ATOM 3345 C CA . LYS D 1 17 ? -20.182 -4.736 58.672 1.00 30.16 16 LYS D CA 1
ATOM 3346 C C . LYS D 1 17 ? -19.347 -6.018 58.652 1.00 25.01 16 LYS D C 1
ATOM 3347 O O . LYS D 1 17 ? -19.058 -6.585 57.598 1.00 25.68 16 LYS D O 1
ATOM 3353 N N . HIS D 1 18 ? -18.952 -6.471 59.831 1.00 23.50 17 HIS D N 1
ATOM 3354 C CA . HIS D 1 18 ? -18.284 -7.757 59.967 1.00 23.59 17 HIS D CA 1
ATOM 3355 C C . HIS D 1 18 ? -19.193 -8.704 60.727 1.00 23.54 17 HIS D C 1
ATOM 3356 O O . HIS D 1 18 ? -20.124 -8.278 61.414 1.00 23.39 17 HIS D O 1
ATOM 3363 N N . ILE D 1 19 ? -18.904 -9.991 60.610 1.00 25.59 18 ILE D N 1
ATOM 3364 C CA . ILE D 1 19 ? -19.672 -10.989 61.401 1.00 22.24 18 ILE D CA 1
ATOM 3365 C C . ILE D 1 19 ? -19.166 -10.909 62.836 1.00 25.45 18 ILE D C 1
ATOM 3366 O O . ILE D 1 19 ? -18.032 -11.198 63.058 1.00 28.62 18 ILE D O 1
ATOM 3371 N N . ASN D 1 20 ? -19.996 -10.450 63.750 1.00 23.31 19 ASN D N 1
ATOM 3372 C CA . ASN D 1 20 ? -19.570 -10.343 65.156 1.00 24.29 19 ASN D CA 1
ATOM 3373 C C . ASN D 1 20 ? -20.312 -11.395 65.982 1.00 27.24 19 ASN D C 1
ATOM 3374 O O . ASN D 1 20 ? -21.285 -11.927 65.522 1.00 24.01 19 ASN D O 1
ATOM 3379 N N . MET D 1 21 ? -19.834 -11.655 67.187 1.00 30.61 20 MET D N 1
ATOM 3380 C CA . MET D 1 21 ? -20.461 -12.711 67.996 1.00 31.72 20 MET D CA 1
ATOM 3381 C C . MET D 1 21 ? -20.667 -12.281 69.440 1.00 36.90 20 MET D C 1
ATOM 3382 O O . MET D 1 21 ? -19.985 -11.393 69.903 1.00 35.98 20 MET D O 1
ATOM 3387 N N . TRP D 1 22 ? -21.608 -12.945 70.102 1.00 33.97 21 TRP D N 1
ATOM 3388 C CA . TRP D 1 22 ? -21.701 -12.890 71.555 1.00 35.43 21 TRP D CA 1
ATOM 3389 C C . TRP D 1 22 ? -20.455 -13.485 72.206 1.00 31.26 21 TRP D C 1
ATOM 3390 O O . TRP D 1 22 ? -19.807 -14.382 71.666 1.00 30.38 21 TRP D O 1
ATOM 3401 N N . ASP D 1 23 ? -20.112 -13.017 73.395 1.00 34.30 22 ASP D N 1
ATOM 3402 C CA . ASP D 1 23 ? -18.917 -13.527 74.111 1.00 34.36 22 ASP D CA 1
ATOM 3403 C C . ASP D 1 23 ? -19.317 -14.767 74.907 1.00 39.56 22 ASP D C 1
ATOM 3404 O O . ASP D 1 23 ? -18.439 -15.566 75.233 1.00 38.34 22 ASP D O 1
ATOM 3409 N N . LYS D 1 24 ? -20.601 -14.922 75.181 1.00 37.23 23 LYS D N 1
ATOM 3410 C CA . LYS D 1 24 ? -21.067 -16.075 75.977 1.00 42.87 23 LYS D CA 1
ATOM 3411 C C . LYS D 1 24 ? -22.014 -16.925 75.143 1.00 40.74 23 LYS D C 1
ATOM 3412 O O . LYS D 1 24 ? -22.828 -16.376 74.428 1.00 33.94 23 LYS D O 1
ATOM 3414 N N . THR D 1 25 ? -21.886 -18.235 75.280 1.00 45.55 24 THR D N 1
ATOM 3415 C CA . THR D 1 25 ? -22.738 -19.180 74.531 1.00 45.27 24 THR D CA 1
ATOM 3416 C C . THR D 1 25 ? -24.102 -19.233 75.192 1.00 46.70 24 THR D C 1
ATOM 3417 O O . THR D 1 25 ? -24.166 -19.132 76.413 1.00 44.54 24 THR D O 1
ATOM 3421 N N . VAL D 1 26 ? -25.135 -19.449 74.400 1.00 44.32 25 VAL D N 1
ATOM 3422 C CA . VAL D 1 26 ? -26.473 -19.568 75.031 1.00 55.24 25 VAL D CA 1
ATOM 3423 C C . VAL D 1 26 ? -26.659 -21.037 75.398 1.00 49.74 25 VAL D C 1
ATOM 3424 O O . VAL D 1 26 ? -26.525 -21.405 76.570 1.00 55.19 25 VAL D O 1
ATOM 3428 N N . LEU D 1 27 ? -26.941 -21.845 74.402 1.00 41.68 26 LEU D N 1
ATOM 3429 C CA . LEU D 1 27 ? -27.106 -23.277 74.675 1.00 34.49 26 LEU D CA 1
ATOM 3430 C C . LEU D 1 27 ? -26.015 -24.005 73.903 1.00 31.57 26 LEU D C 1
ATOM 3431 O O . LEU D 1 27 ? -24.873 -23.992 74.353 1.00 36.53 26 LEU D O 1
ATOM 3436 N N . HIS D 1 28 ? -26.365 -24.520 72.740 1.00 29.54 27 HIS D N 1
ATOM 3437 C CA . HIS D 1 28 ? -25.420 -25.290 71.904 1.00 34.02 27 HIS D CA 1
ATOM 3438 C C . HIS D 1 28 ? -24.859 -24.387 70.820 1.00 35.22 27 HIS D C 1
ATOM 3439 O O . HIS D 1 28 ? -24.098 -24.889 70.004 1.00 37.92 27 HIS D O 1
ATOM 3446 N N . TYR D 1 29 ? -25.223 -23.107 70.839 1.00 31.53 28 TYR D N 1
ATOM 3447 C CA . TYR D 1 29 ? -24.828 -22.238 69.746 1.00 36.87 28 TYR D CA 1
ATOM 3448 C C . TYR D 1 29 ? -24.340 -20.899 70.282 1.00 39.33 28 TYR D C 1
ATOM 3449 O O . TYR D 1 29 ? -24.690 -20.482 71.390 1.00 40.49 28 TYR D O 1
ATOM 3458 N N . ARG D 1 30 ? -23.541 -20.218 69.466 1.00 29.25 29 ARG D N 1
ATOM 3459 C CA . ARG D 1 30 ? -23.146 -18.842 69.709 1.00 28.36 29 ARG D CA 1
ATOM 3460 C C . ARG D 1 30 ? -23.871 -17.933 68.722 1.00 30.00 29 ARG D C 1
ATOM 3461 O O . ARG D 1 30 ? -23.851 -18.182 67.513 1.00 29.81 29 ARG D O 1
ATOM 3469 N N . LYS D 1 31 ? -24.520 -16.892 69.241 1.00 36.23 30 LYS D N 1
ATOM 3470 C CA . LYS D 1 31 ? -25.275 -15.967 68.411 1.00 31.98 30 LYS D CA 1
ATOM 3471 C C . LYS D 1 31 ? -24.334 -15.019 67.672 1.00 27.46 30 LYS D C 1
ATOM 3472 O O . LYS D 1 31 ? -23.263 -14.660 68.168 1.00 30.79 30 LYS D O 1
ATOM 3476 N N . LEU D 1 32 ? -24.749 -14.609 66.477 1.00 26.57 31 LEU D N 1
ATOM 3477 C CA . LEU D 1 32 ? -23.941 -13.735 65.641 1.00 25.54 31 LEU D CA 1
ATOM 3478 C C . LEU D 1 32 ? -24.751 -12.509 65.238 1.00 25.37 31 LEU D C 1
ATOM 3479 O O . LEU D 1 32 ? -25.981 -12.551 65.177 1.00 27.09 31 LEU D O 1
ATOM 3484 N N . TYR D 1 33 ? -24.053 -11.411 64.955 1.00 28.14 32 TYR D N 1
ATOM 3485 C CA . TYR D 1 33 ? -24.715 -10.219 64.454 1.00 25.99 32 TYR D CA 1
ATOM 3486 C C . TYR D 1 33 ? -23.729 -9.397 63.643 1.00 28.03 32 TYR D C 1
ATOM 3487 O O . TYR D 1 33 ? -22.508 -9.531 63.779 1.00 29.02 32 TYR D O 1
ATOM 3496 N N . GLY D 1 34 ? -24.277 -8.529 62.796 1.00 27.37 33 GLY D N 1
ATOM 3497 C CA . GLY D 1 34 ? -23.462 -7.580 62.072 1.00 24.84 33 GLY D CA 1
ATOM 3498 C C . GLY D 1 34 ? -23.023 -6.438 62.968 1.00 25.37 33 GLY D C 1
ATOM 3499 O O . GLY D 1 34 ? -23.855 -5.776 63.596 1.00 31.08 33 GLY D O 1
ATOM 3500 N N . GLY D 1 35 ? -21.713 -6.207 63.038 1.00 22.25 34 GLY D N 1
ATOM 3501 C CA . GLY D 1 35 ? -21.147 -5.177 63.884 1.00 25.21 34 GLY D CA 1
ATOM 3502 C C . GLY D 1 35 ? -19.884 -4.608 63.279 1.00 26.00 34 GLY D C 1
ATOM 3503 O O . GLY D 1 35 ? -19.560 -4.934 62.130 1.00 28.54 34 GLY D O 1
ATOM 3504 N N . ASP D 1 36 ? -19.154 -3.773 64.026 1.00 24.34 35 ASP D N 1
ATOM 3505 C CA . ASP D 1 36 ? -18.024 -3.034 63.470 1.00 28.09 35 ASP D CA 1
ATOM 3506 C C . ASP D 1 36 ? -16.678 -3.458 64.038 1.00 22.32 35 ASP D C 1
ATOM 3507 O O . ASP D 1 36 ? -15.659 -2.878 63.668 1.00 25.29 35 ASP D O 1
ATOM 3512 N N . GLU D 1 37 ? -16.627 -4.457 64.906 1.00 27.88 36 GLU D N 1
ATOM 3513 C CA . GLU D 1 37 ? -15.334 -4.993 65.317 1.00 28.96 36 GLU D CA 1
ATOM 3514 C C . GLU D 1 37 ? -14.762 -5.832 64.179 1.00 28.72 36 GLU D C 1
ATOM 3515 O O . GLU D 1 37 ? -15.490 -6.576 63.517 1.00 24.99 36 GLU D O 1
ATOM 3517 N N . LYS D 1 38 ? -13.459 -5.689 63.930 1.00 30.09 37 LYS D N 1
ATOM 3518 C CA . LYS D 1 38 ? -12.812 -6.379 62.814 1.00 27.85 37 LYS D CA 1
ATOM 3519 C C . LYS D 1 38 ? -12.445 -7.800 63.248 1.00 30.15 37 LYS D C 1
ATOM 3520 O O . LYS D 1 38 ? -11.279 -8.167 63.423 1.00 32.19 37 LYS D O 1
ATOM 3526 N N . GLU D 1 39 ? -13.494 -8.606 63.399 1.00 26.85 38 GLU D N 1
ATOM 3527 C CA . GLU D 1 39 ? -13.392 -9.954 63.940 1.00 29.35 38 GLU D CA 1
ATOM 3528 C C . GLU D 1 39 ? -12.569 -10.866 63.036 1.00 30.94 38 GLU D C 1
ATOM 3529 O O . GLU D 1 39 ? -12.694 -10.834 61.807 1.00 27.90 38 GLU D O 1
ATOM 3535 N N . GLU D 1 40 ? -11.747 -11.712 63.652 1.00 28.66 39 GLU D N 1
ATOM 3536 C CA . GLU D 1 40 ? -10.807 -12.559 62.922 1.00 33.07 39 GLU D CA 1
ATOM 3537 C C . GLU D 1 40 ? -11.366 -13.976 62.825 1.00 34.02 39 GLU D C 1
ATOM 3538 O O . GLU D 1 40 ? -11.511 -14.668 63.839 1.00 34.76 39 GLU D O 1
ATOM 3544 N N . TRP D 1 41 ? -11.689 -14.390 61.604 1.00 25.62 40 TRP D N 1
ATOM 3545 C CA . TRP D 1 41 ? -12.220 -15.704 61.287 1.00 20.47 40 TRP D CA 1
ATOM 3546 C C . TRP D 1 41 ? -11.142 -16.550 60.619 1.00 23.67 40 TRP D C 1
ATOM 3547 O O . TRP D 1 41 ? -10.050 -16.077 60.301 1.00 24.46 40 TRP D O 1
ATOM 3558 N N . VAL D 1 42 ? -11.448 -17.827 60.431 1.00 22.68 41 VAL D N 1
ATOM 3559 C CA . VAL D 1 42 ? -10.503 -18.786 59.875 1.00 21.37 41 VAL D CA 1
ATOM 3560 C C . VAL D 1 42 ? -11.215 -19.560 58.779 1.00 23.82 41 VAL D C 1
ATOM 3561 O O . VAL D 1 42 ? -12.277 -20.149 59.014 1.00 24.93 41 VAL D O 1
ATOM 3565 N N . ILE D 1 43 ? -10.661 -19.533 57.581 1.00 24.06 42 ILE D N 1
ATOM 3566 C CA . ILE D 1 43 ? -11.215 -20.299 56.478 1.00 29.83 42 ILE D CA 1
ATOM 3567 C C . ILE D 1 43 ? -10.402 -21.579 56.367 1.00 26.40 42 ILE D C 1
ATOM 3568 O O . ILE D 1 43 ? -9.168 -21.540 56.296 1.00 27.86 42 ILE D O 1
ATOM 3573 N N . GLU D 1 44 ? -11.092 -22.710 56.414 1.00 28.08 43 GLU D N 1
ATOM 3574 C CA . GLU D 1 44 ? -10.491 -24.024 56.252 1.00 27.66 43 GLU D CA 1
ATOM 3575 C C . GLU D 1 44 ? -11.067 -24.672 55.005 1.00 30.60 43 GLU D C 1
ATOM 3576 O O . GLU D 1 44 ? -12.290 -24.651 54.805 1.00 28.25 43 GLU D O 1
ATOM 3582 N N . LYS D 1 45 ? -10.193 -25.238 54.172 1.00 29.27 44 LYS D N 1
ATOM 3583 C CA . LYS D 1 45 ? -10.670 -25.959 53.000 1.00 36.31 44 LYS D CA 1
ATOM 3584 C C . LYS D 1 45 ? -11.474 -27.176 53.437 1.00 34.29 44 LYS D C 1
ATOM 3585 O O . LYS D 1 45 ? -11.212 -27.784 54.478 1.00 38.53 44 LYS D O 1
ATOM 3591 N N . SER D 1 46 ? -12.490 -27.503 52.646 1.00 31.83 45 SER D N 1
ATOM 3592 C CA . SER D 1 46 ? -13.355 -28.638 52.941 1.00 39.47 45 SER D CA 1
ATOM 3593 C C . SER D 1 46 ? -13.857 -29.144 51.591 1.00 38.84 45 SER D C 1
ATOM 3594 O O . SER D 1 46 ? -14.752 -28.540 50.991 1.00 35.04 45 SER D O 1
ATOM 3597 N N . GLY D 1 47 ? -13.264 -30.232 51.111 1.00 37.16 46 GLY D N 1
ATOM 3598 C CA . GLY D 1 47 ? -13.555 -30.645 49.747 1.00 32.81 46 GLY D CA 1
ATOM 3599 C C . GLY D 1 47 ? -13.253 -29.507 48.794 1.00 32.86 46 GLY D C 1
ATOM 3600 O O . GLY D 1 47 ? -12.192 -28.873 48.860 1.00 36.49 46 GLY D O 1
ATOM 3601 N N . ASN D 1 48 ? -14.200 -29.216 47.912 1.00 29.35 47 ASN D N 1
ATOM 3602 C CA . ASN D 1 48 ? -14.039 -28.077 47.021 1.00 36.49 47 ASN D CA 1
ATOM 3603 C C . ASN D 1 48 ? -14.558 -26.781 47.632 1.00 39.65 47 ASN D C 1
ATOM 3604 O O . ASN D 1 48 ? -14.354 -25.710 47.047 1.00 34.49 47 ASN D O 1
ATOM 3607 N N . ASP D 1 49 ? -15.181 -26.858 48.807 1.00 36.59 48 ASP D N 1
ATOM 3608 C CA . ASP D 1 49 ? -15.792 -25.750 49.503 1.00 34.85 48 ASP D CA 1
ATOM 3609 C C . ASP D 1 49 ? -15.018 -25.464 50.796 1.00 30.70 48 ASP D C 1
ATOM 3610 O O . ASP D 1 49 ? -13.821 -25.785 50.883 1.00 34.55 48 ASP D O 1
ATOM 3615 N N . TYR D 1 50 ? -15.676 -24.842 51.778 1.00 30.68 49 TYR D N 1
ATOM 3616 C CA . TYR D 1 50 ? -14.965 -24.259 52.910 1.00 25.73 49 TYR D CA 1
ATOM 3617 C C . TYR D 1 50 ? -15.805 -24.323 54.179 1.00 24.41 49 TYR D C 1
ATOM 3618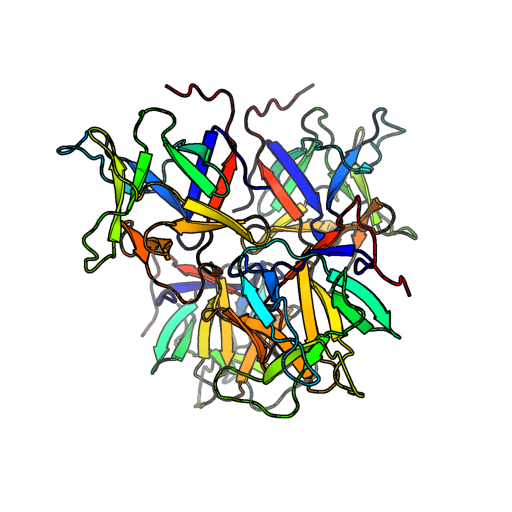 O O . TYR D 1 50 ? -17.033 -24.283 54.131 1.00 27.61 49 TYR D O 1
ATOM 3627 N N . LYS D 1 51 ? -15.124 -24.392 55.315 1.00 27.94 50 LYS D N 1
ATOM 3628 C CA . LYS D 1 51 ? -15.752 -24.256 56.619 1.00 29.65 50 LYS D CA 1
ATOM 3629 C C . LYS D 1 51 ? -15.163 -23.037 57.308 1.00 24.27 50 LYS D C 1
ATOM 3630 O O . LYS D 1 51 ? -14.013 -22.667 57.069 1.00 32.20 50 LYS D O 1
ATOM 3636 N N . ILE D 1 52 ? -15.963 -22.386 58.136 1.00 25.90 51 ILE D N 1
ATOM 3637 C CA . ILE D 1 52 ? -15.586 -21.094 58.699 1.00 27.60 51 ILE D CA 1
ATOM 3638 C C . ILE D 1 52 ? -15.795 -21.149 60.204 1.00 23.05 51 ILE D C 1
ATOM 3639 O O . ILE D 1 52 ? -16.814 -21.665 60.672 1.00 26.09 51 ILE D O 1
ATOM 3644 N N . ARG D 1 53 ? -14.833 -20.635 60.963 1.00 26.20 52 ARG D N 1
ATOM 3645 C CA . ARG D 1 53 ? -14.907 -20.694 62.418 1.00 23.06 52 ARG D CA 1
ATOM 3646 C C . ARG D 1 53 ? -14.162 -19.502 62.978 1.00 20.54 52 ARG D C 1
ATOM 3647 O O . ARG D 1 53 ? -13.250 -18.986 62.321 1.00 24.80 52 ARG D O 1
ATOM 3655 N N . PRO D 1 54 ? -14.517 -19.038 64.176 1.00 25.51 53 PRO D N 1
ATOM 3656 C CA . PRO D 1 54 ? -13.750 -17.950 64.809 1.00 26.19 53 PRO D CA 1
ATOM 3657 C C . PRO D 1 54 ? -12.294 -18.334 65.033 1.00 25.33 53 PRO D C 1
ATOM 3658 O O . PRO D 1 54 ? -11.941 -19.510 65.113 1.00 25.76 53 PRO D O 1
ATOM 3662 N N . ARG D 1 55 ? -11.445 -17.309 65.148 1.00 27.49 54 ARG D N 1
ATOM 3663 C CA . ARG D 1 55 ? -10.039 -17.528 65.479 1.00 32.28 54 ARG D CA 1
ATOM 3664 C C . ARG D 1 55 ? -9.876 -18.209 66.838 1.00 33.55 54 ARG D C 1
ATOM 3665 O O . ARG D 1 55 ? -8.992 -19.061 67.004 1.00 30.88 54 ARG D O 1
ATOM 3673 N N . ILE D 1 56 ? -10.699 -17.807 67.802 1.00 26.07 55 ILE D N 1
ATOM 3674 C CA . ILE D 1 56 ? -10.584 -18.351 69.186 1.00 33.68 55 ILE D CA 1
ATOM 3675 C C . ILE D 1 56 ? -11.545 -19.515 69.429 1.00 33.32 55 ILE D C 1
ATOM 3676 O O . ILE D 1 56 ? -11.279 -20.267 70.314 1.00 40.40 55 ILE D O 1
ATOM 3681 N N . TYR D 1 57 ? -12.612 -19.647 68.668 1.00 29.36 56 TYR D N 1
ATOM 3682 C CA . TYR D 1 57 ? -13.488 -20.790 68.981 1.00 25.27 56 TYR D CA 1
ATOM 3683 C C . TYR D 1 57 ? -13.400 -21.849 67.896 1.00 29.99 56 TYR D C 1
ATOM 3684 O O . TYR D 1 57 ? -13.380 -21.533 66.722 1.00 30.43 56 TYR D O 1
ATOM 3693 N N . THR D 1 58 ? -13.444 -23.101 68.322 1.00 32.15 57 THR D N 1
ATOM 3694 C CA . THR D 1 58 ? -13.560 -24.256 67.404 1.00 30.29 57 THR D CA 1
ATOM 3695 C C . THR D 1 58 ? -15.059 -24.565 67.257 1.00 29.35 57 THR D C 1
ATOM 3696 O O . THR D 1 58 ? -15.479 -25.618 67.627 1.00 27.91 57 THR D O 1
ATOM 3700 N N . GLU D 1 59 ? -15.814 -23.602 66.744 1.00 29.91 58 GLU D N 1
ATOM 3701 C CA . GLU D 1 59 ? -17.266 -23.609 66.489 1.00 27.10 58 GLU D CA 1
ATOM 3702 C C . GLU D 1 59 ? -17.451 -23.160 65.042 1.00 31.22 58 GLU D C 1
ATOM 3703 O O . GLU D 1 59 ? -17.105 -22.046 64.709 1.00 26.27 58 GLU D O 1
ATOM 3709 N N . TYR D 1 60 ? -17.967 -24.044 64.211 1.00 31.19 59 TYR D N 1
ATOM 3710 C CA . TYR D 1 60 ? -18.092 -23.713 62.801 1.00 25.40 59 TYR D CA 1
ATOM 3711 C C . TYR D 1 60 ? -19.378 -22.953 62.519 1.00 30.29 59 TYR D C 1
ATOM 3712 O O . TYR D 1 60 ? -20.441 -23.252 63.074 1.00 27.24 59 TYR D O 1
ATOM 3721 N N . LEU D 1 61 ? -19.251 -21.964 61.645 1.00 28.09 60 LEU D N 1
ATOM 3722 C CA . LEU D 1 61 ? -20.382 -21.242 61.093 1.00 29.23 60 LEU D CA 1
ATOM 3723 C C . LEU D 1 61 ? -21.355 -22.192 60.411 1.00 29.37 60 LEU D C 1
ATOM 3724 O O . LEU D 1 61 ? -20.975 -22.935 59.499 1.00 27.89 60 LEU D O 1
ATOM 3729 N N . TYR D 1 62 ? -22.624 -22.144 60.823 1.00 23.88 61 TYR D N 1
ATOM 3730 C CA . TYR D 1 62 ? -23.646 -22.958 60.184 1.00 24.08 61 TYR D CA 1
ATOM 3731 C C . TYR D 1 62 ? -24.926 -22.158 60.008 1.00 26.20 61 TYR D C 1
ATOM 3732 O O . TYR D 1 62 ? -25.137 -21.131 60.651 1.00 31.37 61 TYR D O 1
ATOM 3741 N N . ALA D 1 63 ? -25.785 -22.655 59.129 1.00 27.84 62 ALA D N 1
ATOM 3742 C CA . ALA D 1 63 ? -27.111 -22.101 58.898 1.00 36.52 62 ALA D CA 1
ATOM 3743 C C . ALA D 1 63 ? -28.143 -22.883 59.704 1.00 37.99 62 ALA D C 1
ATOM 3744 O O . ALA D 1 63 ? -28.032 -24.105 59.859 1.00 35.72 62 ALA D O 1
ATOM 3746 N N . GLU D 1 64 ? -29.136 -22.171 60.232 1.00 40.66 63 GLU D N 1
ATOM 3747 C CA . GLU D 1 64 ? -30.190 -22.811 61.001 1.00 42.33 63 GLU D CA 1
ATOM 3748 C C . GLU D 1 64 ? -31.184 -23.504 60.069 1.00 44.57 63 GLU D C 1
ATOM 3749 O O . GLU D 1 64 ? -31.233 -23.250 58.859 1.00 34.71 63 GLU D O 1
ATOM 3751 N N . SER D 1 65 ? -31.977 -24.404 60.652 1.00 43.97 64 SER D N 1
ATOM 3752 C CA . SER D 1 65 ? -32.884 -25.218 59.851 1.00 48.96 64 SER D CA 1
ATOM 3753 C C . SER D 1 65 ? -34.189 -24.495 59.525 1.00 54.08 64 SER D C 1
ATOM 3754 O O . SER D 1 65 ? -34.819 -24.801 58.505 1.00 59.34 64 SER D O 1
ATOM 3757 N N . LYS D 1 66 ? -34.609 -23.546 60.359 1.00 55.57 65 LYS D N 1
ATOM 3758 C CA . LYS D 1 66 ? -35.813 -22.767 60.102 1.00 56.66 65 LYS D CA 1
ATOM 3759 C C . LYS D 1 66 ? -35.472 -21.524 59.274 1.00 54.88 65 LYS D C 1
ATOM 3760 O O . LYS D 1 66 ? -34.329 -21.321 58.853 1.00 53.09 65 LYS D O 1
ATOM 3761 N N . THR D 1 67 ? -36.471 -20.672 59.029 1.00 48.26 66 THR D N 1
ATOM 3762 C CA . THR D 1 67 ? -36.267 -19.454 58.244 1.00 55.83 66 THR D CA 1
ATOM 3763 C C . THR D 1 67 ? -37.264 -18.413 58.737 1.00 50.00 66 THR D C 1
ATOM 3764 O O . THR D 1 67 ? -38.431 -18.447 58.349 1.00 61.82 66 THR D O 1
ATOM 3768 N N . ASP D 1 68 ? -36.807 -17.493 59.569 1.00 47.79 67 ASP D N 1
ATOM 3769 C CA . ASP D 1 68 ? -37.710 -16.469 60.052 1.00 54.79 67 ASP D CA 1
ATOM 3770 C C . ASP D 1 68 ? -37.937 -15.421 58.963 1.00 54.13 67 ASP D C 1
ATOM 3771 O O . ASP D 1 68 ? -37.450 -15.536 57.834 1.00 52.66 67 ASP D O 1
ATOM 3773 N N . ASP D 1 69 ? -38.713 -14.390 59.302 1.00 57.86 68 ASP D N 1
ATOM 3774 C CA . ASP D 1 69 ? -38.906 -13.276 58.378 1.00 52.15 68 ASP D CA 1
ATOM 3775 C C . ASP D 1 69 ? -37.609 -12.537 58.065 1.00 53.38 68 ASP D C 1
ATOM 3776 O O . ASP D 1 69 ? -37.390 -12.212 56.885 1.00 50.41 68 ASP D O 1
ATOM 3778 N N . PRO D 1 70 ? -36.721 -12.244 59.027 1.00 58.04 69 PRO D N 1
ATOM 3779 C CA . PRO D 1 70 ? -35.424 -11.646 58.666 1.00 54.81 69 PRO D CA 1
ATOM 3780 C C . PRO D 1 70 ? -34.508 -12.559 57.855 1.00 52.45 69 PRO D C 1
ATOM 3781 O O . PRO D 1 70 ? -33.462 -12.089 57.388 1.00 51.77 69 PRO D O 1
ATOM 3785 N N . GLY D 1 71 ? -34.858 -13.824 57.664 1.00 52.15 70 GLY D N 1
ATOM 3786 C CA . GLY D 1 71 ? -34.029 -14.769 56.946 1.00 47.75 70 GLY D CA 1
ATOM 3787 C C . GLY D 1 71 ? -33.598 -15.926 57.827 1.00 43.41 70 GLY D C 1
ATOM 3788 O O . GLY D 1 71 ? -33.997 -16.051 58.985 1.00 52.11 70 GLY D O 1
ATOM 3789 N N . ARG D 1 72 ? -32.760 -16.781 57.247 1.00 40.54 71 ARG D N 1
ATOM 3790 C CA . ARG D 1 72 ? -32.295 -17.987 57.929 1.00 42.74 71 ARG D CA 1
ATOM 3791 C C . ARG D 1 72 ? -31.089 -17.660 58.807 1.00 33.84 71 ARG D C 1
ATOM 3792 O O . ARG D 1 72 ? -30.055 -17.220 58.301 1.00 35.49 71 ARG D O 1
ATOM 3800 N N . ALA D 1 73 ? -31.207 -17.905 60.112 1.00 35.73 72 ALA D N 1
ATOM 3801 C CA . ALA D 1 73 ? -30.175 -17.504 61.061 1.00 31.71 72 ALA D CA 1
ATOM 3802 C C . ALA D 1 73 ? -28.865 -18.253 60.831 1.00 35.64 72 ALA D C 1
ATOM 3803 O O . ALA D 1 73 ? -28.843 -19.438 60.489 1.00 36.45 72 ALA D O 1
ATOM 3805 N N . VAL D 1 74 ? -27.762 -17.548 61.045 1.00 31.82 73 VAL D N 1
ATOM 3806 C CA . VAL D 1 74 ? -26.430 -18.117 60.933 1.00 28.38 73 VAL D CA 1
ATOM 3807 C C . VAL D 1 74 ? -25.737 -17.945 62.276 1.00 33.29 73 VAL D C 1
ATOM 3808 O O . VAL D 1 74 ? -25.634 -16.824 62.791 1.00 29.21 73 VAL D O 1
ATOM 3812 N N . LYS D 1 75 ? -25.281 -19.056 62.850 1.00 30.30 74 LYS D N 1
ATOM 3813 C CA . LYS D 1 75 ? -24.631 -19.080 64.147 1.00 30.15 74 LYS D CA 1
ATOM 3814 C C . LYS D 1 75 ? -23.331 -19.864 64.012 1.00 26.98 74 LYS D C 1
ATOM 3815 O O . LYS D 1 75 ? -22.976 -20.311 62.925 1.00 26.73 74 LYS D O 1
ATOM 3821 N N . THR D 1 76 ? -22.674 -20.105 65.139 1.00 23.24 75 THR D N 1
ATOM 3822 C CA . THR D 1 76 ? -21.507 -21.015 65.230 1.00 33.62 75 THR D CA 1
ATOM 3823 C C . THR D 1 76 ? -21.889 -22.131 66.213 1.00 33.77 75 THR D C 1
ATOM 3824 O O . THR D 1 76 ? -22.562 -21.823 67.150 1.00 29.38 75 THR D O 1
ATOM 3828 N N . LEU D 1 77 ? -21.430 -23.363 66.016 1.00 32.05 76 LEU D N 1
ATOM 3829 C CA . LEU D 1 77 ? -21.889 -24.494 66.860 1.00 28.49 76 LEU D CA 1
ATOM 3830 C C . LEU D 1 77 ? -20.886 -24.913 67.936 1.00 32.79 76 LEU D C 1
ATOM 3831 O O . LEU D 1 77 ? -19.824 -25.402 67.613 1.00 34.08 76 LEU D O 1
ATOM 3836 N N . LYS D 1 78 ? -21.289 -24.780 69.186 1.00 28.48 77 LYS D N 1
ATOM 3837 C CA . LYS D 1 78 ? -20.427 -25.131 70.329 1.00 28.85 77 LYS D CA 1
ATOM 3838 C C . LYS D 1 78 ? -20.667 -26.579 70.763 1.00 34.74 77 LYS D C 1
ATOM 3839 O O . LYS D 1 78 ? -19.762 -27.157 71.326 1.00 33.22 77 LYS D O 1
ATOM 3845 N N . GLU D 1 79 ? -21.851 -27.125 70.501 1.00 33.90 78 GLU D N 1
ATOM 3846 C CA . GLU D 1 79 ? -22.203 -28.495 70.943 1.00 37.18 78 GLU D CA 1
ATOM 3847 C C . GLU D 1 79 ? -23.089 -29.175 69.903 1.00 36.04 78 GLU D C 1
ATOM 3848 O O . GLU D 1 79 ? -23.968 -28.537 69.383 1.00 28.66 78 GLU D O 1
ATOM 3854 N N . GLY D 1 80 ? -22.824 -30.448 69.634 1.00 31.90 79 GLY D N 1
ATOM 3855 C CA . GLY D 1 80 ? -23.633 -31.222 68.684 1.00 34.00 79 GLY D CA 1
ATOM 3856 C C . GLY D 1 80 ? -23.033 -31.317 67.298 1.00 37.09 79 GLY D C 1
ATOM 3857 O O . GLY D 1 80 ? -21.858 -31.052 67.136 1.00 36.42 79 GLY D O 1
ATOM 3858 N N . THR D 1 81 ? -23.873 -31.648 66.330 1.00 33.57 80 THR D N 1
ATOM 3859 C CA . THR D 1 81 ? -23.460 -31.825 64.920 1.00 32.61 80 THR D CA 1
ATOM 3860 C C . THR D 1 81 ? -24.421 -31.100 63.981 1.00 34.09 80 THR D C 1
ATOM 3861 O O . THR D 1 81 ? -25.594 -31.019 64.313 1.00 35.85 80 THR D O 1
ATOM 3865 N N . THR D 1 82 ? -23.908 -30.578 62.865 1.00 31.29 81 THR D N 1
ATOM 3866 C CA . THR D 1 82 ? -24.762 -29.940 61.840 1.00 30.10 81 THR D CA 1
ATOM 3867 C C . THR D 1 82 ? -24.269 -30.348 60.454 1.00 34.54 81 THR D C 1
ATOM 3868 O O . THR D 1 82 ? -23.087 -30.627 60.327 1.00 33.11 81 THR D O 1
ATOM 3872 N N . ASP D 1 83 ? -25.127 -30.340 59.449 1.00 39.93 82 ASP D N 1
ATOM 3873 C CA . ASP D 1 83 ? -24.660 -30.598 58.066 1.00 37.50 82 ASP D CA 1
ATOM 3874 C C . ASP D 1 83 ? -24.768 -29.282 57.283 1.00 41.53 82 ASP D C 1
ATOM 3875 O O . ASP D 1 83 ? -24.763 -29.335 56.055 1.00 44.97 82 ASP D O 1
ATOM 3880 N N . ALA D 1 84 ? -24.813 -28.146 57.980 1.00 37.69 83 ALA D N 1
ATOM 3881 C CA . ALA D 1 84 ? -24.987 -26.844 57.301 1.00 38.64 83 ALA D CA 1
ATOM 3882 C C . ALA D 1 84 ? -23.767 -25.959 57.525 1.00 33.18 83 ALA D C 1
ATOM 3883 O O . ALA D 1 84 ? -23.905 -24.751 57.427 1.00 30.66 83 ALA D O 1
ATOM 3885 N N . ASN D 1 85 ? -22.614 -26.565 57.750 1.00 30.29 84 ASN D N 1
ATOM 3886 C CA . ASN D 1 85 ? -21.386 -25.814 58.081 1.00 26.62 84 ASN D CA 1
ATOM 3887 C C . ASN D 1 85 ? -20.453 -25.745 56.879 1.00 25.44 84 ASN D C 1
ATOM 3888 O O . ASN D 1 85 ? -19.316 -25.334 57.050 1.00 29.42 84 ASN D O 1
ATOM 3893 N N . VAL D 1 86 ? -20.920 -26.184 55.728 1.00 25.77 85 VAL D N 1
ATOM 3894 C CA . VAL D 1 86 ? -20.082 -26.113 54.542 1.00 27.82 85 VAL D CA 1
ATOM 3895 C C . VAL D 1 86 ? -20.554 -24.937 53.702 1.00 29.52 85 VAL D C 1
ATOM 3896 O O . VAL D 1 86 ? -21.758 -24.780 53.471 1.00 27.96 85 VAL D O 1
ATOM 3900 N N . TRP D 1 87 ? -19.609 -24.121 53.238 1.00 26.86 86 TRP D N 1
ATOM 3901 C CA . TRP D 1 87 ? -19.910 -22.890 52.523 1.00 31.30 86 TRP D CA 1
ATOM 3902 C C . TRP D 1 87 ? -19.145 -22.836 51.214 1.00 27.32 86 TRP D C 1
ATOM 3903 O O . TRP D 1 87 ? -17.965 -23.183 51.162 1.00 34.26 86 TRP D O 1
ATOM 3914 N N . LYS D 1 88 ? -19.819 -22.383 50.166 1.00 27.20 87 LYS D N 1
ATOM 3915 C CA . LYS D 1 88 ? -19.176 -22.102 48.892 1.00 28.32 87 LYS D CA 1
ATOM 3916 C C . LYS D 1 88 ? -18.712 -20.652 48.863 1.00 25.47 87 LYS D C 1
ATOM 3917 O O . LYS D 1 88 ? -19.446 -19.749 49.260 1.00 33.07 87 LYS D O 1
ATOM 3923 N N . VAL D 1 89 ? -17.488 -20.435 48.404 1.00 28.35 88 VAL D N 1
ATOM 3924 C CA . VAL D 1 89 ? -16.902 -19.103 48.291 1.00 29.03 88 VAL D CA 1
ATOM 3925 C C . VAL D 1 89 ? -16.311 -19.015 46.892 1.00 34.62 88 VAL D C 1
ATOM 3926 O O . VAL D 1 89 ? -15.370 -19.750 46.572 1.00 35.64 88 VAL D O 1
ATOM 3930 N N . GLU D 1 90 ? -16.841 -18.103 46.083 1.00 34.80 89 GLU D N 1
ATOM 3931 C CA . GLU D 1 90 ? -16.365 -17.891 44.692 1.00 35.48 89 GLU D CA 1
ATOM 3932 C C . GLU D 1 90 ? -15.898 -16.445 44.516 1.00 38.85 89 GLU D C 1
ATOM 3933 O O . GLU D 1 90 ? -16.493 -15.545 45.111 1.00 31.09 89 GLU D O 1
ATOM 3935 N N . GLN D 1 91 ? -14.868 -16.266 43.696 1.00 29.32 90 GLN D N 1
ATOM 3936 C CA . GLN D 1 91 ? -14.253 -14.947 43.464 1.00 32.30 90 GLN D CA 1
ATOM 3937 C C . GLN D 1 91 ? -15.111 -14.162 42.480 1.00 34.14 90 GLN D C 1
ATOM 3938 O O . GLN D 1 91 ? -15.777 -14.772 41.687 1.00 38.49 90 GLN D O 1
ATOM 3944 N N . LYS D 1 92 ? -15.177 -12.859 42.676 1.00 25.98 91 LYS D N 1
ATOM 3945 C CA . LYS D 1 92 ? -15.875 -11.909 41.792 1.00 27.91 91 LYS D CA 1
ATOM 3946 C C . LYS D 1 92 ? -15.078 -10.622 41.913 1.00 36.12 91 LYS D C 1
ATOM 3947 O O . LYS D 1 92 ? -15.047 -10.100 43.005 1.00 35.06 91 LYS D O 1
ATOM 3953 N N . MET D 1 93 ? -14.417 -10.220 40.825 1.00 34.24 92 MET D N 1
ATOM 3954 C CA . MET D 1 93 ? -13.473 -9.071 40.790 1.00 34.10 92 MET D CA 1
ATOM 3955 C C . MET D 1 93 ? -12.445 -9.388 41.877 1.00 39.60 92 MET D C 1
ATOM 3956 O O . MET D 1 93 ? -11.877 -10.471 41.872 1.00 37.96 92 MET D O 1
ATOM 3961 N N . ALA D 1 94 ? -12.207 -8.458 42.782 1.00 40.16 93 ALA D N 1
ATOM 3962 C CA . ALA D 1 94 ? -11.346 -8.804 43.901 1.00 37.26 93 ALA D CA 1
ATOM 3963 C C . ALA D 1 94 ? -12.150 -9.041 45.178 1.00 36.40 93 ALA D C 1
ATOM 3964 O O . ALA D 1 94 ? -11.607 -8.927 46.283 1.00 33.91 93 ALA D O 1
ATOM 3966 N N . LEU D 1 95 ? -13.433 -9.353 45.047 1.00 30.53 94 LEU D N 1
ATOM 3967 C CA . LEU D 1 95 ? -14.271 -9.688 46.193 1.00 35.09 94 LEU D CA 1
ATOM 3968 C C . LEU D 1 95 ? -14.742 -11.141 46.082 1.00 31.90 94 LEU D C 1
ATOM 3969 O O . LEU D 1 95 ? -14.217 -11.937 45.300 1.00 29.03 94 LEU D O 1
ATOM 3974 N N . TYR D 1 96 ? -15.717 -11.497 46.914 1.00 32.99 95 TYR D N 1
ATOM 3975 C CA . TYR D 1 96 ? -16.187 -12.870 46.994 1.00 25.99 95 TYR D CA 1
ATOM 3976 C C . TYR D 1 96 ? -17.644 -12.854 47.411 1.00 25.44 95 TYR D C 1
ATOM 3977 O O . TYR D 1 96 ? -18.049 -12.002 48.203 1.00 26.66 95 TYR D O 1
ATOM 3986 N N . TRP D 1 97 ? -18.431 -13.790 46.882 1.00 26.78 96 TRP D N 1
ATOM 3987 C CA . TRP D 1 97 ? -19.718 -14.099 47.483 1.00 28.64 96 TRP D CA 1
ATOM 3988 C C . TRP D 1 97 ? -19.607 -15.433 48.194 1.00 28.54 96 TRP D C 1
ATOM 3989 O O . TRP D 1 97 ? -18.682 -16.209 47.960 1.00 32.62 96 TRP D O 1
ATOM 4000 N N . ILE D 1 98 ? -20.565 -15.694 49.071 1.00 33.17 97 ILE D N 1
ATOM 4001 C CA . ILE D 1 98 ? -20.512 -16.842 49.969 1.00 34.76 97 ILE D CA 1
ATOM 4002 C C . ILE D 1 98 ? -21.904 -17.443 50.036 1.00 36.64 97 ILE D C 1
ATOM 4003 O O . ILE D 1 98 ? -22.883 -16.716 50.224 1.00 35.77 97 ILE D O 1
ATOM 4008 N N . SER D 1 99 ? -21.995 -18.765 49.894 1.00 28.04 98 SER D N 1
ATOM 4009 C CA . SER D 1 99 ? -23.286 -19.424 49.946 1.00 32.13 98 SER D CA 1
ATOM 4010 C C . SER D 1 99 ? -23.211 -20.686 50.791 1.00 30.29 98 SER D C 1
ATOM 4011 O O . SER D 1 99 ? -22.202 -21.397 50.795 1.00 32.91 98 SER D O 1
ATOM 4014 N N . ASN D 1 100 ? -24.299 -20.954 51.501 1.00 25.50 99 ASN D N 1
ATOM 4015 C CA . ASN D 1 100 ? -24.438 -22.175 52.277 1.00 30.47 99 ASN D CA 1
ATOM 4016 C C . ASN D 1 100 ? -24.805 -23.320 51.340 1.00 34.11 99 ASN D C 1
ATOM 4017 O O . ASN D 1 100 ? -25.895 -23.321 50.758 1.00 34.62 99 ASN D O 1
ATOM 4022 N N . VAL D 1 101 ? -23.897 -24.294 51.206 1.00 35.67 100 VAL D N 1
ATOM 4023 C CA . VAL D 1 101 ? -24.055 -25.370 50.219 1.00 40.09 100 VAL D CA 1
ATOM 4024 C C . VAL D 1 101 ? -25.336 -26.170 50.456 1.00 33.21 100 VAL D C 1
ATOM 4025 O O . VAL D 1 101 ? -26.004 -26.577 49.502 1.00 44.73 100 VAL D O 1
ATOM 4029 N N . LYS D 1 102 ? -25.704 -26.407 51.711 1.00 34.46 101 LYS D N 1
ATOM 4030 C CA . LYS D 1 102 ? -26.913 -27.185 51.957 1.00 36.87 101 LYS D CA 1
ATOM 4031 C C . LYS D 1 102 ? -28.175 -26.469 51.482 1.00 42.21 101 LYS D C 1
ATOM 4032 O O . LYS D 1 102 ? -28.828 -26.930 50.540 1.00 46.42 101 LYS D O 1
ATOM 4038 N N . TYR D 1 103 ? -28.541 -25.354 52.120 1.00 41.27 102 TYR D N 1
ATOM 4039 C CA . TYR D 1 103 ? -29.786 -24.674 51.770 1.00 41.58 102 TYR D CA 1
ATOM 4040 C C . TYR D 1 103 ? -29.678 -23.816 50.513 1.00 42.40 102 TYR D C 1
ATOM 4041 O O . TYR D 1 103 ? -30.671 -23.186 50.128 1.00 45.43 102 TYR D O 1
ATOM 4050 N N . GLN D 1 104 ? -28.519 -23.793 49.856 1.00 41.63 103 GLN D N 1
ATOM 4051 C CA . GLN D 1 104 ? -28.293 -22.997 48.649 1.00 42.08 103 GLN D CA 1
ATOM 4052 C C . GLN D 1 104 ? -28.803 -21.565 48.835 1.00 44.08 103 GLN D C 1
ATOM 4053 O O . GLN D 1 104 ? -29.760 -21.125 48.209 1.00 43.74 103 GLN D O 1
ATOM 4057 N N . GLU D 1 105 ? -28.179 -20.859 49.776 1.00 49.54 104 GLU D N 1
ATOM 4058 C CA . GLU D 1 105 ? -28.567 -19.474 50.127 1.00 37.44 104 GLU D CA 1
ATOM 4059 C C . GLU D 1 105 ? -27.312 -18.629 50.324 1.00 40.50 104 GLU D C 1
ATOM 4060 O O . GLU D 1 105 ? -26.316 -19.143 50.793 1.00 36.67 104 GLU D O 1
ATOM 4066 N N . CYS D 1 106 ? -27.399 -17.353 49.978 1.00 38.73 105 CYS D N 1
ATOM 4067 C CA . CYS D 1 106 ? -26.249 -16.438 50.109 1.00 36.18 105 CYS D CA 1
ATOM 4068 C C . CYS D 1 106 ? -26.081 -15.964 51.540 1.00 36.76 105 CYS D C 1
ATOM 4069 O O . CYS D 1 106 ? -27.051 -15.660 52.187 1.00 35.14 105 CYS D O 1
ATOM 4072 N N . LEU D 1 107 ? -24.849 -15.963 52.002 1.00 33.87 106 LEU D N 1
ATOM 4073 C CA . LEU D 1 107 ? -24.585 -15.432 53.346 1.00 28.60 106 LEU D CA 1
ATOM 4074 C C . LEU D 1 107 ? -24.584 -13.918 53.175 1.00 36.07 106 LEU D C 1
ATOM 4075 O O . LEU D 1 107 ? -24.072 -13.447 52.173 1.00 32.28 106 LEU D O 1
ATOM 4080 N N . VAL D 1 108 ? -25.109 -13.207 54.157 1.00 31.62 107 VAL D N 1
ATOM 4081 C CA . VAL D 1 108 ? -25.320 -11.760 53.979 1.00 25.93 107 VAL D CA 1
ATOM 4082 C C . VAL D 1 108 ? -25.508 -11.114 55.342 1.00 30.43 107 VAL D C 1
ATOM 4083 O O . VAL D 1 108 ? -25.843 -11.793 56.280 1.00 30.58 107 VAL D O 1
ATOM 4087 N N . ILE D 1 109 ? -25.174 -9.844 55.432 1.00 28.84 108 ILE D N 1
ATOM 4088 C CA . ILE D 1 109 ? -25.484 -9.036 56.608 1.00 25.79 108 ILE D CA 1
ATOM 4089 C C . ILE D 1 109 ? -26.504 -7.986 56.179 1.00 29.95 108 ILE D C 1
ATOM 4090 O O . ILE D 1 109 ? -26.194 -7.078 55.395 1.00 32.12 108 ILE D O 1
ATOM 4095 N N . SER D 1 110 ? -27.723 -8.110 56.683 1.00 30.05 109 SER D N 1
ATOM 4096 C CA . SER D 1 110 ? -28.808 -7.221 56.295 1.00 33.42 109 SER D CA 1
ATOM 4097 C C . SER D 1 110 ? -28.545 -5.786 56.755 1.00 33.05 109 SER D C 1
ATOM 4098 O O . SER D 1 110 ? -27.640 -5.498 57.555 1.00 32.62 109 SER D O 1
ATOM 4101 N N . GLY D 1 111 ? -29.383 -4.876 56.257 1.00 32.16 110 GLY D N 1
ATOM 4102 C CA . GLY D 1 111 ? -29.415 -3.542 56.817 1.00 32.59 110 GLY D CA 1
ATOM 4103 C C . GLY D 1 111 ? -29.880 -3.493 58.259 1.00 34.77 110 GLY D C 1
ATOM 4104 O O . GLY D 1 111 ? -29.777 -2.434 58.886 1.00 40.15 110 GLY D O 1
ATOM 4105 N N . SER D 1 112 ? -30.389 -4.597 58.799 1.00 36.28 111 SER D N 1
ATOM 4106 C CA . SER D 1 112 ? -30.763 -4.678 60.206 1.00 42.51 111 SER D CA 1
ATOM 4107 C C . SER D 1 112 ? -29.695 -5.346 61.065 1.00 38.89 111 SER D C 1
ATOM 4108 O O . SER D 1 112 ? -29.974 -5.680 62.222 1.00 36.63 111 SER D O 1
ATOM 4111 N N . ASP D 1 113 ? -28.512 -5.543 60.485 1.00 33.70 112 ASP D N 1
ATOM 4112 C CA . ASP D 1 113 ? -27.332 -6.206 61.101 1.00 29.65 112 ASP D CA 1
ATOM 4113 C C . ASP D 1 113 ? -27.605 -7.677 61.392 1.00 30.96 112 ASP D C 1
ATOM 4114 O O . ASP D 1 113 ? -26.991 -8.179 62.288 1.00 32.12 112 ASP D O 1
ATOM 4119 N N . HIS D 1 114 ? -28.522 -8.308 60.679 1.00 30.45 113 HIS D N 1
ATOM 4120 C CA . HIS D 1 114 ? -28.743 -9.755 60.906 1.00 35.85 113 HIS D CA 1
ATOM 4121 C C . HIS D 1 114 ? -27.780 -10.557 60.034 1.00 33.74 113 HIS D C 1
ATOM 4122 O O . HIS D 1 114 ? -27.724 -10.302 58.852 1.00 32.97 113 HIS D O 1
ATOM 4129 N N . VAL D 1 115 ? -27.051 -11.482 60.640 1.00 33.53 114 VAL D N 1
ATOM 4130 C CA . VAL D 1 115 ? -26.164 -12.396 59.883 1.00 31.43 114 VAL D CA 1
ATOM 4131 C C . VAL D 1 115 ? -27.060 -13.564 59.535 1.00 30.45 114 VAL D C 1
ATOM 4132 O O . VAL D 1 115 ? -27.418 -14.296 60.417 1.00 31.71 114 VAL D O 1
ATOM 4136 N N . VAL D 1 116 ? -27.431 -13.655 58.274 1.00 28.20 115 VAL D N 1
ATOM 4137 C CA . VAL D 1 116 ? -28.406 -14.643 57.840 1.00 28.58 115 VAL D CA 1
ATOM 4138 C C . VAL D 1 116 ? -28.041 -15.099 56.441 1.00 35.19 115 VAL D C 1
ATOM 4139 O O . VAL D 1 116 ? -27.251 -14.461 55.740 1.00 30.23 115 VAL D O 1
ATOM 4143 N N . THR D 1 117 ? -28.702 -16.170 56.035 1.00 32.65 116 THR D N 1
ATOM 4144 C CA . THR D 1 117 ? -28.636 -16.599 54.627 1.00 37.95 116 THR D CA 1
ATOM 4145 C C . THR D 1 117 ? -30.017 -16.307 54.062 1.00 42.28 116 THR D C 1
ATOM 4146 O O . THR D 1 117 ? -30.995 -16.463 54.772 1.00 44.78 116 THR D O 1
ATOM 4150 N N . LYS D 1 118 ? -30.054 -15.828 52.841 1.00 39.13 117 LYS D N 1
ATOM 4151 C CA . LYS D 1 118 ? -31.324 -15.531 52.162 1.00 45.86 117 LYS D CA 1
ATOM 4152 C C . LYS D 1 118 ? -31.331 -16.274 50.830 1.00 45.02 117 LYS D C 1
ATOM 4153 O O . LYS D 1 118 ? -30.272 -16.337 50.205 1.00 38.27 117 LYS D O 1
ATOM 4159 N N . LYS D 1 119 ? -32.485 -16.811 50.435 1.00 46.49 118 LYS D N 1
ATOM 4160 C CA . LYS D 1 119 ? -32.652 -17.502 49.133 1.00 49.77 118 LYS D CA 1
ATOM 4161 C C . LYS D 1 119 ? -32.702 -16.465 48.023 1.00 50.59 118 LYS D C 1
ATOM 4162 O O . LYS D 1 119 ? -33.786 -16.234 47.487 1.00 52.93 118 LYS D O 1
ATOM 4164 N N . MET D 1 120 ? -31.572 -15.861 47.722 1.00 49.01 119 MET D N 1
ATOM 4165 C CA . MET D 1 120 ? -31.512 -14.828 46.679 1.00 45.23 119 MET D CA 1
ATOM 4166 C C . MET D 1 120 ? -31.307 -15.480 45.315 1.00 50.38 119 MET D C 1
ATOM 4167 O O . MET D 1 120 ? -30.838 -16.596 45.255 1.00 48.19 119 MET D O 1
ATOM 4172 N N . ASP D 1 121 ? -31.680 -14.772 44.261 1.00 51.83 120 ASP D N 1
ATOM 4173 C CA . ASP D 1 121 ? -31.523 -15.301 42.895 1.00 44.14 120 ASP D CA 1
ATOM 4174 C C . ASP D 1 121 ? -30.030 -15.451 42.671 1.00 46.47 120 ASP D C 1
ATOM 4175 O O . ASP D 1 121 ? -29.606 -16.502 42.182 1.00 50.98 120 ASP D O 1
ATOM 4180 N N . SER D 1 122 ? -29.276 -14.426 43.035 1.00 50.27 121 SER D N 1
ATOM 4181 C CA . SER D 1 122 ? -27.825 -14.470 42.935 1.00 50.96 121 SER D CA 1
ATOM 4182 C C . SER D 1 122 ? -27.219 -13.878 44.202 1.00 44.59 121 SER D C 1
ATOM 4183 O O . SER D 1 122 ? -27.850 -13.078 44.897 1.00 45.92 121 SER D O 1
ATOM 4186 N N . CYS D 1 123 ? -25.988 -14.285 44.505 1.00 38.63 122 CYS D N 1
ATOM 4187 C CA . CYS D 1 123 ? -25.200 -13.631 45.538 1.00 34.09 122 CYS D CA 1
ATOM 4188 C C . CYS D 1 123 ? -24.234 -12.613 44.954 1.00 47.05 122 CYS D C 1
ATOM 4189 O O . CYS D 1 123 ? -23.368 -12.107 45.681 1.00 41.89 122 CYS D O 1
ATOM 4192 N N . GLY D 1 124 ? -24.366 -12.301 43.657 1.00 40.23 123 GLY D N 1
ATOM 4193 C CA . GLY D 1 124 ? -23.398 -11.467 42.969 1.00 35.98 123 GLY D CA 1
ATOM 4194 C C . GLY D 1 124 ? -23.401 -10.022 43.408 1.00 31.98 123 GLY D C 1
ATOM 4195 O O . GLY D 1 124 ? -22.381 -9.342 43.258 1.00 34.54 123 GLY D O 1
ATOM 4196 N N . ASP D 1 125 ? -24.519 -9.536 43.944 1.00 41.33 124 ASP D N 1
ATOM 4197 C CA . ASP D 1 125 ? -24.621 -8.157 44.412 1.00 46.38 124 ASP D CA 1
ATOM 4198 C C . ASP D 1 125 ? -24.286 -8.000 45.893 1.00 35.96 124 ASP D C 1
ATOM 4199 O O . ASP D 1 125 ? -24.188 -6.865 46.375 1.00 37.03 124 ASP D O 1
ATOM 4201 N N . ASP D 1 126 ? -24.088 -9.102 46.615 1.00 33.85 125 ASP D N 1
ATOM 4202 C CA . ASP D 1 126 ? -23.812 -9.091 48.054 1.00 33.34 125 ASP D CA 1
ATOM 4203 C C . ASP D 1 126 ? -22.428 -9.665 48.299 1.00 29.21 125 ASP D C 1
ATOM 4204 O O . ASP D 1 126 ? -22.296 -10.813 48.716 1.00 32.20 125 ASP D O 1
ATOM 4209 N N . LEU D 1 127 ? -21.395 -8.860 48.071 1.00 30.01 126 LEU D N 1
ATOM 4210 C CA . LEU D 1 127 ? -20.036 -9.375 48.061 1.00 20.37 126 LEU D CA 1
ATOM 4211 C C . LEU D 1 127 ? -19.305 -9.106 49.367 1.00 31.55 126 LEU D C 1
ATOM 4212 O O . LEU D 1 127 ? -19.590 -8.142 50.090 1.00 33.33 126 LEU D O 1
ATOM 4217 N N . TRP D 1 128 ? -18.330 -9.965 49.637 1.00 29.21 127 TRP D N 1
ATOM 4218 C CA . TRP D 1 128 ? -17.515 -9.916 50.833 1.00 20.67 127 TRP D CA 1
ATOM 4219 C C . TRP D 1 128 ? -16.089 -9.566 50.453 1.00 29.62 127 TRP D C 1
ATOM 4220 O O . TRP D 1 128 ? -15.597 -9.981 49.394 1.00 29.43 127 TRP D O 1
ATOM 4231 N N . GLU D 1 129 ? -15.431 -8.806 51.319 1.00 23.86 128 GLU D N 1
ATOM 4232 C CA . GLU D 1 129 ? -14.007 -8.559 51.203 1.00 25.19 128 GLU D CA 1
ATOM 4233 C C . GLU D 1 129 ? -13.286 -9.453 52.198 1.00 27.14 128 GLU D C 1
ATOM 4234 O O . GLU D 1 129 ? -13.444 -9.288 53.415 1.00 31.08 128 GLU D O 1
ATOM 4240 N N . ILE D 1 130 ? -12.536 -10.394 51.654 1.00 24.72 129 ILE D N 1
ATOM 4241 C CA . ILE D 1 130 ? -11.792 -11.365 52.485 1.00 25.13 129 ILE D CA 1
ATOM 4242 C C . ILE D 1 130 ? -10.309 -11.019 52.448 1.00 28.40 129 ILE D C 1
ATOM 4243 O O . ILE D 1 130 ? -9.685 -11.250 51.449 1.00 32.95 129 ILE D O 1
ATOM 4248 N N . GLN D 1 131 ? -9.787 -10.535 53.564 1.00 31.08 130 GLN D N 1
ATOM 4249 C CA . GLN D 1 131 ? -8.381 -10.105 53.636 1.00 28.35 130 GLN D CA 1
ATOM 4250 C C . GLN D 1 131 ? -7.607 -10.944 54.643 1.00 37.23 130 GLN D C 1
ATOM 4251 O O . GLN D 1 131 ? -8.063 -11.105 55.749 1.00 31.99 130 GLN D O 1
ATOM 4257 N N . PRO D 1 132 ? -6.417 -11.442 54.272 1.00 38.14 131 PRO D N 1
ATOM 4258 C CA . PRO D 1 132 ? -5.568 -12.187 55.164 1.00 31.52 131 PRO D CA 1
ATOM 4259 C C . PRO D 1 132 ? -5.160 -11.293 56.329 1.00 34.61 131 PRO D C 1
ATOM 4260 O O . PRO D 1 132 ? -4.871 -10.162 56.130 1.00 34.68 131 PRO D O 1
ATOM 4264 N N . VAL D 1 133 ? -5.190 -11.865 57.516 1.00 30.14 132 VAL D N 1
ATOM 4265 C CA . VAL D 1 133 ? -4.807 -11.151 58.753 1.00 34.95 132 VAL D CA 1
ATOM 4266 C C . VAL D 1 133 ? -3.503 -11.771 59.226 1.00 33.21 132 VAL D C 1
ATOM 4267 O O . VAL D 1 133 ? -3.459 -12.953 59.352 1.00 43.43 132 VAL D O 1
ATOM 4271 N N . SER D 1 134 ? -2.477 -10.963 59.431 1.00 35.22 133 SER D N 1
ATOM 4272 C CA . SER D 1 134 ? -1.178 -11.478 59.934 1.00 35.13 133 SER D CA 1
ATOM 4273 C C . SER D 1 134 ? -1.109 -11.342 61.462 1.00 41.21 133 SER D C 1
ATOM 4274 O O . SER D 1 134 ? -1.980 -10.696 62.044 1.00 36.58 133 SER D O 1
ATOM 4277 N N . ASN D 1 135 ? -0.103 -11.963 62.065 1.00 38.86 134 ASN D N 1
ATOM 4278 C CA . ASN D 1 135 ? 0.076 -11.971 63.535 1.00 38.61 134 ASN D CA 1
ATOM 4279 C C . ASN D 1 135 ? -1.182 -12.584 64.148 1.00 43.33 134 ASN D C 1
ATOM 4280 O O . ASN D 1 135 ? -1.735 -12.036 65.076 1.00 38.07 134 ASN D O 1
ATOM 4285 N N . CYS D 1 136 ? -1.586 -13.722 63.612 1.00 39.43 135 CYS D N 1
ATOM 4286 C CA . CYS D 1 136 ? -2.799 -14.395 64.093 1.00 34.88 135 CYS D CA 1
ATOM 4287 C C . CYS D 1 136 ? -2.437 -15.702 64.761 1.00 34.60 135 CYS D C 1
ATOM 4288 O O . CYS D 1 136 ? -1.782 -16.493 64.143 1.00 38.38 135 CYS D O 1
ATOM 4291 N N . LEU D 1 137 ? -2.881 -15.880 65.989 1.00 33.39 136 LEU D N 1
ATOM 4292 C CA . LEU D 1 137 ? -2.738 -17.185 66.665 1.00 33.90 136 LEU D CA 1
ATOM 4293 C C . LEU D 1 137 ? -4.079 -17.909 66.511 1.00 34.01 136 LEU D C 1
ATOM 4294 O O . LEU D 1 137 ? -5.058 -17.441 67.011 1.00 26.24 136 LEU D O 1
ATOM 4297 N N . ILE D 1 138 ? -4.100 -18.984 65.752 1.00 33.47 137 ILE D N 1
ATOM 4298 C CA . ILE D 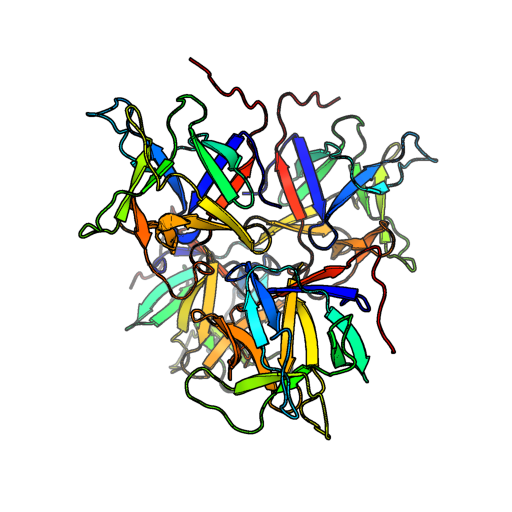1 138 ? -5.319 -19.767 65.627 1.00 32.48 137 ILE D CA 1
ATOM 4299 C C . ILE D 1 138 ? -5.412 -20.701 66.829 1.00 37.61 137 ILE D C 1
ATOM 4300 O O . ILE D 1 138 ? -4.514 -21.512 67.074 1.00 35.80 137 ILE D O 1
ATOM 4304 N N . VAL D 1 139 ? -6.496 -20.591 67.583 1.00 31.27 138 VAL D N 1
ATOM 4305 C CA . VAL D 1 139 ? -6.704 -21.513 68.689 1.00 35.39 138 VAL D CA 1
ATOM 4306 C C . VAL D 1 139 ? -7.092 -22.881 68.134 1.00 43.60 138 VAL D C 1
ATOM 4307 O O . VAL D 1 139 ? -8.106 -23.028 67.432 1.00 34.26 138 VAL D O 1
ATOM 4311 N N . GLY D 1 140 ? -6.280 -23.892 68.453 1.00 40.61 139 GLY D N 1
ATOM 4312 C CA . GLY D 1 140 ? -6.564 -25.251 68.063 1.00 35.95 139 GLY D CA 1
ATOM 4313 C C . GLY D 1 140 ? -6.563 -25.395 66.562 1.00 35.75 139 GLY D C 1
ATOM 4314 O O . GLY D 1 140 ? -7.551 -25.843 65.979 1.00 37.38 139 GLY D O 1
ATOM 4315 N N . LYS D 1 141 ? -5.453 -25.001 65.946 1.00 37.50 140 LYS D N 1
ATOM 4316 C CA . LYS D 1 141 ? -5.323 -24.999 64.495 1.00 44.62 140 LYS D CA 1
ATOM 4317 C C . LYS D 1 141 ? -5.527 -26.404 63.937 1.00 47.62 140 LYS D C 1
ATOM 4318 O O . LYS D 1 141 ? -4.972 -27.386 64.449 1.00 48.91 140 LYS D O 1
ATOM 4324 N N . LYS D 1 142 ? -6.336 -26.491 62.888 1.00 37.90 141 LYS D N 1
ATOM 4325 C CA . LYS D 1 142 ? -6.800 -27.770 62.379 1.00 47.82 141 LYS D CA 1
ATOM 4326 C C . LYS D 1 142 ? -6.824 -27.812 60.860 1.00 47.34 141 LYS D C 1
ATOM 4327 O O . LYS D 1 142 ? -7.639 -28.528 60.276 1.00 40.81 141 LYS D O 1
#

Radius of gyration: 25.75 Å; Cα contacts (8 Å, |Δi|>4): 1476; chains: 4; bounding box: 66×65×72 Å

InterPro domains:
  IPR035992 Ricin B-like lectins [SSF50370] (16-151)

Foldseek 3Di:
DADFAKWWKAWVVARWTWAWDPDADPQWIAIWTDNDRFIKGWADDPQWTWIGGQEDPWTWFWDDDFDPQATAITTGRDDDDDFGTKHWADDPQWIWIATPVVRFTFAQDPRGTTHTHDDPDRVVGTIHIGGDPPRRRHDD/DADFFKKFKAWPVVRWTWAWDPDDPDQWTATWTHNDRFIKGWADDPPWTWIGGQEAPFTWFWDPDADDVATAITTGRDDDDPQGTWHWADDPQWTWIARPVVRFTFAQDPVGTGHTHRDPDCNVTTIHIGHDPPGRGDDD/DDDFFKWWKAWPVVRWTWAWDPDDDPFWTAIFTHHDRFIKGWADDPPFIWIGGLEAPWTWFWDDDADDQGTAITTGRDDDDPQGTWHWADDDQWTWIATPPPGFTFALGDRGTTHTHHDPDRNVGTIHIGHDPPRRRD/DPDFFKKFKAFPVVRWGWAWDPDADPFWTATWTDNDRFIKGWDDDPPWTWIGGQADPWTWFWDPDADPVGTAITTGNDDDDPQRTKHWDQDPQWIWIAGVPVGFTFAQDPVRGGHTHNDPDRNVGTIHIDHDPPGRRHPDD

Secondary structure (DSSP, 8-state):
-PPPEEEEEEETTTTEEEEE-SS--SSEE-EEEESS--EEEEEEETTEEEEEETTS--EEEE-SS-BTTBEEEEEESSS--S---EEEEEETTEEEEEETTTTEEEEE-TTS-EEEE--S-STTS-EEEEE-SS------/----EEEEEEETTTTEEEEE-S--SSSEEEEEEESS---EEEEEETTEEEEEESS---EEEE-SS-BTTBEEEEEESSS--S---EEEEEETTEEEEEETTTTEEEEE-TT--EEEE--S-STTS-EEEEE-SS------/----EEEEEEETTTTEEEEE-SS-BTTEE-EEEESS--EEEEEEETTEEEEEESSS--EEEE-S---SS-EEEEEE-SS--S---EEEEEETTEEEEEETTT--EEEEETTTEEEEE--S-STTS-EEEEE-SS----/----EEEEEEETTTTEEEEE-SS--SSEE-EEEESS---EEEEEETTEEEEEESS----EEE-SS-BTTBEEEEEESSS--S---EEEEEETTEEEEEETTTTEEEEE-TT--EEEE--S-STTS-EEEEE-SS---TT--

Nearest PDB structures (foldseek):
  7kc8-assembly3_C  TM=1.007E+00  e=2.777E-25  Culex quinquefasciatus
  7kcg-assembly1_A  TM=8.730E-01  e=7.850E-08  Culex quinquefasciatus
  6lf2-assembly1_A  TM=7.847E-01  e=3.068E-05  Mytilisepta virgata
  3phz-assembly1_B  TM=7.797E-01  e=2.697E-03  Cerioporus squamosus
  8pn8-assembly1_G  TM=3.281E-01  e=1.675E+00  Methylorubrum extorquens AM1

Organism: Culex quinquefasciatus (NCBI:txid7176)

B-factor: mean 33.14, std 9.24, range [13.41, 80.77]

Solvent-accessible surface area: 25610 Å² total; per-residue (Å²): 125,12,31,79,24,5,0,12,1,74,5,19,53,49,58,45,11,0,11,14,135,136,66,41,65,135,80,61,13,27,22,94,4,7,110,64,144,48,51,0,6,2,54,139,38,64,138,32,20,54,0,15,0,58,65,60,79,11,54,0,11,2,58,78,83,86,74,85,68,7,21,33,5,9,0,17,56,82,71,136,37,106,4,19,41,0,39,6,35,56,31,40,26,8,14,9,1,10,0,62,105,52,94,18,2,0,13,3,25,82,76,51,80,6,4,1,46,103,83,121,39,14,1,93,21,4,0,19,11,74,49,38,49,100,58,66,67,70,51,129,158,21,28,64,24,16,0,24,2,40,4,1,15,26,14,45,15,1,2,24,114,93,80,25,107,81,104,42,8,83,20,85,5,8,101,122,113,44,49,2,6,2,43,155,29,77,152,32,21,47,1,2,0,64,62,60,84,10,58,0,13,2,50,93,72,78,72,153,55,9,25,36,4,17,0,27,95,125,64,135,35,102,3,19,40,0,74,5,63,54,29,33,27,10,24,64,0,10,0,60,96,56,147,21,3,0,5,3,16,37,72,52,75,5,6,1,75,90,82,77,35,12,31,74,18,17,0,51,6,95,83,37,93,113,37,142,60,65,64,86,111,26,26,74,30,17,0,17,1,60,6,39,58,60,54,49,12,0,8,12,102,127,161,55,54,145,77,30,11,58,19,98,4,8,106,93,83,39,52,0,10,2,57,115,33,85,119,33,33,50,1,16,0,52,71,67,110,7,55,0,11,2,43,89,76,67,72,144,63,11,22,38,4,21,0,22,57,98,67,136,42,96,2,20,38,0,41,4,32,45,12,62,46,5,22,9,1,12,0,61,90,62,146,21,3,1,5,5,11,80,57,47,81,6,4,1,85,85,84,125,34,10,2,72,22,1,0,41,6,41,59,43,48,109,33,45,86,91,175,18,28,78,26,14,0,23,2,49,5,4,20,23,11,46,10,1,8,18,120,131,70,34,71,123,84,32,8,41,21,94,4,9,94,59,127,45,50,0,6,3,29,137,31,73,113,33,17,57,2,2,0,72,66,53,87,11,64,0,18,3,24,97,48,87,66,109,59,8,22,38,3,44,0,24,107,119,68,134,33,98,1,18,41,0,100,11,25,78,35,27,61,15,21,61,1,15,0,64,97,52,115,16,3,1,5,2,17,46,81,58,70,6,6,0,72,83,61,120,42,14,16,69,27,6,0,47,9,95,96,34,92,159,36,93,28,70,54,174,95

Sequence (559 aa):
DVPTGCVTLKFVNNAKHINMWDKTVLHYRKLYGGDEKEEWVIEKSGNDYKIRPRIYTEYLYAESKTDDPGRAVKTLKEGTTDANVWKVEQKMALYWISNVKYQECLVISGSDHVVTKKMDSCGDDLWEIQPVSNCLIVGKDVPTGCVTLKFVNNAKHINMWDKTVLHYRKLYGGDEKEEWVIEKSGNDYKIRPRIYTEYLYAESKTDDPGRAVKTLKEGTTDANVWKVEQKMALYWISNVKYQECLVISGSDHVVTKKMDSCGDDLWEIQPVSNCLIVGKDVPTGCVTLKFVNNAKHINMWDKTVLHYRKLYGGDEKEEWVIEKSGNDYKIRPRIYTEYLYAESKTDDPGRAVKTLKEGTTDANVWKVEQKMALYWISNVKYQECLVISGSDHVVTKKMDSCGDDLWEIQPVSNCLIVDVPTGCVTLLKFVNNAKHINMWDKTVLHYRKLYGGDEKEEWVIEKSGNDYKIRPRIYTEYLYAESKTDDPGRAVKTLKEGTTDANVWKVEQKMALYWISNVKYQECLVISGSDHVVTKKMDSCGDDLWEIQPVSNCLIVGKK